Protein AF-A0A8J2K5W5-F1 (afdb_monomer_lite)

Foldseek 3Di:
DLLVCQCPPDDDPVSHDNVDDDDDEAAVVLVVCLVVQHFDDDDDCVVQPCLLFDGDPVNVCSRCVPDPDDGDRDPDFFYFQHLLLLLALCVVVTGFRDADLLLQFTDDDDPQADDDEAEDDDPCLPVPDDPDVNPNVNCQVAVAYAYFDFQLLVVCLVVLHQCLDPVSLVVLLVVLVVQFLDQSLVSVVDDHDPPDDNVVSVVVCVVPNDPHRFYHTQGWCVVVCVVVVGHTTNFHAQAQWDWDDDPVGIDIDGNPSLQVVCVVVVNDDPVVVLVCVVVRRQPCPPPPDDPSVNSSRDHLQRDDQVSVLVSLLSSQSSHNGAYSAAGEHADDDSVVVNVQNSSSVVSSHNGSHRHYHYHDPDDDDDPPHDVVVVPPDDDDDDDDDDDDDPPPVVVVVVPPPDDDDAPQQPLHDQPAPDDFLACACPPHSQFGHDLQLVLLCLQAVLLVVVLVVCVVVVHDCLLNVLSVLSNQLSVLSNQCRRRNYHVSVCSNQLSLLLSLLSLLLLLVPLPDDPPDDRPVVSVVVSVVLSVVLSVVCVVPVDCVSSVVSSVVSVVSSVVSLVVLCVVLVDPLLVVLLVQLVVLQVVLVVLRVCRVPVSVVLSVVLVVDDPVCNSVSRSSSSSSNSNSSSSSSSSVSSVVSSVSNPDPPDPPCPPCVVVVVVVVVVVVVVVVVVVVVVVVVVVVVPDPDDDDDDDDPPPVVVVVVVVVVVPPPDDDDDDDDDDDPPDPPDD

pLDDT: mean 79.84, std 21.94, range [26.31, 98.19]

Structure (mmCIF, N/CA/C/O backbone):
data_AF-A0A8J2K5W5-F1
#
_entry.id   AF-A0A8J2K5W5-F1
#
loop_
_atom_site.group_PDB
_atom_site.id
_atom_site.type_symbol
_atom_site.label_atom_id
_atom_site.label_alt_id
_atom_site.label_comp_id
_atom_site.label_asym_id
_atom_site.label_entity_id
_atom_site.label_seq_id
_atom_site.pdbx_PDB_ins_code
_atom_site.Cartn_x
_atom_site.Cartn_y
_atom_site.Cartn_z
_atom_site.occupancy
_atom_site.B_iso_or_equiv
_atom_site.auth_seq_id
_atom_site.auth_comp_id
_atom_site.auth_asym_id
_atom_site.auth_atom_id
_atom_site.pdbx_PDB_model_num
ATOM 1 N N . MET A 1 1 ? 14.014 -15.487 -33.609 1.00 80.12 1 MET A N 1
ATOM 2 C CA . MET A 1 1 ? 12.632 -15.070 -33.949 1.00 80.12 1 MET A CA 1
ATOM 3 C C . MET A 1 1 ? 11.587 -15.914 -33.235 1.00 80.12 1 MET A C 1
ATOM 5 O O . MET A 1 1 ? 10.641 -15.342 -32.719 1.00 80.12 1 MET A O 1
ATOM 9 N N . GLU A 1 2 ? 11.775 -17.232 -33.146 1.00 88.62 2 GLU A N 1
ATOM 10 C CA . GLU A 1 2 ? 10.836 -18.173 -32.505 1.00 88.62 2 GLU A CA 1
ATOM 11 C C . GLU A 1 2 ? 10.423 -17.788 -31.078 1.00 88.62 2 GLU A C 1
ATOM 13 O O . GLU A 1 2 ? 9.251 -17.905 -30.742 1.00 88.62 2 GLU A O 1
ATOM 18 N N . PHE A 1 3 ? 11.340 -17.224 -30.280 1.00 91.19 3 PHE A N 1
ATOM 19 C CA . PHE A 1 3 ? 11.054 -16.719 -28.931 1.00 91.19 3 PHE A CA 1
ATOM 20 C C . PHE A 1 3 ? 9.826 -15.788 -28.855 1.00 91.19 3 PHE A C 1
ATOM 22 O O . PHE A 1 3 ? 9.047 -15.871 -27.912 1.00 91.19 3 PHE A O 1
ATOM 29 N N . LEU A 1 4 ? 9.604 -14.941 -29.869 1.00 89.31 4 LEU A N 1
ATOM 30 C CA . LEU A 1 4 ? 8.478 -13.992 -29.910 1.00 89.31 4 LEU A CA 1
ATOM 31 C C . LEU A 1 4 ? 7.122 -14.662 -30.170 1.00 89.31 4 LEU A C 1
ATOM 33 O O . LEU A 1 4 ? 6.071 -14.053 -29.986 1.00 89.31 4 LEU A O 1
ATOM 37 N N . GLU A 1 5 ? 7.141 -15.900 -30.652 1.00 91.56 5 GLU A N 1
ATOM 38 C CA . GLU A 1 5 ? 5.962 -16.635 -31.101 1.00 91.56 5 GLU A CA 1
ATOM 39 C C . GLU A 1 5 ? 5.435 -17.594 -30.024 1.00 91.56 5 GLU A C 1
ATOM 41 O O . GLU A 1 5 ? 4.313 -18.088 -30.138 1.00 91.56 5 GLU A O 1
ATOM 46 N N . LEU A 1 6 ? 6.212 -17.837 -28.962 1.00 92.44 6 LEU A N 1
ATOM 47 C CA . LEU A 1 6 ? 5.961 -18.900 -27.985 1.00 92.44 6 LEU A CA 1
ATOM 48 C C . LEU A 1 6 ? 4.647 -18.733 -27.196 1.00 92.44 6 LEU A C 1
ATOM 50 O O . LEU A 1 6 ? 4.053 -19.733 -26.790 1.00 92.44 6 LEU A O 1
ATOM 54 N N . LYS A 1 7 ? 4.164 -17.494 -27.014 1.00 92.94 7 LYS A N 1
ATOM 55 C CA . LYS A 1 7 ? 2.893 -17.185 -26.324 1.00 92.94 7 LYS A CA 1
ATOM 56 C C . LYS A 1 7 ? 1.674 -17.188 -27.256 1.00 92.94 7 LYS A C 1
ATOM 58 O O . LYS A 1 7 ? 0.550 -17.059 -26.777 1.00 92.94 7 LYS A O 1
ATOM 63 N N . LYS A 1 8 ? 1.847 -17.281 -28.582 1.00 91.62 8 LYS A N 1
ATOM 64 C CA . LYS A 1 8 ? 0.713 -17.172 -29.515 1.00 91.62 8 LYS A CA 1
ATOM 65 C C . LYS A 1 8 ? -0.253 -18.344 -29.355 1.00 91.62 8 LYS A C 1
ATOM 67 O O . LYS A 1 8 ? 0.153 -19.496 -29.232 1.00 91.62 8 LYS A O 1
ATOM 72 N N . ASN A 1 9 ? -1.550 -18.056 -29.439 1.00 91.31 9 ASN A N 1
ATOM 73 C CA . ASN A 1 9 ? -2.588 -19.086 -29.345 1.00 91.31 9 ASN A CA 1
ATOM 74 C C . ASN A 1 9 ? -2.509 -20.083 -30.513 1.00 91.31 9 ASN A C 1
ATOM 76 O O . ASN A 1 9 ? -2.647 -21.284 -30.310 1.00 91.31 9 ASN A O 1
ATOM 80 N N . THR A 1 10 ? -2.217 -19.597 -31.720 1.00 91.12 10 THR A N 1
ATOM 81 C CA . THR A 1 10 ? -2.147 -20.399 -32.948 1.00 91.12 10 THR A CA 1
ATOM 82 C C . THR A 1 10 ? -0.735 -20.901 -33.247 1.00 91.12 10 THR A C 1
ATOM 84 O O . THR A 1 10 ? 0.243 -20.203 -32.969 1.00 91.12 10 THR A O 1
ATOM 87 N N . GLY A 1 11 ? -0.631 -22.048 -33.924 1.00 91.44 11 GLY A N 1
ATOM 88 C CA . GLY A 1 11 ? 0.609 -22.654 -34.428 1.00 91.44 11 GLY A CA 1
ATOM 89 C C . GLY A 1 11 ? 0.887 -24.026 -33.814 1.00 91.44 11 GLY A C 1
ATOM 90 O O . GLY A 1 11 ? 0.072 -24.530 -33.052 1.00 91.44 11 GLY A O 1
ATOM 91 N N . LYS A 1 12 ? 2.018 -24.638 -34.184 1.00 91.12 12 LYS A N 1
ATOM 92 C CA . LYS A 1 12 ? 2.405 -25.974 -33.704 1.00 91.12 12 LYS A CA 1
ATOM 93 C C . LYS A 1 12 ? 2.674 -25.963 -32.203 1.00 91.12 12 LYS A C 1
ATOM 95 O O . LYS A 1 12 ? 3.419 -25.098 -31.745 1.00 91.12 12 LYS A O 1
ATOM 100 N N . GLU A 1 13 ? 2.103 -26.920 -31.479 1.00 92.25 13 GLU A N 1
ATOM 101 C CA . GLU A 1 13 ? 2.160 -26.966 -30.016 1.00 92.25 13 GLU A CA 1
ATOM 102 C C . GLU A 1 13 ? 3.581 -27.191 -29.496 1.00 92.25 13 GLU A C 1
ATOM 104 O O . GLU A 1 13 ? 3.976 -26.536 -28.536 1.00 92.25 13 GLU A O 1
ATOM 109 N N . GLU A 1 14 ? 4.398 -27.996 -30.188 1.00 94.38 14 GLU A N 1
ATOM 110 C CA . GLU A 1 14 ? 5.808 -28.201 -29.821 1.00 94.38 14 GLU A CA 1
ATOM 111 C C . GLU A 1 14 ? 6.652 -26.911 -29.852 1.00 94.38 14 GLU A C 1
ATOM 113 O O . GLU A 1 14 ? 7.711 -26.843 -29.236 1.00 94.38 14 GLU A O 1
ATOM 118 N N . ASN A 1 15 ? 6.159 -25.865 -30.523 1.00 93.06 15 ASN A N 1
ATOM 119 C CA . ASN A 1 15 ? 6.801 -24.557 -30.616 1.00 93.06 15 ASN A CA 1
ATOM 120 C C . ASN A 1 15 ? 6.112 -23.515 -29.716 1.00 93.06 15 ASN A C 1
ATOM 122 O O . ASN A 1 15 ? 6.154 -22.317 -30.022 1.00 93.06 15 ASN A O 1
ATOM 126 N N . ARG A 1 16 ? 5.389 -23.929 -28.668 1.00 93.44 16 ARG A N 1
ATOM 127 C CA . ARG A 1 16 ? 4.647 -23.040 -27.760 1.00 93.44 16 ARG A CA 1
ATOM 128 C C . ARG A 1 16 ? 4.983 -23.337 -26.306 1.00 93.44 16 ARG A C 1
ATOM 130 O O . ARG A 1 16 ? 5.242 -24.469 -25.927 1.00 93.44 16 ARG A O 1
ATOM 137 N N . ALA A 1 17 ? 4.951 -22.290 -25.489 1.00 94.81 17 ALA A N 1
ATOM 138 C CA . ALA A 1 17 ? 5.143 -22.388 -24.044 1.00 94.81 17 ALA A CA 1
ATOM 139 C C . ALA A 1 17 ? 4.260 -21.345 -23.342 1.00 94.81 17 ALA A C 1
ATOM 141 O O . ALA A 1 17 ? 4.720 -20.379 -22.736 1.00 94.81 17 ALA A O 1
ATOM 142 N N . ARG A 1 18 ? 2.939 -21.514 -23.482 1.00 92.19 18 ARG A N 1
ATOM 143 C CA . ARG A 1 18 ? 1.955 -20.474 -23.141 1.00 92.19 18 ARG A CA 1
ATOM 144 C C . ARG A 1 18 ? 1.839 -20.166 -21.653 1.00 92.19 18 ARG A C 1
ATOM 146 O O . ARG A 1 18 ? 1.272 -19.129 -21.333 1.00 92.19 18 ARG A O 1
ATOM 153 N N . ASP A 1 19 ? 2.400 -20.975 -20.769 1.00 93.88 19 ASP A N 1
ATOM 154 C CA . ASP A 1 19 ? 2.387 -20.701 -19.327 1.00 93.88 19 ASP A CA 1
ATOM 155 C C . ASP A 1 19 ? 3.520 -19.762 -18.891 1.00 93.88 19 ASP A C 1
ATOM 157 O O . ASP A 1 19 ? 3.446 -19.148 -17.829 1.00 93.88 19 ASP A O 1
ATOM 161 N N . LEU A 1 20 ? 4.538 -19.569 -19.736 1.00 94.56 20 LEU A N 1
ATOM 162 C CA . LEU A 1 20 ? 5.649 -18.663 -19.453 1.00 94.56 20 LEU A CA 1
ATOM 163 C C . LEU A 1 20 ? 5.309 -17.207 -19.793 1.00 94.56 20 LEU A C 1
ATOM 165 O O . LEU A 1 20 ? 4.429 -16.905 -20.609 1.00 94.56 20 LEU A O 1
ATOM 169 N N . PHE A 1 21 ? 6.050 -16.293 -19.175 1.00 92.88 21 PHE A N 1
ATOM 170 C CA . PHE A 1 21 ? 6.068 -14.875 -19.524 1.00 92.88 21 PHE A CA 1
ATOM 171 C C . PHE A 1 21 ? 7.355 -14.546 -20.278 1.00 92.88 21 PHE A C 1
ATOM 173 O O . PHE A 1 21 ? 8.396 -15.159 -20.049 1.00 92.88 21 PHE A O 1
ATOM 180 N N . TYR A 1 22 ? 7.270 -13.580 -21.190 1.00 92.94 22 TYR A N 1
ATOM 181 C CA . TYR A 1 22 ? 8.360 -13.222 -22.089 1.00 92.94 22 TYR A CA 1
ATOM 182 C C . TYR A 1 22 ? 8.707 -11.754 -21.923 1.00 92.94 22 TYR A C 1
ATOM 184 O O . TYR A 1 22 ? 7.828 -10.895 -21.952 1.00 92.94 22 TYR A O 1
ATOM 192 N N . ALA A 1 23 ? 9.998 -11.483 -21.796 1.00 93.31 23 ALA A N 1
ATOM 193 C CA . ALA A 1 23 ? 10.554 -10.145 -21.747 1.00 93.31 23 ALA A CA 1
ATOM 194 C C . ALA A 1 23 ? 11.725 -10.056 -22.724 1.00 93.31 23 ALA A C 1
ATOM 196 O O . ALA A 1 23 ? 12.366 -11.060 -23.043 1.00 93.31 23 ALA A O 1
ATOM 197 N N . LEU A 1 24 ? 12.002 -8.846 -23.199 1.00 92.88 24 LEU A N 1
ATOM 198 C CA . LEU A 1 24 ? 13.169 -8.569 -24.021 1.00 92.88 24 LEU A CA 1
ATOM 199 C C . LEU A 1 24 ? 14.137 -7.677 -23.245 1.00 92.88 24 LEU A C 1
ATOM 201 O O . LEU A 1 24 ? 13.738 -6.660 -22.683 1.00 92.88 24 LEU A O 1
ATOM 205 N N . TRP A 1 25 ? 15.412 -8.054 -23.253 1.00 91.62 25 TRP A N 1
ATOM 206 C CA . TRP A 1 25 ? 16.500 -7.295 -22.646 1.00 91.62 25 TRP A CA 1
ATOM 207 C C . TRP A 1 25 ? 17.328 -6.647 -23.750 1.00 91.62 25 TRP A C 1
ATOM 209 O O . TRP A 1 25 ? 18.108 -7.325 -24.420 1.00 91.62 25 TRP A O 1
ATOM 219 N N . ILE A 1 26 ? 17.071 -5.368 -24.036 1.00 90.75 26 ILE A N 1
ATOM 220 C CA . ILE A 1 26 ? 17.453 -4.800 -25.335 1.00 90.75 26 ILE A CA 1
ATOM 221 C C . ILE A 1 26 ? 18.561 -3.748 -25.206 1.00 90.75 26 ILE A C 1
ATOM 223 O O . ILE A 1 26 ? 18.372 -2.763 -24.488 1.00 90.75 26 ILE A O 1
ATOM 227 N N . PRO A 1 27 ? 19.701 -3.919 -25.906 1.00 91.44 27 PRO A N 1
ATOM 228 C CA . PRO A 1 27 ? 20.790 -2.944 -25.915 1.00 91.44 27 PRO A CA 1
ATOM 229 C C . PRO A 1 27 ? 20.395 -1.657 -26.641 1.00 91.44 27 PRO A C 1
ATOM 231 O O . PRO A 1 27 ? 19.639 -1.690 -27.615 1.00 91.44 27 PRO A O 1
ATOM 234 N N . ASP A 1 28 ? 20.992 -0.531 -26.250 1.00 91.25 28 ASP A N 1
ATOM 235 C CA . ASP A 1 28 ? 20.794 0.744 -26.955 1.00 91.25 28 ASP A CA 1
ATOM 236 C C . ASP A 1 28 ? 21.166 0.660 -28.434 1.00 91.25 28 ASP A C 1
ATOM 238 O O . ASP A 1 28 ? 20.472 1.233 -29.272 1.00 91.25 28 ASP A O 1
ATOM 242 N N . LEU A 1 29 ? 22.208 -0.106 -28.777 1.00 90.50 29 LEU A N 1
ATOM 243 C CA . LEU A 1 29 ? 22.614 -0.320 -30.164 1.00 90.50 29 LEU A CA 1
ATOM 244 C C . LEU A 1 29 ? 21.478 -0.860 -31.030 1.00 90.50 29 LEU A C 1
ATOM 246 O O . LEU A 1 29 ? 21.334 -0.444 -32.176 1.00 90.50 29 LEU A O 1
ATOM 250 N N . PHE A 1 30 ? 20.654 -1.761 -30.492 1.00 91.06 30 PHE A N 1
ATOM 251 C CA . PHE A 1 30 ? 19.509 -2.281 -31.226 1.00 91.06 30 PHE A CA 1
ATOM 252 C C . PHE A 1 30 ? 18.522 -1.155 -31.554 1.00 91.06 30 PHE A C 1
ATOM 254 O O . PHE A 1 30 ? 18.118 -1.008 -32.704 1.00 91.06 30 PHE A O 1
ATOM 261 N N . MET A 1 31 ? 18.197 -0.308 -30.572 1.00 89.62 31 MET A N 1
ATOM 262 C CA . MET A 1 31 ? 17.303 0.837 -30.773 1.00 89.62 31 MET A CA 1
ATOM 263 C C . MET A 1 31 ? 17.884 1.849 -31.769 1.00 89.62 31 MET A C 1
ATOM 265 O O . MET A 1 31 ? 17.170 2.268 -32.681 1.00 89.62 31 MET A O 1
ATOM 269 N N . LYS A 1 32 ? 19.183 2.169 -31.665 1.00 90.25 32 LYS A N 1
ATOM 270 C CA . LYS A 1 32 ? 19.906 3.025 -32.624 1.00 90.25 32 LYS A CA 1
ATOM 271 C C . LYS A 1 32 ? 19.816 2.468 -34.049 1.00 90.25 32 LYS A C 1
ATOM 273 O O . LYS A 1 32 ? 19.504 3.207 -34.980 1.00 90.25 32 LYS A O 1
ATOM 278 N N . ARG A 1 33 ? 20.029 1.158 -34.228 1.00 89.00 33 ARG A N 1
ATOM 279 C CA . ARG A 1 33 ? 19.953 0.517 -35.550 1.00 89.00 33 ARG A CA 1
ATOM 280 C C . ARG A 1 33 ? 18.531 0.462 -36.099 1.00 89.00 33 ARG A C 1
ATOM 282 O O . ARG A 1 33 ? 18.353 0.702 -37.286 1.00 89.00 33 ARG A O 1
ATOM 289 N N . VAL A 1 34 ? 17.516 0.232 -35.265 1.00 88.19 34 VAL A N 1
ATOM 290 C CA . VAL A 1 34 ? 16.110 0.316 -35.703 1.00 88.19 34 VAL A CA 1
ATOM 291 C C . VAL A 1 34 ? 15.759 1.737 -36.154 1.00 88.19 34 VAL A C 1
ATOM 293 O O . VAL A 1 34 ? 15.081 1.891 -37.167 1.00 88.19 34 VAL A O 1
ATOM 296 N N . GLU A 1 35 ? 16.214 2.773 -35.441 1.00 88.50 35 GLU A N 1
ATOM 297 C CA . GLU A 1 35 ? 15.973 4.178 -35.815 1.00 88.50 35 GLU A CA 1
ATOM 298 C C . GLU A 1 35 ? 16.629 4.539 -37.151 1.00 88.50 35 GLU A C 1
ATOM 300 O O . GLU A 1 35 ? 16.025 5.216 -37.979 1.00 88.50 35 GLU A O 1
ATOM 305 N N . GLN A 1 36 ? 17.841 4.037 -37.380 1.00 90.12 36 GLN A N 1
ATOM 306 C CA . GLN A 1 36 ? 18.617 4.266 -38.601 1.00 90.12 36 GLN A CA 1
ATOM 307 C C . GLN A 1 36 ? 18.245 3.315 -39.747 1.00 90.12 36 GLN A C 1
ATOM 309 O O . GLN A 1 36 ? 18.830 3.409 -40.824 1.00 90.12 36 GLN A O 1
ATOM 314 N N . ASN A 1 37 ? 17.303 2.390 -39.527 1.00 86.00 37 ASN A N 1
ATOM 315 C CA . ASN A 1 37 ? 16.999 1.294 -40.449 1.00 86.00 37 ASN A CA 1
ATOM 316 C C . ASN A 1 37 ? 18.266 0.521 -40.886 1.00 86.00 37 ASN A C 1
ATOM 318 O O . ASN A 1 37 ? 18.421 0.146 -42.047 1.00 86.00 37 ASN A O 1
ATOM 322 N N . ALA A 1 38 ? 19.188 0.326 -39.944 1.00 84.94 38 ALA A N 1
ATOM 323 C CA . ALA A 1 38 ? 20.441 -0.386 -40.134 1.00 84.94 38 ALA A CA 1
ATOM 324 C C . ALA A 1 38 ? 20.289 -1.882 -39.816 1.00 84.94 38 ALA A C 1
ATOM 326 O O . ALA A 1 38 ? 19.397 -2.301 -39.074 1.00 84.94 38 ALA A O 1
ATOM 327 N N . ASP A 1 39 ? 21.204 -2.692 -40.345 1.00 81.06 39 ASP A N 1
ATOM 328 C CA . ASP A 1 39 ? 21.170 -4.146 -40.188 1.00 81.06 39 ASP A CA 1
ATOM 329 C C . ASP A 1 39 ? 21.396 -4.596 -38.739 1.00 81.06 39 ASP A C 1
ATOM 331 O O . ASP A 1 39 ? 22.224 -4.038 -38.016 1.00 81.06 39 ASP A O 1
ATOM 335 N N . TRP A 1 40 ? 20.729 -5.674 -38.321 1.00 84.81 40 TRP A N 1
ATOM 336 C CA . TRP A 1 40 ? 20.961 -6.328 -37.030 1.00 84.81 40 TRP A CA 1
ATOM 337 C C . TRP A 1 40 ? 21.399 -7.786 -37.213 1.00 84.81 40 TRP A C 1
ATOM 339 O O . TRP A 1 40 ? 20.760 -8.538 -37.945 1.00 84.81 40 TRP A O 1
ATOM 349 N N . SER A 1 41 ? 22.461 -8.194 -36.513 1.00 84.06 41 SER A N 1
ATOM 350 C CA . SER A 1 41 ? 23.026 -9.544 -36.565 1.00 84.06 41 SER A CA 1
ATOM 351 C C . SER A 1 41 ? 22.499 -10.388 -35.401 1.00 84.06 41 SER A C 1
ATOM 353 O O . SER A 1 41 ? 22.617 -10.015 -34.235 1.00 84.06 41 SER A O 1
ATOM 355 N N . LEU A 1 42 ? 21.946 -11.564 -35.700 1.00 84.88 42 LEU A N 1
ATOM 356 C CA . LEU A 1 42 ? 21.611 -12.566 -34.683 1.00 84.88 42 LEU A CA 1
ATOM 357 C C . LEU A 1 42 ? 22.822 -13.468 -34.435 1.00 84.88 42 LEU A C 1
ATOM 359 O O . LEU A 1 42 ? 23.474 -13.894 -35.385 1.00 84.88 42 LEU A O 1
ATOM 363 N N . MET A 1 43 ? 23.111 -13.765 -33.169 1.00 83.38 43 MET A N 1
ATOM 364 C CA . MET A 1 43 ? 24.308 -14.511 -32.775 1.00 83.38 43 MET A CA 1
ATOM 365 C C . MET A 1 43 ? 23.957 -15.642 -31.814 1.00 83.38 43 MET A C 1
ATOM 367 O O . MET A 1 43 ? 23.097 -15.486 -30.946 1.00 83.38 43 MET A O 1
ATOM 371 N N . CYS A 1 44 ? 24.652 -16.770 -31.953 1.00 85.31 44 CYS A N 1
ATOM 372 C CA . CYS A 1 44 ? 24.659 -17.814 -30.940 1.00 85.31 44 CYS A CA 1
ATOM 373 C C . CYS A 1 44 ? 25.572 -17.368 -29.785 1.00 85.31 44 CYS A C 1
ATOM 375 O O . CYS A 1 44 ? 26.709 -16.972 -30.048 1.00 85.31 44 CYS A O 1
ATOM 377 N N . PRO A 1 45 ? 25.140 -17.440 -28.512 1.00 87.56 45 PRO A N 1
ATOM 378 C CA . PRO A 1 45 ? 25.983 -17.046 -27.380 1.00 87.56 45 PRO A CA 1
ATOM 379 C C . PRO A 1 45 ? 27.224 -17.937 -27.214 1.00 87.56 45 PRO A C 1
ATOM 381 O O . PRO A 1 45 ? 28.188 -17.510 -26.585 1.00 87.56 45 PRO A O 1
ATOM 384 N N . HIS A 1 46 ? 27.222 -19.149 -27.784 1.00 88.06 46 HIS A N 1
ATOM 385 C CA . HIS A 1 46 ? 28.405 -20.011 -27.842 1.00 88.06 46 HIS A CA 1
ATOM 386 C C . HIS A 1 46 ? 29.461 -19.463 -28.812 1.00 88.06 46 HIS A C 1
ATOM 388 O O . HIS A 1 46 ? 30.637 -19.394 -28.469 1.00 88.06 46 HIS A O 1
ATOM 394 N N . ASP A 1 47 ? 29.029 -19.007 -29.990 1.00 83.94 47 ASP A N 1
ATOM 395 C CA . ASP A 1 47 ? 29.924 -18.463 -31.017 1.00 83.94 47 ASP A CA 1
ATOM 396 C C . ASP A 1 47 ? 30.349 -17.024 -30.694 1.00 83.94 47 ASP A C 1
ATOM 398 O O . ASP A 1 47 ? 31.439 -16.591 -31.074 1.00 83.94 47 ASP A O 1
ATOM 402 N N . ALA A 1 48 ? 29.499 -16.287 -29.969 1.00 83.81 48 ALA A N 1
ATOM 403 C CA . ALA A 1 48 ? 29.691 -14.914 -29.508 1.00 83.81 48 ALA A CA 1
ATOM 404 C C . ALA A 1 48 ? 29.620 -14.783 -27.974 1.00 83.81 48 ALA A C 1
ATOM 406 O O . ALA A 1 48 ? 28.719 -14.119 -27.446 1.00 83.81 48 ALA A O 1
ATOM 407 N N . PRO A 1 49 ? 30.576 -15.388 -27.239 1.00 86.44 49 PRO A N 1
ATOM 408 C CA . PRO A 1 49 ? 30.576 -15.353 -25.785 1.00 86.44 49 PRO A CA 1
ATOM 409 C C . PRO A 1 49 ? 30.842 -13.938 -25.265 1.00 86.44 49 PRO A C 1
ATOM 411 O O . PRO A 1 49 ? 31.546 -13.145 -25.891 1.00 86.44 49 PRO A O 1
ATOM 414 N N . GLY A 1 50 ? 30.295 -13.638 -24.088 1.00 86.25 50 GLY A N 1
ATOM 415 C CA . GLY A 1 50 ? 30.554 -12.391 -23.366 1.00 86.25 50 GLY A CA 1
ATOM 416 C C . GLY A 1 50 ? 29.604 -11.237 -23.689 1.00 86.25 50 GLY A C 1
ATOM 417 O O . GLY A 1 50 ? 29.495 -10.334 -22.870 1.00 86.25 50 GLY A O 1
ATOM 418 N N . LEU A 1 51 ? 28.831 -11.282 -24.784 1.00 87.50 51 LEU A N 1
ATOM 419 C CA . LEU A 1 51 ? 27.870 -10.212 -25.118 1.00 87.50 51 LEU A CA 1
ATOM 420 C C . LEU A 1 51 ? 26.819 -9.970 -24.024 1.00 87.50 51 LEU A C 1
ATOM 422 O O . LEU A 1 51 ? 26.399 -8.842 -23.813 1.00 87.50 51 LEU A O 1
ATOM 426 N N . PHE A 1 52 ? 26.407 -11.015 -23.305 1.00 87.56 52 PHE A N 1
ATOM 427 C CA . PHE A 1 52 ? 25.464 -10.899 -22.185 1.00 87.56 52 PHE A CA 1
ATOM 428 C C . PHE A 1 52 ? 26.114 -10.381 -20.888 1.00 87.56 52 PHE A C 1
ATOM 430 O O . PHE A 1 52 ? 25.414 -10.144 -19.905 1.00 87.56 52 PHE A O 1
ATOM 437 N N . ALA A 1 53 ? 27.445 -10.276 -20.851 1.00 88.81 53 ALA A N 1
ATOM 438 C CA . ALA A 1 53 ? 28.224 -9.893 -19.678 1.00 88.81 53 ALA A CA 1
ATOM 439 C C . ALA A 1 53 ? 28.739 -8.448 -19.746 1.00 88.81 53 ALA A C 1
ATOM 441 O O . ALA A 1 53 ? 29.333 -7.990 -18.775 1.00 88.81 53 ALA A O 1
ATOM 442 N N . VAL A 1 54 ? 28.481 -7.728 -20.841 1.00 90.44 54 VAL A N 1
ATOM 443 C CA . VAL A 1 54 ? 28.880 -6.329 -21.058 1.00 90.44 54 VAL A CA 1
ATOM 444 C C . VAL A 1 54 ? 27.669 -5.484 -21.462 1.00 90.44 54 VAL A C 1
ATOM 446 O O . VAL A 1 54 ? 26.661 -6.010 -21.940 1.00 90.44 54 VAL A O 1
ATOM 449 N N . TRP A 1 55 ? 27.743 -4.169 -21.271 1.00 92.31 55 TRP A N 1
ATOM 450 C CA . TRP A 1 55 ? 26.680 -3.217 -21.618 1.00 92.31 55 TRP A CA 1
ATOM 451 C C . TRP A 1 55 ? 27.283 -1.880 -22.076 1.00 92.31 55 TRP A C 1
ATOM 453 O O . TRP A 1 55 ? 28.485 -1.661 -21.950 1.00 92.31 55 TRP A O 1
ATOM 463 N N . GLY A 1 56 ? 26.460 -0.981 -22.625 1.00 88.56 56 GLY A N 1
ATOM 464 C CA . GLY A 1 56 ? 26.926 0.338 -23.067 1.00 88.56 56 GLY A CA 1
ATOM 465 C C . GLY A 1 56 ? 27.967 0.252 -24.188 1.00 88.56 56 GLY A C 1
ATOM 466 O O . GLY A 1 56 ? 27.857 -0.598 -25.069 1.00 88.56 56 GLY A O 1
ATOM 467 N N . GLU A 1 57 ? 28.976 1.122 -24.150 1.00 88.50 57 GLU A N 1
ATOM 468 C CA . GLU A 1 57 ? 30.021 1.202 -25.184 1.00 88.50 57 GLU A CA 1
ATOM 469 C C . GLU A 1 57 ? 30.819 -0.100 -25.324 1.00 88.50 57 GLU A C 1
ATOM 471 O O . GLU A 1 57 ? 31.116 -0.516 -26.439 1.00 88.50 57 GLU A O 1
ATOM 476 N N . GLU A 1 58 ? 31.082 -0.809 -24.222 1.00 87.88 58 GLU A N 1
ATOM 477 C CA . GLU A 1 58 ? 31.799 -2.089 -24.253 1.00 87.88 58 GLU A CA 1
ATOM 478 C C . GLU A 1 58 ? 31.017 -3.168 -25.021 1.00 87.88 58 GLU A C 1
ATOM 480 O O . GLU A 1 58 ? 31.594 -3.941 -25.790 1.00 87.88 58 GLU A O 1
ATOM 485 N N . PHE A 1 59 ? 29.687 -3.188 -24.871 1.00 91.06 59 PHE A N 1
ATOM 486 C CA . PHE A 1 59 ? 28.824 -4.044 -25.685 1.00 91.06 59 PHE A CA 1
ATOM 487 C C . PHE A 1 59 ? 28.880 -3.653 -27.161 1.00 91.06 59 PHE A C 1
ATOM 489 O O . PHE A 1 59 ? 28.999 -4.534 -28.013 1.00 91.06 59 PHE A O 1
ATOM 496 N N . GLU A 1 60 ? 28.781 -2.356 -27.470 1.00 88.75 60 GLU A N 1
ATOM 497 C CA . GLU A 1 60 ? 28.810 -1.872 -28.855 1.00 88.75 60 GLU A CA 1
ATOM 498 C C . GLU A 1 60 ? 30.120 -2.259 -29.539 1.00 88.75 60 GLU A C 1
ATOM 500 O O . GLU A 1 60 ? 30.100 -2.846 -30.622 1.00 88.75 60 GLU A O 1
ATOM 505 N N . ASP A 1 61 ? 31.240 -2.039 -28.862 1.00 86.19 61 ASP A N 1
ATOM 506 C CA . ASP A 1 61 ? 32.568 -2.399 -29.333 1.00 86.19 61 ASP A CA 1
ATOM 507 C C . ASP A 1 61 ? 32.720 -3.904 -29.555 1.00 86.19 61 ASP A C 1
ATOM 509 O O . ASP A 1 61 ? 33.167 -4.326 -30.624 1.00 86.19 61 ASP A O 1
ATOM 513 N N . LEU A 1 62 ? 32.330 -4.734 -28.584 1.00 85.88 62 LEU A N 1
ATOM 514 C CA . LEU A 1 62 ? 32.439 -6.189 -28.706 1.00 85.88 62 LEU A CA 1
ATOM 515 C C . LEU A 1 62 ? 31.555 -6.728 -29.840 1.00 85.88 62 LEU A C 1
ATOM 517 O O . LEU A 1 62 ? 31.981 -7.588 -30.617 1.00 85.88 62 LEU A O 1
ATOM 521 N N . TYR A 1 63 ? 30.337 -6.201 -29.956 1.00 87.12 63 TYR A N 1
ATOM 522 C CA . TYR A 1 63 ? 29.374 -6.585 -30.981 1.00 87.12 63 TYR A CA 1
ATOM 523 C C . TYR A 1 63 ? 29.832 -6.169 -32.387 1.00 87.12 63 TYR A C 1
ATOM 525 O O . TYR A 1 63 ? 29.691 -6.944 -33.337 1.00 87.12 63 TYR A O 1
ATOM 533 N N . ILE A 1 64 ? 30.407 -4.969 -32.533 1.00 83.00 64 ILE A N 1
ATOM 534 C CA . ILE A 1 64 ? 30.877 -4.433 -33.819 1.00 83.00 64 ILE A CA 1
ATOM 535 C C . ILE A 1 64 ? 32.194 -5.087 -34.251 1.00 83.00 64 ILE A C 1
ATOM 537 O O . ILE A 1 64 ? 32.299 -5.514 -35.402 1.00 83.00 64 ILE A O 1
ATOM 541 N N . ARG A 1 65 ? 33.189 -5.201 -33.358 1.00 72.25 65 ARG A N 1
ATOM 542 C CA . ARG A 1 65 ? 34.539 -5.691 -33.705 1.00 72.25 65 ARG A CA 1
ATOM 543 C C . ARG A 1 65 ? 34.550 -7.138 -34.193 1.00 72.25 65 ARG A C 1
ATOM 545 O O . ARG A 1 65 ? 35.406 -7.491 -34.997 1.00 72.25 65 ARG A O 1
ATOM 552 N N . LYS A 1 66 ? 33.649 -7.988 -33.691 1.00 64.12 66 LYS A N 1
ATOM 553 C CA . LYS A 1 66 ? 33.782 -9.443 -33.851 1.00 64.12 66 LYS A CA 1
ATOM 554 C C . LYS A 1 66 ? 32.904 -10.054 -34.958 1.00 64.12 66 LYS A C 1
ATOM 556 O O . LYS A 1 66 ? 33.229 -11.141 -35.422 1.00 64.12 66 LYS A O 1
ATOM 561 N N . TYR A 1 67 ? 31.844 -9.381 -35.433 1.00 62.03 67 TYR A N 1
ATOM 562 C CA . TYR A 1 67 ? 30.816 -10.041 -36.269 1.00 62.03 67 TYR A CA 1
ATOM 563 C C . TYR A 1 67 ? 30.159 -9.159 -37.339 1.00 62.03 67 TYR A C 1
ATOM 565 O O . TYR A 1 67 ? 28.945 -9.227 -37.560 1.00 62.03 67 TYR A O 1
ATOM 573 N N . GLY A 1 68 ? 30.949 -8.329 -38.023 1.00 55.50 68 GLY A N 1
ATOM 574 C CA . GLY A 1 68 ? 30.485 -7.587 -39.193 1.00 55.50 68 GLY A CA 1
ATOM 575 C C . GLY A 1 68 ? 29.760 -8.482 -40.215 1.00 55.50 68 GLY A C 1
ATOM 576 O O . GLY A 1 68 ? 30.399 -9.193 -40.979 1.00 55.50 68 GLY A O 1
ATOM 577 N N . ILE A 1 69 ? 28.427 -8.340 -40.241 1.00 58.03 69 ILE A N 1
ATOM 578 C CA . ILE A 1 69 ? 27.449 -8.707 -41.284 1.00 58.03 69 ILE A CA 1
ATOM 579 C C . ILE A 1 69 ? 26.926 -10.167 -41.303 1.00 58.03 69 ILE A C 1
ATOM 581 O O . ILE A 1 69 ? 27.561 -11.079 -41.832 1.00 58.03 69 ILE A O 1
ATOM 585 N N . LYS A 1 70 ? 25.650 -10.341 -40.894 1.00 48.78 70 LYS A N 1
ATOM 586 C CA . LYS A 1 70 ? 24.639 -11.141 -41.629 1.00 48.78 70 LYS A CA 1
ATOM 587 C C . LYS A 1 70 ? 23.198 -10.670 -41.339 1.00 48.78 70 LYS A C 1
ATOM 589 O O . LYS A 1 70 ? 22.862 -10.356 -40.203 1.00 48.78 70 LYS A O 1
ATOM 594 N N . LEU A 1 71 ? 22.395 -10.618 -42.410 1.00 51.25 71 LEU A N 1
ATOM 595 C CA . LEU A 1 71 ? 21.179 -9.812 -42.610 1.00 51.25 71 LEU A CA 1
ATOM 596 C C . LEU A 1 71 ? 19.926 -10.253 -41.833 1.00 51.25 71 LEU A C 1
ATOM 598 O O . LEU A 1 71 ? 19.464 -11.382 -41.994 1.00 51.25 71 LEU A O 1
ATOM 602 N N . LEU A 1 72 ? 19.276 -9.298 -41.159 1.00 45.88 72 LEU A N 1
ATOM 603 C CA . LEU A 1 72 ? 17.820 -9.266 -40.995 1.00 45.88 72 LEU A CA 1
ATOM 604 C C . LEU A 1 72 ? 17.338 -7.819 -40.782 1.00 45.88 72 LEU A C 1
ATOM 606 O O . LEU A 1 72 ? 17.925 -7.072 -40.001 1.00 45.88 72 LEU A O 1
ATOM 610 N N . ASN A 1 73 ? 16.238 -7.445 -41.441 1.00 42.56 73 ASN A N 1
ATOM 611 C CA . ASN A 1 73 ? 15.569 -6.159 -41.229 1.00 42.56 73 ASN A CA 1
ATOM 612 C C . ASN A 1 73 ? 14.905 -6.154 -39.827 1.00 42.56 73 ASN A C 1
ATOM 614 O O . ASN A 1 73 ? 14.046 -7.009 -39.563 1.00 42.56 73 ASN A O 1
ATOM 618 N N . PRO A 1 74 ? 15.298 -5.262 -38.898 1.00 45.38 74 PRO A N 1
ATOM 619 C CA . PRO A 1 74 ? 14.889 -5.350 -37.502 1.00 45.38 74 PRO A CA 1
ATOM 620 C C . PRO A 1 74 ? 13.456 -4.829 -37.296 1.00 45.38 74 PRO A C 1
ATOM 622 O O . PRO A 1 74 ? 13.206 -3.639 -37.129 1.00 45.38 74 PRO A O 1
ATOM 625 N N . LYS A 1 75 ? 12.480 -5.746 -37.244 1.00 41.06 75 LYS A N 1
ATOM 626 C CA . LYS A 1 75 ? 11.090 -5.453 -36.824 1.00 41.06 75 LYS A CA 1
ATOM 627 C C . LYS A 1 75 ? 10.813 -5.691 -35.331 1.00 41.06 75 LYS A C 1
ATOM 629 O O . LYS A 1 75 ? 9.652 -5.771 -34.938 1.00 41.06 75 LYS A O 1
ATOM 634 N N . LEU A 1 76 ? 11.838 -5.790 -34.486 1.00 42.69 76 LEU A N 1
ATOM 635 C CA . LEU A 1 76 ? 11.651 -5.876 -33.034 1.00 42.69 76 LEU A CA 1
ATOM 636 C C . LEU A 1 76 ? 11.723 -4.486 -32.396 1.00 42.69 76 LEU A C 1
ATOM 638 O O . LEU A 1 76 ? 12.488 -3.639 -32.845 1.00 42.69 76 LEU A O 1
ATOM 642 N N . LYS A 1 77 ? 10.906 -4.230 -31.373 1.00 40.25 77 LYS A N 1
ATOM 643 C CA . LYS A 1 77 ? 10.899 -2.963 -30.629 1.00 40.25 77 LYS A CA 1
ATOM 644 C C . LYS A 1 77 ? 10.577 -3.230 -29.175 1.00 40.25 77 LYS A C 1
ATOM 646 O O . LYS A 1 77 ? 9.450 -3.604 -28.885 1.00 40.25 77 LYS A O 1
ATOM 651 N N . GLN A 1 78 ? 11.568 -3.011 -28.320 1.00 41.47 78 GLN A N 1
ATOM 652 C CA . GLN A 1 78 ? 11.483 -2.607 -26.911 1.00 41.47 78 GLN A CA 1
ATOM 653 C C . GLN A 1 78 ? 12.925 -2.195 -26.497 1.00 41.47 78 GLN A C 1
ATOM 655 O O . GLN A 1 78 ? 13.820 -2.356 -27.312 1.00 41.47 78 GLN A O 1
ATOM 660 N N . ALA A 1 79 ? 13.211 -1.615 -25.332 1.00 37.09 79 ALA A N 1
ATOM 661 C CA . ALA A 1 79 ? 14.580 -1.178 -24.957 1.00 37.09 79 ALA A CA 1
ATOM 662 C C . ALA A 1 79 ? 15.063 -1.936 -23.701 1.00 37.09 79 ALA A C 1
ATOM 664 O O . ALA A 1 79 ? 14.427 -2.935 -23.382 1.00 37.09 79 ALA A O 1
ATOM 665 N N . LEU A 1 80 ? 16.105 -1.483 -22.979 1.00 58.84 80 LEU A N 1
ATOM 666 C CA . LEU A 1 80 ? 16.245 -1.528 -21.496 1.00 58.84 80 LEU A CA 1
ATOM 667 C C . LEU A 1 80 ? 17.551 -2.102 -20.889 1.00 58.84 80 LEU A C 1
ATOM 669 O O . LEU A 1 80 ? 17.754 -1.929 -19.690 1.00 58.84 80 LEU A O 1
ATOM 673 N N . LEU A 1 81 ? 18.483 -2.697 -21.643 1.00 64.88 81 LEU A N 1
ATOM 674 C CA . LEU A 1 81 ? 19.739 -3.228 -21.064 1.00 64.88 81 LEU A CA 1
ATOM 675 C C . LEU A 1 81 ? 20.667 -2.112 -20.545 1.00 64.88 81 LEU A C 1
ATOM 677 O O . LEU A 1 81 ? 21.187 -2.211 -19.429 1.00 64.88 81 LEU A O 1
ATOM 681 N N . THR A 1 82 ? 20.873 -1.045 -21.328 1.00 76.38 82 THR A N 1
ATOM 682 C CA . THR A 1 82 ? 21.836 0.012 -20.969 1.00 76.38 82 THR A CA 1
ATOM 683 C C . THR A 1 82 ? 21.360 0.830 -19.775 1.00 76.38 82 THR A C 1
ATOM 685 O O . THR A 1 82 ? 22.114 1.013 -18.823 1.00 76.38 82 THR A O 1
ATOM 688 N N . TRP A 1 83 ? 20.103 1.290 -19.777 1.00 88.69 83 TRP A N 1
ATOM 689 C CA . TRP A 1 83 ? 19.579 2.138 -18.701 1.00 88.69 83 TRP A CA 1
ATOM 690 C C . TRP A 1 83 ? 19.545 1.429 -17.349 1.00 88.69 83 TRP A C 1
ATOM 692 O O . TRP A 1 83 ? 19.864 2.049 -16.334 1.00 88.69 83 TRP A O 1
ATOM 702 N N . CYS A 1 84 ? 19.207 0.139 -17.332 1.00 93.38 84 CYS A N 1
ATOM 703 C CA . CYS A 1 84 ? 19.208 -0.673 -16.119 1.00 93.38 84 CYS A CA 1
ATOM 704 C C . CYS A 1 84 ? 20.598 -0.780 -15.488 1.00 93.38 84 CYS A C 1
ATOM 706 O O . CYS A 1 84 ? 20.716 -0.649 -14.275 1.00 93.38 84 CYS A O 1
ATOM 708 N N . ASN A 1 85 ? 21.647 -0.961 -16.293 1.00 93.19 85 ASN A N 1
ATOM 709 C CA . ASN A 1 85 ? 23.015 -1.079 -15.790 1.00 93.19 85 ASN A CA 1
ATOM 710 C C . ASN A 1 85 ? 23.646 0.280 -15.454 1.00 93.19 85 ASN A C 1
ATOM 712 O O . ASN A 1 85 ? 24.204 0.450 -14.372 1.00 93.19 85 ASN A O 1
ATOM 716 N N . LEU A 1 86 ? 23.500 1.277 -16.333 1.00 91.50 86 LEU A N 1
ATOM 717 C CA . LEU A 1 86 ? 24.067 2.619 -16.150 1.00 91.50 86 LEU A CA 1
ATOM 718 C C . LEU A 1 86 ? 23.593 3.273 -14.846 1.00 91.50 86 LEU A C 1
ATOM 720 O O . LEU A 1 86 ? 24.371 3.907 -14.121 1.00 91.50 86 LEU A O 1
ATOM 724 N N . LYS A 1 87 ? 22.302 3.091 -14.561 1.00 93.75 87 LYS A N 1
ATOM 725 C CA . LYS A 1 87 ? 21.572 3.751 -13.482 1.00 93.75 87 LYS A CA 1
ATOM 726 C C . LYS A 1 87 ? 21.297 2.822 -12.293 1.00 93.75 87 LYS A C 1
ATOM 728 O O . LYS A 1 87 ? 20.322 3.052 -11.579 1.00 93.75 87 LYS A O 1
ATOM 733 N N . SER A 1 88 ? 22.077 1.758 -12.108 1.00 94.50 88 SER A N 1
ATOM 734 C CA . SER A 1 88 ? 21.965 0.887 -10.932 1.00 94.50 88 SER A CA 1
ATOM 735 C C . SER A 1 88 ? 23.062 1.193 -9.919 1.00 94.50 88 SER A C 1
ATOM 737 O O . SER A 1 88 ? 24.228 1.366 -10.279 1.00 94.50 88 SER A O 1
ATOM 739 N N . ASN A 1 89 ? 22.700 1.195 -8.636 1.00 95.06 89 ASN A N 1
ATOM 740 C CA . ASN A 1 89 ? 23.667 1.238 -7.541 1.00 95.06 89 ASN A CA 1
ATOM 741 C C . ASN A 1 89 ? 24.454 -0.082 -7.401 1.00 95.06 89 ASN A C 1
ATOM 743 O O . ASN A 1 89 ? 25.507 -0.101 -6.780 1.00 95.06 89 ASN A O 1
ATOM 747 N N . GLN A 1 90 ? 23.978 -1.171 -8.017 1.00 95.44 90 GLN A N 1
ATOM 748 C CA . GLN A 1 90 ? 24.652 -2.474 -8.056 1.00 95.44 90 GLN A CA 1
ATOM 749 C C . GLN A 1 90 ? 25.582 -2.654 -9.269 1.00 95.44 90 GLN A C 1
ATOM 751 O O . GLN A 1 90 ? 26.123 -3.739 -9.474 1.00 95.44 90 GLN A O 1
ATOM 756 N N . LYS A 1 91 ? 25.810 -1.615 -10.086 1.00 92.69 91 LYS A N 1
ATOM 757 C CA . LYS A 1 91 ? 26.690 -1.704 -11.271 1.00 92.69 91 LYS A CA 1
ATOM 758 C C . LYS A 1 91 ? 28.141 -2.078 -10.948 1.00 92.69 91 LYS A C 1
ATOM 760 O O . LYS A 1 91 ? 28.866 -2.542 -11.819 1.00 92.69 91 LYS A O 1
ATOM 765 N N . ASN A 1 92 ? 28.559 -1.895 -9.697 1.00 94.12 92 ASN A N 1
ATOM 766 C CA . ASN A 1 92 ? 29.858 -2.318 -9.178 1.00 94.12 92 ASN A CA 1
ATOM 767 C C . ASN A 1 92 ? 30.003 -3.847 -9.044 1.00 94.12 92 ASN A C 1
ATOM 769 O O . ASN A 1 92 ? 31.122 -4.324 -8.885 1.00 94.12 92 ASN A O 1
ATOM 773 N N . LEU A 1 93 ? 28.903 -4.607 -9.069 1.00 95.19 93 LEU A N 1
ATOM 774 C CA . LEU A 1 93 ? 28.913 -6.072 -8.955 1.00 95.19 93 LEU A CA 1
ATOM 775 C C . LEU A 1 93 ? 29.147 -6.768 -10.303 1.00 95.19 93 LEU A C 1
ATOM 777 O O . LEU A 1 93 ? 29.588 -7.915 -10.338 1.00 95.19 93 LEU A O 1
ATOM 781 N N . GLY A 1 94 ? 28.855 -6.071 -11.401 1.00 93.50 94 GLY A N 1
ATOM 782 C CA . GLY A 1 94 ? 28.910 -6.582 -12.765 1.00 93.50 94 GLY A CA 1
ATOM 783 C C . GLY A 1 94 ? 27.623 -6.289 -13.534 1.00 93.50 94 GLY A C 1
ATOM 784 O O . GLY A 1 94 ? 26.730 -5.584 -13.063 1.00 93.50 94 GLY A O 1
ATOM 785 N N . THR A 1 95 ? 27.529 -6.844 -14.739 1.00 94.56 95 THR A N 1
ATOM 786 C CA . THR A 1 95 ? 26.382 -6.625 -15.627 1.00 94.56 95 THR A CA 1
ATOM 787 C C . THR A 1 95 ? 25.132 -7.337 -15.116 1.00 94.56 95 THR A C 1
ATOM 789 O O . THR A 1 95 ? 25.115 -8.558 -14.947 1.00 94.56 95 THR A O 1
ATOM 792 N N . ILE A 1 96 ? 24.063 -6.569 -14.925 1.00 95.75 96 ILE A N 1
ATOM 793 C CA . ILE A 1 96 ? 22.702 -7.027 -14.655 1.00 95.75 96 ILE A CA 1
ATOM 794 C C . ILE A 1 96 ? 22.103 -7.575 -15.952 1.00 95.75 96 ILE A C 1
ATOM 796 O O . ILE A 1 96 ? 22.075 -6.895 -16.985 1.00 95.75 96 ILE A O 1
ATOM 800 N N . LYS A 1 97 ? 21.631 -8.823 -15.891 1.00 93.94 97 LYS A N 1
ATOM 801 C CA . LYS A 1 97 ? 21.285 -9.633 -17.072 1.00 93.94 97 LYS A CA 1
ATOM 802 C C . LYS A 1 97 ? 19.785 -9.729 -17.341 1.00 93.94 97 LYS A C 1
ATOM 804 O O . LYS A 1 97 ? 19.397 -10.102 -18.444 1.00 93.94 97 LYS A O 1
ATOM 809 N N . CYS A 1 98 ? 18.950 -9.425 -16.352 1.00 94.56 98 CYS A N 1
ATOM 810 C CA . CYS A 1 98 ? 17.499 -9.471 -16.475 1.00 94.56 98 CYS A CA 1
ATOM 811 C C . CYS A 1 98 ? 16.814 -8.623 -15.393 1.00 94.56 98 CYS A C 1
ATOM 813 O O . CYS A 1 98 ? 17.458 -8.067 -14.504 1.00 94.56 98 CYS A O 1
ATOM 815 N N . SER A 1 99 ? 15.487 -8.557 -15.484 1.00 96.12 99 SER A N 1
ATOM 816 C CA . SER A 1 99 ? 14.594 -8.092 -14.421 1.00 96.12 99 SER A CA 1
ATOM 817 C C . SER A 1 99 ? 13.846 -9.292 -13.810 1.00 96.12 99 SER A C 1
ATOM 819 O O . SER A 1 99 ? 14.166 -10.442 -14.120 1.00 96.12 99 SER A O 1
ATOM 821 N N . ASN A 1 100 ? 12.863 -9.051 -12.942 1.00 95.88 100 ASN A N 1
ATOM 822 C CA . ASN A 1 100 ? 11.965 -10.077 -12.410 1.00 95.88 100 ASN A CA 1
ATOM 823 C C . ASN A 1 100 ? 10.704 -10.253 -13.283 1.00 95.88 100 ASN A C 1
ATOM 825 O O . ASN A 1 100 ? 10.550 -9.635 -14.336 1.00 95.88 100 ASN A O 1
ATOM 829 N N . LEU A 1 101 ? 9.771 -11.079 -12.798 1.00 95.00 101 LEU A N 1
ATOM 830 C CA . LEU A 1 101 ? 8.476 -11.360 -13.426 1.00 95.00 101 LEU A CA 1
ATOM 831 C C . LEU A 1 101 ? 7.661 -10.098 -13.759 1.00 95.00 101 LEU A C 1
ATOM 833 O O . LEU A 1 101 ? 6.997 -10.055 -14.792 1.00 95.00 101 LEU A O 1
ATOM 837 N N . CYS A 1 102 ? 7.707 -9.090 -12.887 1.00 94.94 102 CYS A N 1
ATOM 838 C CA . CYS A 1 102 ? 6.852 -7.909 -12.962 1.00 94.94 102 CYS A CA 1
ATOM 839 C C . CYS A 1 102 ? 7.578 -6.655 -13.484 1.00 94.94 102 CYS A C 1
ATOM 841 O O . CYS A 1 102 ? 6.959 -5.596 -13.608 1.00 94.94 102 CYS A O 1
ATOM 843 N N . THR A 1 103 ? 8.843 -6.776 -13.899 1.00 96.12 103 THR A N 1
ATOM 844 C CA . THR A 1 103 ? 9.655 -5.726 -14.547 1.00 96.12 103 THR A CA 1
ATOM 845 C C . THR A 1 103 ? 10.008 -4.500 -13.686 1.00 96.12 103 THR A C 1
ATOM 847 O O . THR A 1 103 ? 10.431 -3.475 -14.217 1.00 96.12 103 THR A O 1
ATOM 850 N N . GLU A 1 104 ? 9.860 -4.562 -12.366 1.00 95.50 104 GLU A N 1
ATOM 851 C CA . GLU A 1 104 ? 10.218 -3.496 -11.418 1.00 95.50 104 GLU A CA 1
ATOM 852 C C . GLU A 1 104 ? 11.576 -3.718 -10.744 1.00 95.50 104 GLU A C 1
ATOM 854 O O . GLU A 1 104 ? 12.215 -2.756 -10.325 1.00 95.50 104 GLU A O 1
ATOM 859 N N . VAL A 1 105 ? 12.045 -4.965 -10.649 1.00 96.44 105 VAL A N 1
ATOM 860 C CA . VAL A 1 105 ? 13.289 -5.307 -9.941 1.00 96.44 105 VAL A CA 1
ATOM 861 C C . VAL A 1 105 ? 14.459 -5.340 -10.907 1.00 96.44 105 VAL A C 1
ATOM 863 O O . VAL A 1 105 ? 14.402 -6.007 -11.938 1.00 96.44 105 VAL A O 1
ATOM 866 N N . VAL A 1 106 ? 15.554 -4.668 -10.559 1.00 96.75 106 VAL A N 1
ATOM 867 C CA . VAL A 1 106 ? 16.781 -4.639 -11.368 1.00 96.75 106 VAL A CA 1
ATOM 868 C C . VAL A 1 106 ? 17.965 -4.925 -10.449 1.00 96.75 106 VAL A C 1
ATOM 870 O O . VAL A 1 106 ? 18.526 -4.015 -9.844 1.00 96.75 106 VAL A O 1
ATOM 873 N N . GLN A 1 107 ? 18.303 -6.207 -10.311 1.00 96.81 107 GLN A N 1
ATOM 874 C CA . GLN A 1 107 ? 19.310 -6.708 -9.372 1.00 96.81 107 GLN A CA 1
ATOM 875 C C . GLN A 1 107 ? 20.325 -7.611 -10.073 1.00 96.81 107 GLN A C 1
ATOM 877 O O . GLN A 1 107 ? 19.996 -8.302 -11.037 1.00 96.81 107 GLN A O 1
ATOM 882 N N . TYR A 1 108 ? 21.560 -7.609 -9.580 1.00 96.81 108 TYR A N 1
ATOM 883 C CA . TYR A 1 108 ? 22.628 -8.470 -10.076 1.00 96.81 108 TYR A CA 1
ATOM 884 C C . TYR A 1 108 ? 22.363 -9.953 -9.774 1.00 96.81 108 TYR A C 1
ATOM 886 O O . TYR A 1 108 ? 21.846 -10.303 -8.717 1.00 96.81 108 TYR A O 1
ATOM 894 N N . SER A 1 109 ? 22.762 -10.825 -10.702 1.00 95.12 109 SER A N 1
ATOM 895 C CA . SER A 1 109 ? 22.681 -12.281 -10.555 1.00 95.12 109 SER A CA 1
ATOM 896 C C . SER A 1 109 ? 23.843 -12.977 -11.269 1.00 95.12 109 SER A C 1
ATOM 898 O O . SER A 1 109 ? 24.237 -12.584 -12.379 1.00 95.12 109 SER A O 1
ATOM 900 N N . SER A 1 110 ? 24.341 -14.062 -10.685 1.00 94.69 110 SER A N 1
ATOM 901 C CA . SER A 1 110 ? 25.427 -14.892 -11.220 1.00 94.69 110 SER A CA 1
ATOM 902 C C . SER A 1 110 ? 25.098 -16.385 -11.082 1.00 94.69 110 SER A C 1
ATOM 904 O O . SER A 1 110 ? 23.974 -16.739 -10.744 1.00 94.69 110 SER A O 1
ATOM 906 N N . SER A 1 111 ? 26.056 -17.269 -11.379 1.00 91.56 111 SER A N 1
ATOM 907 C CA . SER A 1 111 ? 25.914 -18.703 -11.085 1.00 91.56 111 SER A CA 1
ATOM 908 C C . SER A 1 111 ? 25.771 -18.989 -9.589 1.00 91.56 111 SER A C 1
ATOM 910 O O . SER A 1 111 ? 25.153 -19.981 -9.228 1.00 91.56 111 SER A O 1
ATOM 912 N N . ASP A 1 112 ? 26.313 -18.105 -8.749 1.00 91.81 112 ASP A N 1
ATOM 913 C CA . ASP A 1 112 ? 26.444 -18.310 -7.303 1.00 91.81 112 ASP A CA 1
ATOM 914 C C . ASP A 1 112 ? 25.512 -17.372 -6.512 1.00 91.81 112 ASP A C 1
ATOM 916 O O . ASP A 1 112 ? 25.451 -17.422 -5.285 1.00 91.81 112 ASP A O 1
ATOM 920 N N . GLU A 1 113 ? 24.796 -16.482 -7.208 1.00 91.88 113 GLU A N 1
ATOM 921 C CA . GLU A 1 113 ? 23.903 -15.490 -6.617 1.00 91.88 113 GLU A CA 1
ATOM 922 C C . GLU A 1 113 ? 22.587 -15.406 -7.388 1.00 91.88 113 GLU A C 1
ATOM 924 O O . GLU A 1 113 ? 22.543 -14.967 -8.543 1.00 91.88 113 GLU A O 1
ATOM 929 N N . VAL A 1 114 ? 21.496 -15.748 -6.706 1.00 93.50 114 VAL A N 1
ATOM 930 C CA . VAL A 1 114 ? 20.134 -15.576 -7.213 1.00 93.50 114 VAL A CA 1
ATOM 931 C C . VAL A 1 114 ? 19.490 -14.412 -6.464 1.00 93.50 114 VAL A C 1
ATOM 933 O O . VAL A 1 114 ? 19.295 -14.467 -5.255 1.00 93.50 114 VAL A O 1
ATOM 936 N N . ALA A 1 115 ? 19.178 -13.339 -7.188 1.00 90.81 115 ALA A N 1
ATOM 937 C CA . ALA A 1 115 ? 18.618 -12.117 -6.620 1.00 90.81 115 ALA A CA 1
ATOM 938 C C . ALA A 1 115 ? 17.245 -12.333 -5.957 1.00 90.81 115 ALA A C 1
ATOM 940 O O . ALA A 1 115 ? 16.456 -13.177 -6.392 1.00 90.81 115 ALA A O 1
ATOM 941 N N . VAL A 1 116 ? 16.929 -11.525 -4.936 1.00 89.69 116 VAL A N 1
ATOM 942 C CA . VAL A 1 116 ? 15.703 -11.663 -4.131 1.00 89.69 116 VAL A CA 1
ATOM 943 C C . VAL A 1 116 ? 14.974 -10.339 -4.001 1.00 89.69 116 VAL A C 1
ATOM 945 O O . VAL A 1 116 ? 15.550 -9.286 -3.729 1.00 89.69 116 VAL A O 1
ATOM 948 N N . CYS A 1 117 ? 13.657 -10.403 -4.149 1.00 88.56 117 CYS A N 1
ATOM 949 C CA . CYS A 1 117 ? 12.785 -9.254 -4.028 1.00 88.56 117 CYS A CA 1
ATOM 950 C C . CYS A 1 117 ? 12.099 -9.235 -2.651 1.00 88.56 117 CYS A C 1
ATOM 952 O O . CYS A 1 117 ? 11.138 -9.968 -2.427 1.00 88.56 117 CYS A O 1
ATOM 954 N N . ASN A 1 118 ? 12.583 -8.398 -1.726 1.00 86.44 118 ASN A N 1
ATOM 955 C CA . ASN A 1 118 ? 11.922 -8.166 -0.436 1.00 86.44 118 ASN A CA 1
ATOM 956 C C . ASN A 1 118 ? 11.013 -6.937 -0.550 1.00 86.44 118 ASN A C 1
ATOM 958 O O . ASN A 1 118 ? 11.507 -5.808 -0.579 1.00 86.44 118 ASN A O 1
ATOM 962 N N . LEU A 1 119 ? 9.699 -7.147 -0.626 1.00 83.44 119 LEU A N 1
ATOM 963 C CA . LEU A 1 119 ? 8.735 -6.068 -0.832 1.00 83.44 119 LEU A CA 1
ATOM 964 C C . LEU A 1 119 ? 8.145 -5.566 0.497 1.00 83.44 119 LEU A C 1
ATOM 966 O O . LEU A 1 119 ? 7.662 -6.353 1.307 1.00 83.44 119 LEU A O 1
ATOM 970 N N . ALA A 1 120 ? 8.185 -4.245 0.703 1.00 71.56 120 ALA A N 1
ATOM 971 C CA . ALA A 1 120 ? 7.543 -3.491 1.795 1.00 71.56 120 ALA A CA 1
ATOM 972 C C . ALA A 1 120 ? 8.012 -3.702 3.260 1.00 71.56 120 ALA A C 1
ATOM 974 O O . ALA A 1 120 ? 7.498 -3.006 4.134 1.00 71.56 120 ALA A O 1
ATOM 975 N N . SER A 1 121 ? 8.987 -4.571 3.577 1.00 52.03 121 SER A N 1
ATOM 976 C CA . SER A 1 121 ? 9.423 -4.781 4.977 1.00 52.03 121 SER A CA 1
ATOM 977 C C . SER A 1 121 ? 10.942 -4.775 5.195 1.00 52.03 121 SER A C 1
ATOM 979 O O . SER A 1 121 ? 11.702 -5.438 4.491 1.00 52.03 121 SER A O 1
ATOM 981 N N . ILE A 1 122 ? 11.370 -4.028 6.222 1.00 54.38 122 ILE A N 1
ATOM 982 C CA . ILE A 1 122 ? 12.769 -3.654 6.509 1.00 54.38 122 ILE A CA 1
ATOM 983 C C . ILE A 1 122 ? 13.557 -4.784 7.209 1.00 54.38 122 ILE A C 1
ATOM 985 O O . ILE A 1 122 ? 14.781 -4.829 7.108 1.00 54.38 122 ILE A O 1
ATOM 989 N N . ALA A 1 123 ? 12.883 -5.742 7.859 1.00 68.94 123 ALA A N 1
ATOM 990 C CA . ALA A 1 123 ? 13.527 -6.829 8.616 1.00 68.94 123 ALA A CA 1
ATOM 991 C C . ALA A 1 123 ? 13.402 -8.223 7.970 1.00 68.94 123 ALA A C 1
ATOM 993 O O . ALA A 1 123 ? 13.915 -9.202 8.510 1.00 68.94 123 ALA A O 1
ATOM 994 N N . VAL A 1 124 ? 12.743 -8.333 6.809 1.00 83.38 124 VAL A N 1
ATOM 995 C CA . VAL A 1 124 ? 12.479 -9.635 6.166 1.00 83.38 124 VAL A CA 1
ATOM 996 C C . VAL A 1 124 ? 13.767 -10.368 5.806 1.00 83.38 124 VAL A C 1
ATOM 998 O O . VAL A 1 124 ? 13.820 -11.580 5.955 1.00 83.38 124 VAL A O 1
ATOM 1001 N N . ILE A 1 125 ? 14.829 -9.657 5.424 1.00 84.62 125 ILE A N 1
ATOM 1002 C CA . ILE A 1 125 ? 16.089 -10.274 4.979 1.00 84.62 125 ILE A CA 1
ATOM 1003 C C . ILE A 1 125 ? 16.677 -11.231 6.032 1.00 84.62 125 ILE A C 1
ATOM 1005 O O . ILE A 1 125 ? 17.201 -12.284 5.679 1.00 84.62 125 ILE A O 1
ATOM 1009 N N . ASP A 1 126 ? 16.601 -10.908 7.323 1.00 87.44 126 ASP A N 1
ATOM 1010 C CA . ASP A 1 126 ? 17.242 -11.742 8.350 1.00 87.44 126 ASP A CA 1
ATOM 1011 C C . ASP A 1 126 ? 16.325 -12.862 8.873 1.00 87.44 126 ASP A C 1
ATOM 1013 O O . ASP A 1 126 ? 16.813 -13.841 9.431 1.00 87.44 126 ASP A O 1
ATOM 1017 N N . VAL A 1 127 ? 15.009 -12.738 8.670 1.00 87.00 127 VAL A N 1
ATOM 1018 C CA . VAL A 1 127 ? 13.992 -13.689 9.160 1.00 87.00 127 VAL A CA 1
ATOM 1019 C C . VAL A 1 127 ? 13.529 -14.654 8.065 1.00 87.00 127 VAL A C 1
ATOM 1021 O O . VAL A 1 127 ? 12.989 -15.719 8.359 1.00 87.00 127 VAL A O 1
ATOM 1024 N N . ASN A 1 128 ? 13.712 -14.287 6.797 1.00 88.12 128 ASN A N 1
ATOM 1025 C CA . ASN A 1 128 ? 13.209 -15.056 5.672 1.00 88.12 128 ASN A CA 1
ATOM 1026 C C . ASN A 1 128 ? 13.854 -16.446 5.592 1.00 88.12 128 ASN A C 1
ATOM 1028 O O . ASN A 1 128 ? 15.068 -16.598 5.721 1.00 88.12 128 ASN A O 1
ATOM 1032 N N . TYR A 1 129 ? 13.034 -17.452 5.294 1.00 92.31 129 TYR A N 1
ATOM 1033 C CA . TYR A 1 129 ? 13.520 -18.767 4.901 1.00 92.31 129 TYR A CA 1
ATOM 1034 C C . TYR A 1 129 ? 13.919 -18.745 3.423 1.00 92.31 129 TYR A C 1
ATOM 1036 O O . TYR A 1 129 ? 13.110 -18.407 2.554 1.00 92.31 129 TYR A O 1
ATOM 1044 N N . TYR A 1 130 ? 15.165 -19.110 3.136 1.00 91.88 130 TYR A N 1
ATOM 1045 C CA . TYR A 1 130 ? 15.707 -19.105 1.784 1.00 91.88 130 TYR A CA 1
ATOM 1046 C C . TYR A 1 130 ? 15.633 -20.502 1.158 1.00 91.88 130 TYR A C 1
ATOM 1048 O O . TYR A 1 130 ? 16.212 -21.438 1.708 1.00 91.88 130 TYR A O 1
ATOM 1056 N N . PRO A 1 131 ? 14.934 -20.669 0.018 1.00 90.56 131 PRO A N 1
ATOM 1057 C CA . PRO A 1 131 ? 14.718 -21.988 -0.574 1.00 90.56 131 PRO A CA 1
ATOM 1058 C C . PRO A 1 131 ? 15.981 -22.603 -1.192 1.00 90.56 131 PRO A C 1
ATOM 1060 O O . PRO A 1 131 ? 16.061 -23.824 -1.283 1.00 90.56 131 PRO A O 1
ATOM 1063 N N . VAL A 1 132 ? 16.953 -21.786 -1.615 1.00 92.44 132 VAL A N 1
ATOM 1064 C CA . VAL A 1 132 ? 18.262 -22.243 -2.112 1.00 92.44 132 VAL A CA 1
ATOM 1065 C C . VAL A 1 132 ? 19.390 -21.353 -1.557 1.00 92.44 132 VAL A C 1
ATOM 1067 O O . VAL A 1 132 ? 19.143 -20.172 -1.294 1.00 92.44 132 VAL A O 1
ATOM 1070 N N . PRO A 1 133 ? 20.617 -21.867 -1.351 1.00 92.19 133 PRO A N 1
ATOM 1071 C CA . PRO A 1 133 ? 21.697 -21.117 -0.699 1.00 92.19 133 PRO A CA 1
ATOM 1072 C C . PRO A 1 133 ? 22.131 -19.843 -1.438 1.00 92.19 133 PRO A C 1
ATOM 1074 O O . PRO A 1 133 ? 22.428 -18.831 -0.808 1.00 92.19 133 PRO A O 1
ATOM 1077 N N . GLU A 1 134 ? 22.124 -19.852 -2.769 1.00 94.44 134 GLU A N 1
ATOM 1078 C CA . GLU A 1 134 ? 22.532 -18.729 -3.627 1.00 94.44 134 GLU A CA 1
ATOM 1079 C C . GLU A 1 134 ? 21.631 -17.499 -3.423 1.00 94.44 134 GLU A C 1
ATOM 1081 O O . GLU A 1 134 ? 22.072 -16.353 -3.551 1.00 94.44 134 GLU A O 1
ATOM 1086 N N . VAL A 1 135 ? 20.363 -17.742 -3.070 1.00 91.31 135 VAL A N 1
ATOM 1087 C CA . VAL A 1 135 ? 19.363 -16.722 -2.720 1.00 91.31 135 VAL A CA 1
ATOM 1088 C C . VAL A 1 135 ? 19.720 -16.071 -1.382 1.00 91.31 135 VAL A C 1
ATOM 1090 O O . VAL A 1 135 ? 19.710 -14.844 -1.264 1.00 91.31 135 VAL A O 1
ATOM 1093 N N . GLU A 1 136 ? 20.082 -16.869 -0.376 1.00 93.12 136 GLU A N 1
ATOM 1094 C CA . GLU A 1 136 ? 20.511 -16.356 0.929 1.00 93.12 136 GLU A CA 1
ATOM 1095 C C . GLU A 1 136 ? 21.806 -15.547 0.820 1.00 93.12 136 GLU A C 1
ATOM 1097 O O . GLU A 1 136 ? 21.896 -14.448 1.375 1.00 93.12 136 GLU A O 1
ATOM 1102 N N . VAL A 1 137 ? 22.787 -16.069 0.075 1.00 93.50 137 VAL A N 1
ATOM 1103 C CA . VAL A 1 137 ? 24.076 -15.408 -0.168 1.00 93.50 137 VAL A CA 1
ATOM 1104 C C . VAL A 1 137 ? 23.850 -14.039 -0.800 1.00 93.50 137 VAL A C 1
ATOM 1106 O O . VAL A 1 137 ? 24.322 -13.037 -0.257 1.00 93.50 137 VAL A O 1
ATOM 1109 N N . SER A 1 138 ? 23.078 -13.970 -1.889 1.00 94.25 138 SER A N 1
ATOM 1110 C CA . SER A 1 138 ? 22.771 -12.705 -2.563 1.00 94.25 138 SER A CA 1
ATOM 1111 C C . SER A 1 138 ? 22.062 -11.718 -1.627 1.00 94.25 138 SER A C 1
ATOM 1113 O O . SER A 1 138 ? 22.496 -10.569 -1.470 1.00 94.25 138 SER A O 1
ATOM 1115 N N . ASN A 1 139 ? 21.008 -12.166 -0.932 1.00 93.81 139 ASN A N 1
ATOM 1116 C CA . ASN A 1 139 ? 20.178 -11.277 -0.119 1.00 93.81 139 ASN A CA 1
ATOM 1117 C C . ASN A 1 139 ? 20.914 -10.767 1.128 1.00 93.81 139 ASN A C 1
ATOM 1119 O O . ASN A 1 139 ? 20.791 -9.594 1.479 1.00 93.81 139 ASN A O 1
ATOM 1123 N N . LYS A 1 140 ? 21.728 -11.601 1.788 1.00 92.38 140 LYS A N 1
ATOM 1124 C CA . LYS A 1 140 ? 22.525 -11.171 2.950 1.00 92.38 140 LYS A CA 1
ATOM 1125 C C . LYS A 1 140 ? 23.702 -10.283 2.559 1.00 92.38 140 LYS A C 1
ATOM 1127 O O . LYS A 1 140 ? 24.035 -9.381 3.331 1.00 92.38 140 LYS A O 1
ATOM 1132 N N . ARG A 1 141 ? 24.300 -10.506 1.383 1.00 94.00 141 ARG A N 1
ATOM 1133 C CA . ARG A 1 141 ? 25.439 -9.727 0.877 1.00 94.00 141 ARG A CA 1
ATOM 1134 C C . ARG A 1 141 ? 25.032 -8.320 0.450 1.00 94.00 141 ARG A C 1
ATOM 1136 O O . ARG A 1 141 ? 25.671 -7.357 0.864 1.00 94.00 141 ARG A O 1
ATOM 1143 N N . HIS A 1 142 ? 23.966 -8.198 -0.341 1.00 94.44 142 HIS A N 1
ATOM 1144 C CA . HIS A 1 142 ? 23.595 -6.926 -0.982 1.00 94.44 142 HIS A CA 1
ATOM 1145 C C . HIS A 1 142 ? 22.394 -6.243 -0.333 1.00 94.44 142 HIS A C 1
ATOM 1147 O O . HIS A 1 142 ? 22.169 -5.048 -0.534 1.00 94.44 142 HIS A O 1
ATOM 1153 N N . ARG A 1 143 ? 21.603 -6.995 0.435 1.00 94.44 143 ARG A N 1
ATOM 1154 C CA . ARG A 1 143 ? 20.447 -6.516 1.201 1.00 94.44 143 ARG A CA 1
ATOM 1155 C C . ARG A 1 143 ? 19.476 -5.617 0.416 1.00 94.44 143 ARG A C 1
ATOM 1157 O O . ARG A 1 143 ? 19.081 -4.578 0.949 1.00 94.44 143 ARG A O 1
ATOM 1164 N N . PRO A 1 144 ? 19.105 -5.936 -0.839 1.00 93.38 144 PRO A N 1
ATOM 1165 C CA . PRO A 1 144 ? 18.189 -5.094 -1.598 1.00 93.38 144 PRO A CA 1
ATOM 1166 C C . PRO A 1 144 ? 16.759 -5.187 -1.045 1.00 93.38 144 PRO A C 1
ATOM 1168 O O . PRO A 1 144 ? 16.297 -6.261 -0.653 1.00 93.38 144 PRO A O 1
ATOM 1171 N N . ILE A 1 145 ? 16.026 -4.076 -1.052 1.00 93.31 145 ILE A N 1
ATOM 1172 C CA . ILE A 1 145 ? 14.586 -4.044 -0.759 1.00 93.31 145 ILE A CA 1
ATOM 1173 C C . ILE A 1 145 ? 13.839 -3.301 -1.866 1.00 93.31 145 ILE A C 1
ATOM 1175 O O . ILE A 1 145 ? 14.418 -2.483 -2.577 1.00 93.31 145 ILE A O 1
ATOM 1179 N N . GLY A 1 146 ? 12.559 -3.620 -2.041 1.00 92.06 146 GLY A N 1
ATOM 1180 C CA . GLY A 1 146 ? 11.664 -2.965 -2.989 1.00 92.06 146 GLY A CA 1
ATOM 1181 C C . GLY A 1 146 ? 10.473 -2.359 -2.261 1.00 92.06 146 GLY A C 1
ATOM 1182 O O . GLY A 1 146 ? 9.473 -3.025 -2.004 1.00 92.06 146 GLY A O 1
ATOM 1183 N N . ILE A 1 147 ? 10.560 -1.086 -1.905 1.00 92.00 147 ILE A N 1
ATOM 1184 C CA . ILE A 1 147 ? 9.392 -0.325 -1.471 1.00 92.00 147 ILE A CA 1
ATOM 1185 C C . ILE A 1 147 ? 8.626 0.116 -2.721 1.00 92.00 147 ILE A C 1
ATOM 1187 O O . ILE A 1 147 ? 9.214 0.528 -3.718 1.00 92.00 147 ILE A O 1
ATOM 1191 N N . GLY A 1 148 ? 7.306 0.004 -2.684 1.00 90.50 148 GLY A N 1
ATOM 1192 C CA . GLY A 1 148 ? 6.423 0.499 -3.733 1.00 90.50 148 GLY A CA 1
ATOM 1193 C C . GLY A 1 148 ? 5.296 1.325 -3.135 1.00 90.50 148 GLY A C 1
ATOM 1194 O O . GLY A 1 148 ? 5.236 1.525 -1.922 1.00 90.50 148 GLY A O 1
ATOM 1195 N N . ILE A 1 149 ? 4.399 1.796 -3.994 1.00 93.12 149 ILE A N 1
ATOM 1196 C CA . ILE A 1 149 ? 3.194 2.520 -3.586 1.00 93.12 149 ILE A CA 1
ATOM 1197 C C . ILE A 1 149 ? 1.962 1.869 -4.199 1.00 93.12 149 ILE A C 1
ATOM 1199 O O . ILE A 1 149 ? 2.070 1.086 -5.137 1.00 93.12 149 ILE A O 1
ATOM 1203 N N . GLN A 1 150 ? 0.798 2.232 -3.680 1.00 92.94 150 GLN A N 1
ATOM 1204 C CA . GLN A 1 150 ? -0.513 1.976 -4.267 1.00 92.94 150 GLN A CA 1
ATOM 1205 C C . GLN A 1 150 ? -1.410 3.182 -3.996 1.00 92.94 150 GLN A C 1
ATOM 1207 O O . GLN A 1 150 ? -1.099 3.984 -3.114 1.00 92.94 150 GLN A O 1
ATOM 1212 N N . GLY A 1 151 ? -2.507 3.310 -4.736 1.00 94.12 151 GLY A N 1
ATOM 1213 C CA . GLY A 1 151 ? -3.449 4.410 -4.559 1.00 94.12 151 GLY A CA 1
ATOM 1214 C C . GLY A 1 151 ? -2.936 5.770 -5.037 1.00 94.12 151 GLY A C 1
ATOM 1215 O O . GLY A 1 151 ? -3.373 6.800 -4.529 1.00 94.12 151 GLY A O 1
ATOM 1216 N N . LEU A 1 152 ? -2.014 5.812 -6.011 1.00 96.44 152 LEU A N 1
ATOM 1217 C CA . LEU A 1 152 ? -1.557 7.088 -6.580 1.00 96.44 152 LEU A CA 1
ATOM 1218 C C . LEU A 1 152 ? -2.719 7.865 -7.223 1.00 96.44 152 LEU A C 1
ATOM 1220 O O . LEU A 1 152 ? -2.846 9.071 -7.021 1.00 96.44 152 LEU A O 1
ATOM 1224 N N . ALA A 1 153 ? -3.587 7.170 -7.966 1.00 96.31 153 ALA A N 1
ATOM 1225 C CA . ALA A 1 153 ? -4.779 7.786 -8.538 1.00 96.31 153 ALA A CA 1
ATOM 1226 C C . ALA A 1 153 ? -5.758 8.256 -7.455 1.00 96.31 153 ALA A C 1
ATOM 1228 O O . ALA A 1 153 ? -6.264 9.368 -7.564 1.00 96.31 153 ALA A O 1
ATOM 1229 N N . ASP A 1 154 ? -5.983 7.471 -6.396 1.00 95.69 154 ASP A N 1
ATOM 1230 C CA . ASP A 1 154 ? -6.806 7.888 -5.254 1.00 95.69 154 ASP A CA 1
ATOM 1231 C C . ASP A 1 154 ? -6.270 9.171 -4.616 1.00 95.69 154 ASP A C 1
ATOM 1233 O O . ASP A 1 154 ? -7.035 10.100 -4.373 1.00 95.69 154 ASP A O 1
ATOM 1237 N N . ALA A 1 155 ? -4.954 9.265 -4.400 1.00 94.75 155 ALA A N 1
ATOM 1238 C CA . ALA A 1 155 ? -4.327 10.465 -3.855 1.00 94.75 155 ALA A CA 1
ATOM 1239 C C . ALA A 1 155 ? -4.585 11.693 -4.742 1.00 94.75 155 ALA A C 1
ATOM 1241 O O . ALA A 1 155 ? -4.928 12.760 -4.235 1.00 94.75 155 ALA A O 1
ATOM 1242 N N . PHE A 1 156 ? -4.490 11.550 -6.067 1.00 97.69 156 PHE A N 1
ATOM 1243 C CA . PHE A 1 156 ? -4.832 12.630 -6.994 1.00 97.69 156 PHE A CA 1
ATOM 1244 C C . PHE A 1 156 ? -6.313 13.015 -6.927 1.00 97.69 156 PHE A C 1
ATOM 1246 O O . PHE A 1 156 ? -6.621 14.206 -6.878 1.00 97.69 156 PHE A O 1
ATOM 1253 N N . LEU A 1 157 ? -7.224 12.041 -6.852 1.00 96.56 157 LEU A N 1
ATOM 1254 C CA . LEU A 1 157 ? -8.659 12.301 -6.711 1.00 96.56 157 LEU A CA 1
ATOM 1255 C C . LEU A 1 157 ? -8.979 13.044 -5.409 1.00 96.56 157 LEU A C 1
ATOM 1257 O O . LEU A 1 157 ? -9.678 14.057 -5.441 1.00 96.56 157 LEU A O 1
ATOM 1261 N N . LEU A 1 158 ? -8.412 12.598 -4.285 1.00 95.31 158 LEU A N 1
ATOM 1262 C CA . LEU A 1 158 ? -8.588 13.217 -2.968 1.00 95.31 158 LEU A CA 1
ATOM 1263 C C . LEU A 1 158 ? -8.053 14.654 -2.926 1.00 95.31 158 LEU A C 1
ATOM 1265 O O . LEU A 1 158 ? -8.664 15.523 -2.307 1.00 95.31 158 LEU A O 1
ATOM 1269 N N . MET A 1 159 ? -6.952 14.922 -3.630 1.00 95.81 159 MET A N 1
ATOM 1270 C CA . MET A 1 159 ? -6.375 16.264 -3.764 1.00 95.81 159 MET A CA 1
ATOM 1271 C C . MET A 1 159 ? -7.057 17.117 -4.844 1.00 95.81 159 MET A C 1
ATOM 1273 O O . MET A 1 159 ? -6.686 18.276 -5.024 1.00 95.81 159 MET A O 1
ATOM 1277 N N . ARG A 1 160 ? -8.061 16.576 -5.551 1.00 97.31 160 ARG A N 1
ATOM 1278 C CA . ARG A 1 160 ? -8.763 17.223 -6.676 1.00 97.31 160 ARG A CA 1
ATOM 1279 C C . ARG A 1 160 ? -7.844 17.580 -7.847 1.00 97.31 160 ARG A C 1
ATOM 1281 O O . ARG A 1 160 ? -8.053 18.583 -8.528 1.00 97.31 160 ARG A O 1
ATOM 1288 N N . TYR A 1 161 ? -6.837 16.752 -8.107 1.00 98.06 161 TYR A N 1
ATOM 1289 C CA . TYR A 1 161 ? -5.906 16.924 -9.217 1.00 98.06 161 TYR A CA 1
ATOM 1290 C C . TYR A 1 161 ? -6.237 15.940 -10.343 1.00 98.06 161 TYR A C 1
ATOM 1292 O O . TYR A 1 161 ? -6.077 14.734 -10.168 1.00 98.06 161 TYR A O 1
ATOM 1300 N N . PRO A 1 162 ? -6.667 16.415 -11.528 1.00 98.19 162 PRO A N 1
ATOM 1301 C CA . PRO A 1 162 ? -6.706 15.574 -12.718 1.00 98.19 162 PRO A CA 1
ATOM 1302 C C . PRO A 1 162 ? -5.340 14.928 -12.956 1.00 98.19 162 PRO A C 1
ATOM 1304 O O . PRO A 1 162 ? -4.314 15.592 -12.801 1.00 98.19 162 PRO A O 1
ATOM 1307 N N . PHE A 1 163 ? -5.312 13.665 -13.382 1.00 97.75 163 PHE A N 1
ATOM 1308 C CA . PHE A 1 163 ? -4.064 12.902 -13.540 1.00 97.75 163 PHE A CA 1
ATOM 1309 C C . PHE A 1 163 ? -3.034 13.613 -14.442 1.00 97.75 163 PHE A C 1
ATOM 1311 O O . PHE A 1 163 ? -1.835 13.536 -14.211 1.00 97.75 163 PHE A O 1
ATOM 1318 N N . GLU A 1 164 ? -3.509 14.338 -15.461 1.00 96.94 164 GLU A N 1
ATOM 1319 C CA . GLU A 1 164 ? -2.671 15.055 -16.435 1.00 96.94 164 GLU A CA 1
ATOM 1320 C C . GLU A 1 164 ? -2.289 16.483 -16.005 1.00 96.94 164 GLU A C 1
ATOM 1322 O O . GLU A 1 164 ? -1.591 17.182 -16.743 1.00 96.94 164 GLU A O 1
ATOM 1327 N N . SER A 1 165 ? -2.767 16.942 -14.846 1.00 97.69 165 SER A N 1
ATOM 1328 C CA . SER A 1 165 ? -2.527 18.301 -14.355 1.00 97.69 165 SER A CA 1
ATOM 1329 C C . SER A 1 165 ? -1.082 18.509 -13.899 1.00 97.69 165 SER A C 1
ATOM 1331 O O . SER A 1 165 ? -0.417 17.586 -13.429 1.00 97.69 165 SER A O 1
ATOM 1333 N N . GLU A 1 166 ? -0.597 19.749 -13.981 1.00 97.75 166 GLU A N 1
ATOM 1334 C CA . GLU A 1 166 ? 0.743 20.106 -13.496 1.00 97.75 166 GLU A CA 1
ATOM 1335 C C . GLU A 1 166 ? 0.883 19.870 -11.983 1.00 97.75 166 GLU A C 1
ATOM 1337 O O . GLU A 1 166 ? 1.938 19.454 -11.510 1.00 97.75 166 GLU A O 1
ATOM 1342 N N . GLN A 1 167 ? -0.205 20.041 -11.226 1.00 97.62 167 GLN A N 1
ATOM 1343 C CA . GLN A 1 167 ? -0.258 19.740 -9.797 1.00 97.62 167 GLN A CA 1
ATOM 1344 C C . GLN A 1 167 ? -0.045 18.245 -9.524 1.00 97.62 167 GLN A C 1
ATOM 1346 O O . GLN A 1 167 ? 0.726 17.896 -8.633 1.00 97.62 167 GLN A O 1
ATOM 1351 N N . ALA A 1 168 ? -0.679 17.359 -10.302 1.00 97.62 168 ALA A N 1
ATOM 1352 C CA . ALA A 1 168 ? -0.477 15.914 -10.181 1.00 97.62 168 ALA A CA 1
ATOM 1353 C C . ALA A 1 168 ? 0.954 15.500 -10.560 1.00 97.62 168 ALA A C 1
ATOM 1355 O O . ALA A 1 168 ? 1.543 14.653 -9.889 1.00 97.62 168 ALA A O 1
ATOM 1356 N N . LYS A 1 169 ? 1.546 16.118 -11.591 1.00 97.81 169 LYS A N 1
ATOM 1357 C CA . LYS A 1 169 ? 2.948 15.874 -11.982 1.00 97.81 169 LYS A CA 1
ATOM 1358 C C . LYS A 1 169 ? 3.931 16.292 -10.890 1.00 97.81 169 LYS A C 1
ATOM 1360 O O . LYS A 1 169 ? 4.818 15.513 -10.543 1.00 97.81 169 LYS A O 1
ATOM 1365 N N . LEU A 1 170 ? 3.745 17.478 -10.308 1.00 97.50 170 LEU A N 1
ATOM 1366 C CA . LEU A 1 170 ? 4.570 17.947 -9.195 1.00 97.50 170 LEU A CA 1
ATOM 1367 C C . LEU A 1 170 ? 4.406 17.051 -7.964 1.00 97.50 170 LEU A C 1
ATOM 1369 O O . LEU A 1 170 ? 5.400 16.635 -7.376 1.00 97.50 170 LEU A O 1
ATOM 1373 N N . LEU A 1 171 ? 3.169 16.697 -7.606 1.00 97.31 171 LEU A N 1
ATOM 1374 C CA . LEU A 1 171 ? 2.907 15.809 -6.476 1.00 97.31 171 LEU A CA 1
ATOM 1375 C C . LEU A 1 171 ? 3.502 14.412 -6.704 1.00 97.31 171 LEU A C 1
ATOM 1377 O O . LEU A 1 171 ? 4.055 13.830 -5.777 1.00 97.31 171 LEU A O 1
ATOM 1381 N N . ASN A 1 172 ? 3.453 13.888 -7.933 1.00 97.50 172 ASN A N 1
ATOM 1382 C CA . ASN A 1 172 ? 4.145 12.655 -8.309 1.00 97.50 172 ASN A CA 1
ATOM 1383 C C . ASN A 1 172 ? 5.646 12.760 -8.012 1.00 97.50 172 ASN A C 1
ATOM 1385 O O . ASN A 1 172 ? 6.180 11.897 -7.324 1.00 97.50 172 ASN A O 1
ATOM 1389 N N . ILE A 1 173 ? 6.314 13.828 -8.453 1.00 96.31 173 ILE A N 1
ATOM 1390 C CA . ILE A 1 173 ? 7.733 14.052 -8.139 1.00 96.31 173 ILE A CA 1
ATOM 1391 C C . ILE A 1 173 ? 7.944 14.079 -6.623 1.00 96.31 173 ILE A C 1
ATOM 1393 O O . ILE A 1 173 ? 8.742 13.303 -6.111 1.00 96.31 173 ILE A O 1
ATOM 1397 N N . GLN A 1 174 ? 7.177 14.889 -5.893 1.00 95.25 174 GLN A N 1
ATOM 1398 C CA . GLN A 1 174 ? 7.343 15.087 -4.451 1.00 95.25 174 GLN A CA 1
ATOM 1399 C C . GLN A 1 174 ? 7.092 13.822 -3.620 1.00 95.25 174 GLN A C 1
ATOM 1401 O O . GLN A 1 174 ? 7.797 13.593 -2.637 1.00 95.25 174 GLN A O 1
ATOM 1406 N N . ILE A 1 175 ? 6.123 12.981 -4.000 1.00 95.06 175 ILE A N 1
ATOM 1407 C CA . ILE A 1 175 ? 5.867 11.693 -3.335 1.00 95.06 175 ILE A CA 1
ATOM 1408 C C . ILE A 1 175 ? 7.102 10.801 -3.455 1.00 95.06 175 ILE A C 1
ATOM 1410 O O . ILE A 1 175 ? 7.608 10.303 -2.451 1.00 95.06 175 ILE A O 1
ATOM 1414 N N . PHE A 1 176 ? 7.604 10.617 -4.674 1.00 94.75 176 PHE A N 1
ATOM 1415 C CA . PHE A 1 176 ? 8.743 9.739 -4.925 1.00 94.75 176 PHE A CA 1
ATOM 1416 C C . PHE A 1 176 ? 10.049 10.316 -4.373 1.00 94.75 176 PHE A C 1
ATOM 1418 O O . PHE A 1 176 ? 10.851 9.573 -3.815 1.00 94.75 176 PHE A O 1
ATOM 1425 N N . GLU A 1 177 ? 10.207 11.635 -4.421 1.00 92.06 177 GLU A N 1
ATOM 1426 C CA . GLU A 1 177 ? 11.294 12.370 -3.784 1.00 92.06 177 GLU A CA 1
ATOM 1427 C C . GLU A 1 177 ? 11.297 12.190 -2.256 1.00 92.06 177 GLU A C 1
ATOM 1429 O O . GLU A 1 177 ? 12.353 12.049 -1.652 1.00 92.06 177 GLU A O 1
ATOM 1434 N N . THR A 1 178 ? 10.120 12.142 -1.628 1.00 91.50 178 THR A N 1
ATOM 1435 C CA . THR A 1 178 ? 9.978 11.957 -0.174 1.00 91.50 178 THR A CA 1
ATOM 1436 C C . THR A 1 178 ? 10.242 10.522 0.265 1.00 91.50 178 THR A C 1
ATOM 1438 O O . THR A 1 178 ? 10.853 10.293 1.307 1.00 91.50 178 THR A O 1
ATOM 1441 N N . ILE A 1 179 ? 9.755 9.542 -0.499 1.00 85.12 179 ILE A N 1
ATOM 1442 C CA . ILE A 1 179 ? 9.956 8.126 -0.167 1.00 85.12 179 ILE A CA 1
ATOM 1443 C C . ILE A 1 179 ? 11.433 7.759 -0.327 1.00 85.12 179 ILE A C 1
ATOM 1445 O O . ILE A 1 179 ? 11.970 6.960 0.440 1.00 85.12 179 ILE A O 1
ATOM 1449 N N . PHE A 1 180 ? 12.085 8.308 -1.345 1.00 78.50 180 PHE A N 1
ATOM 1450 C CA . PHE A 1 180 ? 13.406 7.878 -1.745 1.00 78.50 180 PHE A CA 1
ATOM 1451 C C . PHE A 1 180 ? 14.508 8.676 -1.045 1.00 78.50 180 PHE A C 1
ATOM 1453 O O . PHE A 1 180 ? 14.601 9.878 -1.207 1.00 78.50 180 PHE A O 1
ATOM 1460 N N . MET A 1 181 ? 15.394 8.009 -0.301 1.00 59.78 181 MET A N 1
ATOM 1461 C CA . MET A 1 181 ? 16.499 8.653 0.435 1.00 59.78 181 MET A CA 1
ATOM 1462 C C . MET A 1 181 ? 17.884 8.410 -0.205 1.00 59.78 181 MET A C 1
ATOM 1464 O O . MET A 1 181 ? 18.892 8.359 0.500 1.00 59.78 181 MET A O 1
ATOM 1468 N N . ILE A 1 182 ? 17.964 8.214 -1.529 1.00 61.97 182 ILE A N 1
ATOM 1469 C CA . ILE A 1 182 ? 19.220 7.893 -2.243 1.00 61.97 182 ILE A CA 1
ATOM 1470 C C . ILE A 1 182 ? 19.419 8.823 -3.462 1.00 61.97 182 ILE A C 1
ATOM 1472 O O . ILE A 1 182 ? 18.505 9.488 -3.937 1.00 61.97 182 ILE A O 1
ATOM 1476 N N . LEU A 1 183 ? 20.650 8.882 -3.972 1.00 81.31 183 LEU A N 1
ATOM 1477 C CA . LEU A 1 183 ? 21.164 9.798 -5.001 1.00 81.31 183 LEU A CA 1
ATOM 1478 C C . LEU A 1 183 ? 20.864 9.383 -6.450 1.00 81.31 183 LEU A C 1
ATOM 1480 O O . LEU A 1 183 ? 21.626 9.689 -7.365 1.00 81.31 183 LEU A O 1
ATOM 1484 N N . GLN A 1 184 ? 19.776 8.649 -6.679 1.00 93.19 184 GLN A N 1
ATOM 1485 C CA . GLN A 1 184 ? 19.463 8.098 -8.002 1.00 93.19 184 GLN A CA 1
ATOM 1486 C C . GLN A 1 184 ? 19.337 9.185 -9.073 1.00 93.19 184 GLN A C 1
ATOM 1488 O O . GLN A 1 184 ? 19.759 8.968 -10.209 1.00 93.19 184 GLN A O 1
ATOM 1493 N N . TYR A 1 185 ? 18.809 10.352 -8.710 1.00 93.44 185 TYR A N 1
ATOM 1494 C CA . TYR A 1 185 ? 18.561 11.467 -9.620 1.00 93.44 185 TYR A CA 1
ATOM 1495 C C . TYR A 1 185 ? 19.854 12.008 -10.246 1.00 93.44 185 TYR A C 1
ATOM 1497 O O . TYR A 1 185 ? 19.819 12.463 -11.390 1.00 93.44 185 TYR A O 1
ATOM 1505 N N . ASP A 1 186 ? 21.007 11.852 -9.579 1.00 92.75 186 ASP A N 1
ATOM 1506 C CA . ASP A 1 186 ? 22.319 12.197 -10.140 1.00 92.75 186 ASP A CA 1
ATOM 1507 C C . ASP A 1 186 ? 22.609 11.330 -11.388 1.00 92.75 186 ASP A C 1
ATOM 1509 O O . ASP A 1 186 ? 23.085 11.834 -12.401 1.00 92.75 186 ASP A O 1
ATOM 1513 N N . MET A 1 187 ? 22.225 10.042 -11.387 1.00 92.81 187 MET A N 1
ATOM 1514 C CA . MET A 1 187 ? 22.365 9.146 -12.556 1.00 92.81 187 MET A CA 1
ATOM 1515 C C . MET A 1 187 ? 21.356 9.441 -13.680 1.00 92.81 187 MET A C 1
ATOM 1517 O O . MET A 1 187 ? 21.436 8.859 -14.766 1.00 92.81 187 MET A O 1
ATOM 1521 N N . TRP A 1 188 ? 20.386 10.316 -13.420 1.00 93.56 188 TRP A N 1
ATOM 1522 C CA . TRP A 1 188 ? 19.420 10.818 -14.397 1.00 93.56 188 TRP A CA 1
ATOM 1523 C C . TRP A 1 188 ? 19.703 12.264 -14.822 1.00 93.56 188 TRP A C 1
ATOM 1525 O O . TRP A 1 188 ? 18.997 12.765 -15.694 1.00 93.56 188 TRP A O 1
ATOM 1535 N N . ASN A 1 189 ? 20.729 12.913 -14.255 1.00 94.44 189 ASN A N 1
ATOM 1536 C CA . ASN A 1 189 ? 21.006 14.345 -14.413 1.00 94.44 189 ASN A CA 1
ATOM 1537 C C . ASN A 1 189 ? 19.798 15.231 -14.048 1.00 94.44 189 ASN A C 1
ATOM 1539 O O . ASN A 1 189 ? 19.500 16.204 -14.741 1.00 94.44 189 ASN A O 1
ATOM 1543 N N . VAL A 1 190 ? 19.085 14.872 -12.978 1.00 94.50 190 VAL A N 1
ATOM 1544 C CA . VAL A 1 190 ? 17.922 15.610 -12.468 1.00 94.50 190 VAL A CA 1
ATOM 1545 C C . VAL A 1 190 ? 18.300 16.333 -11.182 1.00 94.50 190 VAL A C 1
ATOM 1547 O O . VAL A 1 190 ? 18.891 15.739 -10.285 1.00 94.50 190 VAL A O 1
ATOM 1550 N N . THR A 1 191 ? 17.921 17.606 -11.076 1.00 93.94 191 THR A N 1
ATOM 1551 C CA . THR A 1 191 ? 18.000 18.362 -9.821 1.00 93.94 191 THR A CA 1
ATOM 1552 C C . THR A 1 191 ? 16.682 18.190 -9.061 1.00 93.94 191 THR A C 1
ATOM 1554 O O . THR A 1 191 ? 15.640 18.523 -9.630 1.00 93.94 191 THR A O 1
ATOM 1557 N N . PRO A 1 192 ? 16.699 17.683 -7.814 1.00 93.50 192 PRO A N 1
ATOM 1558 C CA . PRO A 1 192 ? 15.493 17.557 -7.000 1.00 93.50 192 PRO A CA 1
ATOM 1559 C C . PRO A 1 192 ? 14.837 18.898 -6.669 1.00 93.50 192 PRO A C 1
ATOM 1561 O O . PRO A 1 192 ? 15.431 19.964 -6.855 1.00 93.50 192 PRO A O 1
ATOM 1564 N N . THR A 1 193 ? 13.622 18.831 -6.127 1.00 92.75 193 THR A N 1
ATOM 1565 C CA . THR A 1 193 ? 12.948 20.000 -5.557 1.00 92.75 193 THR A CA 1
ATOM 1566 C C . THR A 1 193 ? 13.612 20.464 -4.254 1.00 92.75 193 THR A C 1
ATOM 1568 O O . THR A 1 193 ? 14.516 19.822 -3.715 1.00 92.75 193 THR A O 1
ATOM 1571 N N . ASP A 1 194 ? 13.175 21.611 -3.737 1.00 91.56 194 ASP A N 1
ATOM 1572 C CA . ASP A 1 194 ? 13.640 22.181 -2.468 1.00 91.56 194 ASP A CA 1
ATOM 1573 C C . ASP A 1 194 ? 12.921 21.606 -1.232 1.00 91.56 194 ASP A C 1
ATOM 1575 O O . ASP A 1 194 ? 13.174 22.051 -0.111 1.00 91.56 194 ASP A O 1
ATOM 1579 N N . LEU A 1 195 ? 12.064 20.591 -1.412 1.00 92.88 195 LEU A N 1
ATOM 1580 C CA . LEU A 1 195 ? 11.279 19.978 -0.339 1.00 92.88 195 LEU A CA 1
ATOM 1581 C C . LEU A 1 195 ? 12.156 19.325 0.745 1.00 92.88 195 LEU A C 1
ATOM 1583 O O . LEU A 1 195 ? 11.809 19.377 1.927 1.00 92.88 195 LEU A O 1
ATOM 1587 N N . TRP A 1 196 ? 13.291 18.730 0.359 1.00 91.12 196 TRP A N 1
ATOM 1588 C CA . TRP A 1 196 ? 14.202 18.024 1.266 1.00 91.12 196 TRP A CA 1
ATOM 1589 C C . TRP A 1 196 ? 15.652 18.510 1.145 1.00 91.12 196 TRP A C 1
ATOM 1591 O O . TRP A 1 196 ? 16.139 18.864 0.072 1.00 91.12 196 TRP A O 1
ATOM 1601 N N . ASN A 1 197 ? 16.398 18.483 2.258 1.00 90.81 197 ASN A N 1
ATOM 1602 C CA . ASN A 1 197 ? 17.815 18.859 2.268 1.00 90.81 197 ASN A CA 1
ATOM 1603 C C . ASN A 1 197 ? 18.718 17.686 1.844 1.00 90.81 197 ASN A C 1
ATOM 1605 O O . ASN A 1 197 ? 19.294 16.973 2.673 1.00 90.81 197 ASN A O 1
ATOM 1609 N N . TRP A 1 198 ? 18.880 17.530 0.532 1.00 89.88 198 TRP A N 1
ATOM 1610 C CA . TRP A 1 198 ? 19.711 16.492 -0.084 1.00 89.88 198 TRP A CA 1
ATOM 1611 C C . TRP A 1 198 ? 21.191 16.561 0.300 1.00 89.88 198 TRP A C 1
ATOM 1613 O O . TRP A 1 198 ? 21.839 15.524 0.421 1.00 89.88 198 TRP A O 1
ATOM 1623 N N . ASN A 1 199 ? 21.737 17.755 0.541 1.00 91.19 199 ASN A N 1
ATOM 1624 C CA . ASN A 1 199 ? 23.146 17.917 0.912 1.00 91.19 199 ASN A CA 1
ATOM 1625 C C . ASN A 1 199 ? 23.437 17.347 2.302 1.00 91.19 199 ASN A C 1
ATOM 1627 O O . ASN A 1 199 ? 24.453 16.680 2.498 1.00 91.19 199 ASN A O 1
ATOM 1631 N N . ASN A 1 200 ? 22.528 17.560 3.258 1.00 92.12 200 ASN A N 1
ATOM 1632 C CA . ASN A 1 200 ? 22.651 16.963 4.584 1.00 92.12 200 ASN A CA 1
ATOM 1633 C C . ASN A 1 200 ? 22.590 15.429 4.513 1.00 92.12 200 ASN A C 1
ATOM 1635 O O . ASN A 1 200 ? 23.421 14.751 5.118 1.00 92.12 200 ASN A O 1
ATOM 1639 N N . LEU A 1 201 ? 21.658 14.887 3.724 1.00 91.00 201 LEU A N 1
ATOM 1640 C CA . LEU A 1 201 ? 21.531 13.446 3.524 1.00 91.00 201 LEU A CA 1
ATOM 1641 C C . LEU A 1 201 ? 22.775 12.847 2.847 1.00 91.00 201 LEU A C 1
ATOM 1643 O O . LEU A 1 201 ? 23.300 11.851 3.341 1.00 91.00 201 LEU A O 1
ATOM 1647 N N . LYS A 1 202 ? 23.301 13.486 1.790 1.00 91.31 202 LYS A N 1
ATOM 1648 C CA . LYS A 1 202 ? 24.581 13.116 1.153 1.00 91.31 202 LYS A CA 1
ATOM 1649 C C . LYS A 1 202 ? 25.720 13.070 2.176 1.00 91.31 202 LYS A C 1
ATOM 1651 O O . LYS A 1 202 ? 26.477 12.105 2.181 1.00 91.31 202 LYS A O 1
ATOM 1656 N N . GLY A 1 203 ? 25.805 14.064 3.066 1.00 94.00 203 GLY A N 1
ATOM 1657 C CA . GLY A 1 203 ? 26.803 14.101 4.141 1.00 94.00 203 GLY A CA 1
ATOM 1658 C C . GLY A 1 203 ? 26.709 12.898 5.083 1.00 94.00 203 GLY A C 1
ATOM 1659 O O . GLY A 1 203 ? 27.709 12.232 5.331 1.00 94.00 203 GLY A O 1
ATOM 1660 N N . ARG A 1 204 ? 25.497 12.550 5.531 1.00 93.94 204 ARG A N 1
ATOM 1661 C CA . ARG A 1 204 ? 25.266 11.383 6.404 1.00 93.94 204 ARG A CA 1
ATOM 1662 C C . ARG A 1 204 ? 25.564 10.053 5.713 1.00 93.94 204 ARG A C 1
ATOM 1664 O O . ARG A 1 204 ? 26.108 9.149 6.339 1.00 93.94 204 ARG A O 1
ATOM 1671 N N . ILE A 1 205 ? 25.212 9.929 4.432 1.00 93.31 205 ILE A N 1
ATOM 1672 C CA . ILE A 1 205 ? 25.520 8.740 3.625 1.00 93.31 205 ILE A CA 1
ATOM 1673 C C . ILE A 1 205 ? 27.033 8.598 3.444 1.00 93.31 205 ILE A C 1
ATOM 1675 O O . ILE A 1 205 ? 27.549 7.489 3.539 1.00 93.31 205 ILE A O 1
ATOM 1679 N N . ALA A 1 206 ? 27.751 9.699 3.218 1.00 93.69 206 ALA A N 1
ATOM 1680 C CA . ALA A 1 206 ? 29.207 9.679 3.115 1.00 93.69 206 ALA A CA 1
ATOM 1681 C C . ALA A 1 206 ? 29.882 9.260 4.434 1.00 93.69 206 ALA A C 1
ATOM 1683 O O . ALA A 1 206 ? 30.904 8.581 4.399 1.00 93.69 206 ALA A O 1
ATOM 1684 N N . GLU A 1 207 ? 29.306 9.631 5.581 1.00 96.69 207 GLU A N 1
ATOM 1685 C CA . GLU A 1 207 ? 29.836 9.286 6.905 1.00 96.69 207 GLU A CA 1
ATOM 1686 C C . GLU A 1 207 ? 29.550 7.831 7.314 1.00 96.69 207 GLU A C 1
ATOM 1688 O O . GLU A 1 207 ? 30.435 7.143 7.822 1.00 96.69 207 GLU A O 1
ATOM 1693 N N . HIS A 1 208 ? 28.322 7.348 7.104 1.00 95.31 208 HIS A N 1
ATOM 1694 C CA . HIS A 1 208 ? 27.861 6.071 7.670 1.00 95.31 208 HIS A CA 1
ATOM 1695 C C . HIS A 1 208 ? 27.595 4.971 6.635 1.00 95.31 208 HIS A C 1
ATOM 1697 O O . HIS A 1 208 ? 27.391 3.813 7.005 1.00 95.31 208 HIS A O 1
ATOM 1703 N N . GLY A 1 209 ? 27.573 5.310 5.347 1.00 92.44 209 GLY A N 1
ATOM 1704 C CA . GLY A 1 209 ? 27.115 4.415 4.291 1.00 92.44 209 GLY A CA 1
ATOM 1705 C C . GLY A 1 209 ? 25.611 4.125 4.357 1.00 92.44 209 GLY A C 1
ATOM 1706 O O . GLY A 1 209 ? 24.844 4.767 5.077 1.00 92.44 209 GLY A O 1
ATOM 1707 N N . LEU A 1 210 ? 25.181 3.137 3.571 1.00 92.19 210 LEU A N 1
ATOM 1708 C CA . LEU A 1 210 ? 23.800 2.653 3.520 1.00 92.19 210 LEU A CA 1
ATOM 1709 C C . LEU A 1 210 ? 23.747 1.171 3.884 1.00 92.19 210 LEU A C 1
ATOM 1711 O O . LEU A 1 210 ? 24.651 0.403 3.559 1.00 92.19 210 LEU A O 1
ATOM 1715 N N . ARG A 1 211 ? 22.653 0.754 4.530 1.00 92.00 211 ARG A N 1
ATOM 1716 C CA . AR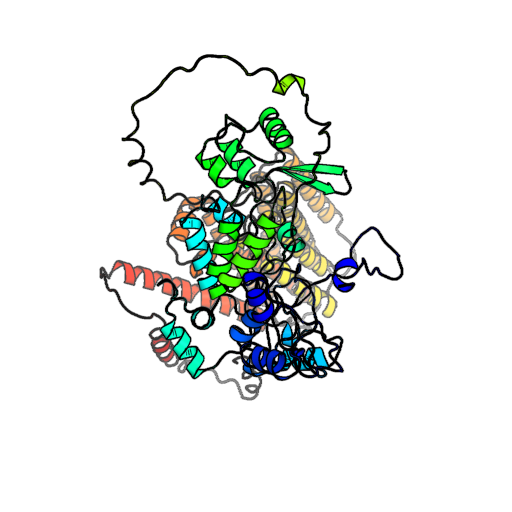G A 1 211 ? 22.436 -0.653 4.899 1.00 92.00 211 ARG A CA 1
ATOM 1717 C C . ARG A 1 211 ? 21.991 -1.522 3.721 1.00 92.00 211 ARG A C 1
ATOM 1719 O O . ARG A 1 211 ? 22.278 -2.717 3.714 1.00 92.00 211 ARG A O 1
ATOM 1726 N N . ASN A 1 212 ? 21.264 -0.938 2.773 1.00 92.50 212 ASN A N 1
ATOM 1727 C CA . ASN A 1 212 ? 20.627 -1.621 1.651 1.00 92.50 212 ASN A CA 1
ATOM 1728 C C . ASN A 1 212 ? 21.207 -1.093 0.336 1.00 92.50 212 ASN A C 1
ATOM 1730 O O . ASN A 1 212 ? 21.357 0.118 0.178 1.00 92.50 212 ASN A O 1
ATOM 1734 N N . SER A 1 213 ? 21.520 -1.984 -0.610 1.00 93.62 213 SER A N 1
ATOM 1735 C CA . SER A 1 213 ? 22.045 -1.574 -1.924 1.00 93.62 213 SER A CA 1
ATOM 1736 C C . SER A 1 213 ? 20.993 -0.924 -2.825 1.00 93.62 213 SER A C 1
ATOM 1738 O O . SER A 1 213 ? 21.345 -0.063 -3.627 1.00 93.62 213 SER A O 1
ATOM 1740 N N . LEU A 1 214 ? 19.729 -1.339 -2.702 1.00 93.88 214 LEU A N 1
ATOM 1741 C CA . LEU A 1 214 ? 18.577 -0.833 -3.452 1.00 93.88 214 LEU A CA 1
ATOM 1742 C C . LEU A 1 214 ? 17.372 -0.721 -2.515 1.00 93.88 214 LEU A C 1
ATOM 1744 O O . LEU A 1 214 ? 17.280 -1.487 -1.548 1.00 93.88 214 LEU A O 1
ATOM 1748 N N . PHE A 1 215 ? 16.464 0.205 -2.812 1.00 92.31 215 PHE A N 1
ATOM 1749 C CA . PHE A 1 215 ? 15.391 0.612 -1.913 1.00 92.31 215 PHE A CA 1
ATOM 1750 C C . PHE A 1 215 ? 14.001 0.640 -2.556 1.00 92.31 215 PHE A C 1
ATOM 1752 O O . PHE A 1 215 ? 13.045 0.186 -1.928 1.00 92.31 215 PHE A O 1
ATOM 1759 N N . LEU A 1 216 ? 13.846 1.159 -3.777 1.00 93.38 216 LEU A N 1
ATOM 1760 C CA . LEU A 1 216 ? 12.537 1.493 -4.344 1.00 93.38 216 LEU A CA 1
ATOM 1761 C C . LEU A 1 216 ? 12.265 0.753 -5.657 1.00 93.38 216 LEU A C 1
ATOM 1763 O O . LEU A 1 216 ? 13.047 0.824 -6.601 1.00 93.38 216 LEU A O 1
ATOM 1767 N N . ALA A 1 217 ? 11.123 0.070 -5.717 1.00 95.06 217 ALA A N 1
ATOM 1768 C CA . ALA A 1 217 ? 10.646 -0.681 -6.874 1.00 95.06 217 ALA A CA 1
ATOM 1769 C C . ALA A 1 217 ? 9.104 -0.744 -6.878 1.00 95.06 217 ALA A C 1
ATOM 1771 O O . ALA A 1 217 ? 8.529 -1.662 -6.287 1.00 95.06 217 ALA A O 1
ATOM 1772 N N . PRO A 1 218 ? 8.401 0.228 -7.495 1.00 95.31 218 PRO A N 1
ATOM 1773 C CA . PRO A 1 218 ? 6.943 0.195 -7.591 1.00 95.31 218 PRO A CA 1
ATOM 1774 C C . PRO A 1 218 ? 6.449 -1.028 -8.377 1.00 95.31 218 PRO A C 1
ATOM 1776 O O . PRO A 1 218 ? 6.563 -1.085 -9.604 1.00 95.31 218 PRO A O 1
ATOM 1779 N N . MET A 1 219 ? 5.904 -1.993 -7.639 1.00 95.31 219 MET A N 1
ATOM 1780 C CA . MET A 1 219 ? 5.387 -3.273 -8.123 1.00 95.31 219 MET A CA 1
ATOM 1781 C C . MET A 1 219 ? 3.888 -3.205 -8.451 1.00 95.31 219 MET A C 1
ATOM 1783 O O . MET A 1 219 ? 3.202 -2.288 -7.996 1.00 95.31 219 MET A O 1
ATOM 1787 N N . PRO A 1 220 ? 3.326 -4.203 -9.157 1.00 94.19 220 PRO A N 1
ATOM 1788 C CA . PRO A 1 220 ? 1.883 -4.365 -9.257 1.00 94.19 220 PRO A CA 1
ATOM 1789 C C . PRO A 1 220 ? 1.317 -4.734 -7.882 1.00 94.19 220 PRO A C 1
ATOM 1791 O O . PRO A 1 220 ? 1.819 -5.646 -7.224 1.00 94.19 220 PRO A O 1
ATOM 1794 N N . THR A 1 221 ? 0.253 -4.054 -7.455 1.00 91.25 221 THR A N 1
ATOM 1795 C CA . THR A 1 221 ? -0.349 -4.248 -6.125 1.00 91.25 221 THR A CA 1
ATOM 1796 C C . THR A 1 221 ? -1.761 -4.826 -6.175 1.00 91.25 221 THR A C 1
ATOM 1798 O O . THR A 1 221 ? -2.480 -4.711 -5.192 1.00 91.25 221 THR A O 1
ATOM 1801 N N . ALA A 1 222 ? -2.151 -5.484 -7.273 1.00 83.50 222 ALA A N 1
ATOM 1802 C CA . ALA A 1 222 ? -3.492 -6.029 -7.526 1.00 83.50 222 ALA A CA 1
ATOM 1803 C C . ALA A 1 222 ? -4.231 -6.537 -6.272 1.00 83.50 222 ALA A C 1
ATOM 1805 O O . ALA A 1 222 ? -5.252 -5.978 -5.873 1.00 83.50 222 ALA A O 1
ATOM 1806 N N . SER A 1 223 ? -3.685 -7.553 -5.595 1.00 81.56 223 SER A N 1
ATOM 1807 C CA . SER A 1 223 ? -4.339 -8.150 -4.425 1.00 81.56 223 SER A CA 1
ATOM 1808 C C . SER A 1 223 ? -4.367 -7.218 -3.210 1.00 81.56 223 SER A C 1
ATOM 1810 O O . SER A 1 223 ? -5.392 -7.104 -2.543 1.00 81.56 223 SER A O 1
ATOM 1812 N N . THR A 1 224 ? -3.260 -6.542 -2.891 1.00 86.62 224 THR A N 1
ATOM 1813 C CA . THR A 1 224 ? -3.166 -5.696 -1.688 1.00 86.62 224 THR A CA 1
ATOM 1814 C C . THR A 1 224 ? -3.931 -4.386 -1.833 1.00 86.62 224 THR A C 1
ATOM 1816 O O . THR A 1 224 ? -4.526 -3.925 -0.862 1.00 86.62 224 THR A O 1
ATOM 1819 N N . ALA A 1 225 ? -3.975 -3.821 -3.041 1.00 85.19 225 ALA A N 1
ATOM 1820 C CA . ALA A 1 225 ? -4.760 -2.636 -3.363 1.00 85.19 225 ALA A CA 1
ATOM 1821 C C . ALA A 1 225 ? -6.244 -2.954 -3.247 1.00 85.19 225 ALA A C 1
ATOM 1823 O O . ALA A 1 225 ? -6.976 -2.216 -2.595 1.00 85.19 225 ALA A O 1
ATOM 1824 N N . GLN A 1 226 ? -6.666 -4.120 -3.742 1.00 81.06 226 GLN A N 1
ATOM 1825 C CA . GLN A 1 226 ? -8.035 -4.589 -3.566 1.00 81.06 226 GLN A CA 1
ATOM 1826 C C . GLN A 1 226 ? -8.405 -4.815 -2.091 1.00 81.06 226 GLN A C 1
ATOM 1828 O O . GLN A 1 226 ? -9.524 -4.489 -1.698 1.00 81.06 226 GLN A O 1
ATOM 1833 N N . ILE A 1 227 ? -7.492 -5.357 -1.273 1.00 80.62 227 ILE A N 1
ATOM 1834 C CA . ILE A 1 227 ? -7.708 -5.529 0.176 1.00 80.62 227 ILE A CA 1
ATOM 1835 C C . ILE A 1 227 ? -7.892 -4.172 0.866 1.00 80.62 227 ILE A C 1
ATOM 1837 O O . ILE A 1 227 ? -8.780 -4.030 1.701 1.00 80.62 227 ILE A O 1
ATOM 1841 N N . LEU A 1 228 ? -7.067 -3.185 0.513 1.00 82.31 228 LEU A N 1
ATOM 1842 C CA . LEU A 1 228 ? -7.079 -1.854 1.126 1.00 82.31 228 LEU A CA 1
ATOM 1843 C C . LEU A 1 228 ? -8.080 -0.884 0.481 1.00 82.31 228 LEU A C 1
ATOM 1845 O O . LEU A 1 228 ? -8.230 0.231 0.967 1.00 82.31 228 LEU A O 1
ATOM 1849 N N . GLY A 1 229 ? -8.757 -1.292 -0.594 1.00 84.38 229 GLY A N 1
ATOM 1850 C CA . GLY A 1 229 ? -9.711 -0.453 -1.321 1.00 84.38 229 GLY A CA 1
ATOM 1851 C C . GLY A 1 229 ? -9.076 0.666 -2.156 1.00 84.38 229 GLY A C 1
ATOM 1852 O O . GLY A 1 229 ? -9.766 1.627 -2.474 1.00 84.38 229 GLY A O 1
ATOM 1853 N N . ASN A 1 230 ? -7.797 0.544 -2.517 1.00 90.31 230 ASN A N 1
ATOM 1854 C CA . ASN A 1 230 ? -7.061 1.520 -3.327 1.00 90.31 230 ASN A CA 1
ATOM 1855 C C . ASN A 1 230 ? -7.000 1.100 -4.804 1.00 90.31 230 ASN A C 1
ATOM 1857 O O . ASN A 1 230 ? -7.124 -0.085 -5.130 1.00 90.31 230 ASN A O 1
ATOM 1861 N N . ASN A 1 231 ? -6.719 2.050 -5.697 1.00 92.56 231 ASN A N 1
ATOM 1862 C CA . ASN A 1 231 ? -6.321 1.757 -7.069 1.00 92.56 231 ASN A CA 1
ATOM 1863 C C . ASN A 1 231 ? -4.912 1.146 -7.124 1.00 92.56 231 ASN A C 1
ATOM 1865 O O . ASN A 1 231 ? -4.051 1.397 -6.271 1.00 92.56 231 ASN A O 1
ATOM 1869 N N . GLU A 1 232 ? -4.668 0.346 -8.158 1.00 91.44 232 GLU A N 1
ATOM 1870 C CA . GLU A 1 232 ? -3.413 -0.382 -8.308 1.00 91.44 232 GLU A CA 1
ATOM 1871 C C . GLU A 1 232 ? -2.213 0.550 -8.506 1.00 91.44 232 GLU A C 1
ATOM 1873 O O . GLU A 1 232 ? -2.202 1.442 -9.355 1.00 91.44 232 GLU A O 1
ATOM 1878 N N . ALA A 1 233 ? -1.171 0.275 -7.725 1.00 93.38 233 ALA A N 1
ATOM 1879 C CA . ALA A 1 233 ? 0.169 0.819 -7.831 1.00 93.38 233 ALA A CA 1
ATOM 1880 C C . ALA A 1 233 ? 0.218 2.320 -8.180 1.00 93.38 233 ALA A C 1
ATOM 1882 O O . ALA A 1 233 ? -0.198 3.196 -7.416 1.00 93.38 233 ALA A O 1
ATOM 1883 N N . ILE A 1 234 ? 0.753 2.590 -9.364 1.00 95.75 234 ILE A N 1
ATOM 1884 C CA . ILE A 1 234 ? 0.952 3.904 -9.956 1.00 95.75 234 ILE A CA 1
ATOM 1885 C C . ILE A 1 234 ? -0.032 4.200 -11.095 1.00 95.75 234 ILE A C 1
ATOM 1887 O O . ILE A 1 234 ? 0.152 5.169 -11.838 1.00 95.75 234 ILE A O 1
ATOM 1891 N N . GLU A 1 235 ? -1.021 3.333 -11.288 1.00 95.38 235 GLU A N 1
ATOM 1892 C CA . GLU A 1 235 ? -1.905 3.383 -12.442 1.00 95.38 235 GLU A CA 1
ATOM 1893 C C . GLU A 1 235 ? -2.996 4.435 -12.268 1.00 95.38 235 GLU A C 1
ATOM 1895 O O . GLU A 1 235 ? -3.420 4.751 -11.155 1.00 95.38 235 GLU A O 1
ATOM 1900 N N . ALA A 1 236 ? -3.481 4.959 -13.393 1.00 95.75 236 ALA A N 1
ATOM 1901 C CA . ALA A 1 236 ? -4.760 5.652 -13.433 1.00 95.75 236 ALA A CA 1
ATOM 1902 C C . ALA A 1 236 ? -5.911 4.637 -13.358 1.00 95.75 236 ALA A C 1
ATOM 1904 O O . ALA A 1 236 ? -5.737 3.465 -13.698 1.00 95.75 236 ALA A O 1
ATOM 1905 N N . TYR A 1 237 ? -7.110 5.084 -12.978 1.00 95.56 237 TYR A N 1
ATOM 1906 C CA . TYR A 1 237 ? -8.288 4.217 -13.001 1.00 95.56 237 TYR A CA 1
ATOM 1907 C C . TYR A 1 237 ? -8.552 3.686 -14.411 1.00 95.56 237 TYR A C 1
ATOM 1909 O O . TYR A 1 237 ? -8.702 4.445 -15.372 1.00 95.56 237 TYR A O 1
ATOM 1917 N N . THR A 1 238 ? -8.652 2.366 -14.537 1.00 93.19 238 THR A N 1
ATOM 1918 C CA . THR A 1 238 ? -8.953 1.713 -15.818 1.00 93.19 238 THR A CA 1
ATOM 1919 C C . THR A 1 238 ? -10.403 1.936 -16.247 1.00 93.19 238 THR A C 1
ATOM 1921 O O . THR A 1 238 ? -10.683 2.054 -17.443 1.00 93.19 238 THR A O 1
ATOM 1924 N N . SER A 1 239 ? -11.317 2.030 -15.279 1.00 94.44 239 SER A N 1
ATOM 1925 C CA . SER A 1 239 ? -12.726 2.375 -15.462 1.00 94.44 239 SER A CA 1
ATOM 1926 C C . SER A 1 239 ? -13.322 2.934 -14.165 1.00 94.44 239 SER A C 1
ATOM 1928 O O . SER A 1 239 ? -12.908 2.532 -13.077 1.00 94.44 239 SER A O 1
ATOM 1930 N N . ASN A 1 240 ? -14.321 3.821 -14.264 1.00 96.25 240 ASN A N 1
ATOM 1931 C CA . ASN A 1 240 ? -15.085 4.273 -13.095 1.00 96.25 240 ASN A CA 1
ATOM 1932 C C . ASN A 1 240 ? -16.250 3.343 -12.724 1.00 96.25 240 ASN A C 1
ATOM 1934 O O . ASN A 1 240 ? -16.956 3.613 -11.754 1.00 96.25 240 ASN A O 1
ATOM 1938 N N . ILE A 1 241 ? -16.480 2.264 -13.474 1.00 92.19 241 ILE A N 1
ATOM 1939 C CA . ILE A 1 241 ? -17.410 1.205 -13.085 1.00 92.19 241 ILE A CA 1
ATOM 1940 C C . ILE A 1 241 ? -16.839 -0.148 -13.494 1.00 92.19 241 ILE A C 1
ATOM 1942 O O . ILE A 1 241 ? -16.448 -0.354 -14.641 1.00 92.19 241 ILE A O 1
ATOM 1946 N N . TYR A 1 242 ? -16.769 -1.076 -12.553 1.00 86.25 242 TYR A N 1
ATOM 1947 C CA . TYR A 1 242 ? -16.207 -2.397 -12.788 1.00 86.25 242 TYR A CA 1
ATOM 1948 C C . TYR A 1 242 ? -17.057 -3.477 -12.136 1.00 86.25 242 TYR A C 1
ATOM 1950 O O . TYR A 1 242 ? -17.786 -3.254 -11.172 1.00 86.25 242 TYR A O 1
ATOM 1958 N N . THR A 1 243 ? -16.968 -4.683 -12.683 1.00 81.56 243 THR A N 1
ATOM 1959 C CA . THR A 1 243 ? -17.723 -5.831 -12.190 1.00 81.56 243 THR A CA 1
ATOM 1960 C C . THR A 1 243 ? -16.873 -6.628 -11.210 1.00 81.56 243 THR A C 1
ATOM 1962 O O . THR A 1 243 ? -15.805 -7.127 -11.561 1.00 81.56 243 THR A O 1
ATOM 1965 N N . ARG A 1 244 ? -17.357 -6.773 -9.976 1.00 79.19 244 ARG A N 1
ATOM 1966 C CA . ARG A 1 244 ? -16.748 -7.607 -8.941 1.00 79.19 244 ARG A CA 1
ATOM 1967 C C . ARG A 1 244 ? -17.496 -8.932 -8.850 1.00 79.19 244 ARG A C 1
ATOM 1969 O O . ARG A 1 244 ? -18.695 -8.956 -8.581 1.00 79.19 244 ARG A O 1
ATOM 1976 N N . ARG A 1 245 ? -16.776 -10.036 -9.058 1.00 75.44 245 ARG A N 1
ATOM 1977 C CA . ARG A 1 245 ? -17.305 -11.397 -8.892 1.00 75.44 245 ARG A CA 1
ATOM 1978 C C . ARG A 1 245 ? -17.138 -11.849 -7.447 1.00 75.44 245 ARG A C 1
ATOM 1980 O O . ARG A 1 245 ? -16.031 -11.803 -6.915 1.00 75.44 245 ARG A O 1
ATOM 1987 N N . VAL A 1 246 ? -18.224 -12.296 -6.830 1.00 79.50 246 VAL A N 1
ATOM 1988 C CA . VAL A 1 246 ? -18.242 -12.939 -5.509 1.00 79.50 246 VAL A CA 1
ATOM 1989 C C . VAL A 1 246 ? -19.081 -14.215 -5.579 1.00 79.50 246 VAL A C 1
ATOM 1991 O O . VAL A 1 246 ? -19.771 -14.458 -6.566 1.00 79.50 246 VAL A O 1
ATOM 1994 N N . LEU A 1 247 ? -19.046 -15.038 -4.527 1.00 74.88 247 LEU A N 1
ATOM 1995 C CA . LEU A 1 247 ? -19.787 -16.308 -4.480 1.00 74.88 247 LEU A CA 1
ATOM 1996 C C . LEU A 1 247 ? -21.302 -16.143 -4.704 1.00 74.88 247 LEU A C 1
ATOM 1998 O O . LEU A 1 247 ? -21.941 -17.047 -5.230 1.00 74.88 247 LEU A O 1
ATOM 2002 N N . SER A 1 248 ? -21.871 -14.994 -4.329 1.00 74.38 248 SER A N 1
ATOM 2003 C CA . SER A 1 248 ? -23.295 -14.675 -4.487 1.00 74.38 248 SER A CA 1
ATOM 2004 C C . SER A 1 248 ? -23.668 -14.053 -5.840 1.00 74.38 248 SER A C 1
ATOM 2006 O O . SER A 1 248 ? -24.848 -13.793 -6.067 1.00 74.38 248 SER A O 1
ATOM 2008 N N . GLY A 1 249 ? -22.703 -13.808 -6.736 1.00 78.62 249 GLY A N 1
ATOM 2009 C CA . GLY A 1 249 ? -22.954 -13.268 -8.074 1.00 78.62 249 GLY A CA 1
ATOM 2010 C C . GLY A 1 249 ? -21.963 -12.194 -8.527 1.00 78.62 249 GLY A C 1
ATOM 2011 O O . GLY A 1 249 ? -20.906 -11.976 -7.932 1.00 78.62 249 GLY A O 1
ATOM 2012 N N . GLU A 1 250 ? -22.314 -11.517 -9.619 1.00 77.44 250 GLU A N 1
ATOM 2013 C CA . GLU A 1 250 ? -21.554 -10.395 -10.172 1.00 77.44 250 GLU A CA 1
ATOM 2014 C C . GLU A 1 250 ? -22.190 -9.064 -9.757 1.00 77.44 250 GLU A C 1
ATOM 2016 O O . GLU A 1 250 ? -23.368 -8.819 -10.017 1.00 77.44 250 GLU A O 1
ATOM 2021 N N . PHE A 1 251 ? -21.408 -8.183 -9.137 1.00 80.75 251 PHE A N 1
ATOM 2022 C CA . PHE A 1 251 ? -21.871 -6.876 -8.676 1.00 80.75 251 PHE A CA 1
ATOM 2023 C C . PHE A 1 251 ? -21.150 -5.764 -9.430 1.00 80.75 251 PHE A C 1
ATOM 2025 O O . PHE A 1 251 ? -19.926 -5.772 -9.545 1.00 80.75 251 PHE A O 1
ATOM 2032 N N . GLN A 1 252 ? -21.906 -4.786 -9.925 1.00 82.88 252 GLN A N 1
ATOM 2033 C CA . GLN A 1 252 ? -21.337 -3.567 -10.500 1.00 82.88 252 GLN A CA 1
ATOM 2034 C C . GLN A 1 252 ? -20.927 -2.620 -9.372 1.00 82.88 252 GLN A C 1
ATOM 2036 O O . GLN A 1 252 ? -21.783 -2.163 -8.610 1.00 82.88 252 GLN A O 1
ATOM 2041 N N . VAL A 1 253 ? -19.636 -2.321 -9.291 1.00 87.38 253 VAL A N 1
ATOM 2042 C CA . VAL A 1 253 ? -19.032 -1.409 -8.322 1.00 87.38 253 VAL A CA 1
ATOM 2043 C C . VAL A 1 253 ? -18.608 -0.147 -9.061 1.00 87.38 253 VAL A C 1
ATOM 2045 O O . VAL A 1 253 ? -17.894 -0.206 -10.060 1.00 87.38 253 VAL A O 1
ATOM 2048 N N . VAL A 1 254 ? -19.083 0.999 -8.587 1.00 92.19 254 VAL A N 1
ATOM 2049 C CA . VAL A 1 254 ? -18.704 2.318 -9.108 1.00 92.19 254 VAL A CA 1
ATOM 2050 C C . VAL A 1 254 ? -17.478 2.798 -8.338 1.00 92.19 254 VAL A C 1
ATOM 2052 O O . VAL A 1 254 ? -17.326 2.455 -7.167 1.00 92.19 254 VAL A O 1
ATOM 2055 N N . ASN A 1 255 ? -16.615 3.586 -8.979 1.00 94.56 255 ASN A N 1
ATOM 2056 C CA . ASN A 1 255 ? -15.520 4.280 -8.310 1.00 94.56 255 ASN A CA 1
ATOM 2057 C C . ASN A 1 255 ? -16.079 5.043 -7.087 1.00 94.56 255 ASN A C 1
ATOM 2059 O O . ASN A 1 255 ? -16.914 5.932 -7.282 1.00 94.56 255 ASN A O 1
ATOM 2063 N N . PRO A 1 256 ? -15.656 4.704 -5.852 1.00 93.12 256 PRO A N 1
ATOM 2064 C CA . PRO A 1 256 ? -16.221 5.286 -4.636 1.00 93.12 256 PRO A CA 1
ATOM 2065 C C . PRO A 1 256 ? -16.104 6.811 -4.585 1.00 93.12 256 PRO A C 1
ATOM 2067 O O . PRO A 1 256 ? -17.042 7.482 -4.158 1.00 93.12 256 PRO A O 1
ATOM 2070 N N . HIS A 1 257 ? -14.996 7.365 -5.089 1.00 95.69 257 HIS A N 1
ATOM 2071 C CA . HIS A 1 257 ? -14.774 8.812 -5.136 1.00 95.69 257 HIS A CA 1
ATOM 2072 C C . HIS A 1 257 ? -15.778 9.494 -6.076 1.00 95.69 257 HIS A C 1
ATOM 2074 O O . HIS A 1 257 ? -16.426 10.466 -5.693 1.00 95.69 257 HIS A O 1
ATOM 2080 N N . LEU A 1 258 ? -15.990 8.928 -7.273 1.00 96.94 258 LEU A N 1
ATOM 2081 C CA . LEU A 1 258 ? -16.966 9.449 -8.238 1.00 96.94 258 LEU A CA 1
ATOM 2082 C C . LEU A 1 258 ? -18.391 9.355 -7.687 1.00 96.94 258 LEU A C 1
ATOM 2084 O O . LEU A 1 258 ? -19.174 10.289 -7.827 1.00 96.94 258 LEU A O 1
ATOM 2088 N N . LEU A 1 259 ? -18.736 8.222 -7.074 1.00 96.19 259 LEU A N 1
ATOM 2089 C CA . LEU A 1 259 ? -20.052 8.013 -6.478 1.00 96.19 259 LEU A CA 1
ATOM 2090 C C . LEU A 1 259 ? -20.343 9.066 -5.404 1.00 96.19 259 LEU A C 1
ATOM 2092 O O . LEU A 1 259 ? -21.436 9.637 -5.390 1.00 96.19 259 LEU A O 1
ATOM 2096 N N . LYS A 1 260 ? -19.361 9.340 -4.541 1.00 96.06 260 LYS A N 1
ATOM 2097 C CA . LYS A 1 260 ? -19.453 10.372 -3.511 1.00 96.06 260 LYS A CA 1
ATOM 2098 C C . LYS A 1 260 ? -19.698 11.750 -4.128 1.00 96.06 260 LYS A C 1
ATOM 2100 O O . LYS A 1 260 ? -20.694 12.380 -3.788 1.00 96.06 260 LYS A O 1
ATOM 2105 N N . ASP A 1 261 ? -18.884 12.162 -5.097 1.00 96.56 261 ASP A N 1
ATOM 2106 C CA . ASP A 1 261 ? -19.025 13.473 -5.748 1.00 96.56 261 ASP A CA 1
ATOM 2107 C C . ASP A 1 261 ? -20.370 13.643 -6.464 1.00 96.56 261 ASP A C 1
ATOM 2109 O O . ASP A 1 261 ? -21.023 14.680 -6.351 1.00 96.56 261 ASP A O 1
ATOM 2113 N N . LEU A 1 262 ? -20.824 12.616 -7.188 1.00 96.50 262 LEU A N 1
ATOM 2114 C CA . LEU A 1 262 ? -22.123 12.652 -7.863 1.00 96.50 262 LEU A CA 1
ATOM 2115 C C . LEU A 1 262 ? -23.282 12.709 -6.863 1.00 96.50 262 LEU A C 1
ATOM 2117 O O . LEU A 1 262 ? -24.306 13.323 -7.155 1.00 96.50 262 LEU A O 1
ATOM 2121 N N . THR A 1 263 ? -23.138 12.076 -5.699 1.00 96.25 263 THR A N 1
ATOM 2122 C CA . THR A 1 263 ? -24.152 12.109 -4.637 1.00 96.25 263 THR A CA 1
ATOM 2123 C C . THR A 1 263 ? -24.201 13.481 -3.971 1.00 96.25 263 THR A C 1
ATOM 2125 O O . THR A 1 263 ? -25.287 14.031 -3.805 1.00 96.25 263 THR A O 1
ATOM 2128 N N . GLU A 1 264 ? -23.045 14.071 -3.659 1.00 95.56 264 GLU A N 1
ATOM 2129 C CA . GLU A 1 264 ? -22.938 15.415 -3.072 1.00 95.56 264 GLU A CA 1
ATOM 2130 C C . GLU A 1 264 ? -23.510 16.502 -3.996 1.00 95.56 264 GLU A C 1
ATOM 2132 O O . GLU A 1 264 ? -24.121 17.458 -3.523 1.00 95.56 264 GLU A O 1
ATOM 2137 N N . LEU A 1 265 ? -23.392 16.327 -5.316 1.00 94.06 265 LEU A N 1
ATOM 2138 C CA . LEU A 1 265 ? -24.000 17.214 -6.314 1.00 94.06 265 LEU A CA 1
ATOM 2139 C C . LEU A 1 265 ? -25.479 16.913 -6.615 1.00 94.06 265 LEU A C 1
ATOM 2141 O O . LEU A 1 265 ? -26.079 17.589 -7.450 1.00 94.06 265 LEU A O 1
ATOM 2145 N N . GLY A 1 266 ? -26.076 15.892 -5.991 1.00 95.56 266 GLY A N 1
ATOM 2146 C CA . GLY A 1 266 ? -27.454 15.474 -6.275 1.00 95.56 266 GLY A CA 1
ATOM 2147 C C . GLY A 1 266 ? -27.660 14.894 -7.683 1.00 95.56 266 GLY A C 1
ATOM 2148 O O . GLY A 1 266 ? -28.788 14.833 -8.167 1.00 95.56 266 GLY A O 1
ATOM 2149 N N . LEU A 1 267 ? -26.583 14.467 -8.351 1.00 95.25 267 LEU A N 1
ATOM 2150 C CA . LEU A 1 267 ? -26.592 13.905 -9.707 1.00 95.25 267 LEU A CA 1
ATOM 2151 C C . LEU A 1 267 ? -26.711 12.373 -9.723 1.00 95.25 267 LEU A C 1
ATOM 2153 O O . LEU A 1 267 ? -26.973 11.782 -10.774 1.00 95.25 267 LEU A O 1
ATOM 2157 N N . TRP A 1 268 ? -26.501 11.706 -8.585 1.00 96.56 268 TRP A N 1
ATOM 2158 C CA . TRP A 1 268 ? -26.539 10.247 -8.509 1.00 96.56 268 TRP A CA 1
ATOM 2159 C C . TRP A 1 268 ? -27.970 9.691 -8.530 1.00 96.56 268 TRP A C 1
ATOM 2161 O O . TRP A 1 268 ? -28.757 9.897 -7.610 1.00 96.56 268 TRP A O 1
ATOM 2171 N N . ASN A 1 269 ? -28.297 8.928 -9.574 1.00 93.12 269 ASN A N 1
ATOM 2172 C CA . ASN A 1 269 ? -29.561 8.206 -9.707 1.00 93.12 269 ASN A CA 1
ATOM 2173 C C . ASN A 1 269 ? -29.396 6.965 -10.614 1.00 93.12 269 ASN A C 1
ATOM 2175 O O . ASN A 1 269 ? -28.322 6.705 -11.166 1.00 93.12 269 ASN A O 1
ATOM 2179 N N . SER A 1 270 ? -30.460 6.172 -10.774 1.00 90.38 270 SER A N 1
ATOM 2180 C CA . SER A 1 270 ? -30.427 4.959 -11.607 1.00 90.38 270 SER A CA 1
ATOM 2181 C C . SER A 1 270 ? -30.106 5.240 -13.080 1.00 90.38 270 SER A C 1
ATOM 2183 O O . SER A 1 270 ? -29.481 4.405 -13.730 1.00 90.38 270 SER A O 1
ATOM 2185 N N . ASP A 1 271 ? -30.498 6.403 -13.603 1.00 92.25 271 ASP A N 1
ATOM 2186 C CA . ASP A 1 271 ? -30.197 6.808 -14.977 1.00 92.25 271 ASP A CA 1
ATOM 2187 C C . ASP A 1 271 ? -28.708 7.153 -15.151 1.00 92.25 271 ASP A C 1
ATOM 2189 O O . ASP A 1 271 ? -28.062 6.655 -16.072 1.00 92.25 271 ASP A O 1
ATOM 2193 N N . MET A 1 272 ? -28.114 7.877 -14.198 1.00 93.75 272 MET A N 1
ATOM 2194 C CA . MET A 1 272 ? -26.673 8.143 -14.144 1.00 93.75 272 MET A CA 1
ATOM 2195 C C . MET A 1 272 ? -25.863 6.840 -14.124 1.00 93.75 272 MET A C 1
ATOM 2197 O O . MET A 1 272 ? -24.912 6.677 -14.891 1.00 93.75 272 MET A O 1
ATOM 2201 N N . LYS A 1 273 ? -26.280 5.860 -13.311 1.00 91.50 273 LYS A N 1
ATOM 2202 C CA . LYS A 1 273 ? -25.660 4.526 -13.298 1.00 91.50 273 LYS A CA 1
ATOM 2203 C C . LYS A 1 273 ? -25.731 3.850 -14.672 1.00 91.50 273 LYS A C 1
ATOM 2205 O O . LYS A 1 273 ? -24.731 3.296 -15.126 1.00 91.50 273 LYS A O 1
ATOM 2210 N N . ASN A 1 274 ? -26.874 3.912 -15.353 1.00 89.38 274 ASN A N 1
ATOM 2211 C CA . ASN A 1 274 ? -27.037 3.333 -16.690 1.00 89.38 274 ASN A CA 1
ATOM 2212 C C . ASN A 1 274 ? -26.177 4.048 -17.743 1.00 89.38 274 ASN A C 1
ATOM 2214 O O . ASN A 1 274 ? -25.573 3.383 -18.584 1.00 89.38 274 ASN A O 1
ATOM 2218 N N . LYS A 1 275 ? -26.057 5.379 -17.667 1.00 92.19 275 LYS A N 1
ATOM 2219 C CA . LYS A 1 275 ? -25.176 6.185 -18.530 1.00 92.19 275 LYS A CA 1
ATOM 2220 C C . LYS A 1 275 ? -23.698 5.840 -18.337 1.00 92.19 275 LYS A C 1
ATOM 2222 O O . LYS A 1 275 ? -22.967 5.757 -19.327 1.00 92.19 275 LYS A O 1
ATOM 2227 N N . LEU A 1 276 ? -23.269 5.579 -17.099 1.00 92.56 276 LEU A N 1
ATOM 2228 C CA . LEU A 1 276 ? -21.920 5.087 -16.795 1.00 92.56 276 LEU A CA 1
ATOM 2229 C C . LEU A 1 276 ? -21.683 3.688 -17.368 1.00 92.56 276 LEU A C 1
ATOM 2231 O O . LEU A 1 276 ? -20.641 3.455 -17.977 1.00 92.56 276 LEU A O 1
ATOM 2235 N N . ILE A 1 277 ? -22.645 2.771 -17.220 1.00 89.00 277 ILE A N 1
ATOM 2236 C CA . ILE A 1 277 ? -22.562 1.421 -17.802 1.00 89.00 277 ILE A CA 1
ATOM 2237 C C . ILE A 1 277 ? -22.438 1.517 -19.329 1.00 89.00 277 ILE A C 1
ATOM 2239 O O . ILE A 1 277 ? -21.477 0.988 -19.890 1.00 89.00 277 ILE A O 1
ATOM 2243 N N . ALA A 1 278 ? -23.326 2.274 -19.983 1.00 87.56 278 ALA A N 1
ATOM 2244 C CA . ALA A 1 278 ? -23.306 2.501 -21.431 1.00 87.56 278 ALA A CA 1
ATOM 2245 C C . ALA A 1 278 ? -21.983 3.127 -21.912 1.00 87.56 278 ALA A C 1
ATOM 2247 O O . ALA A 1 278 ? -21.480 2.802 -22.987 1.00 87.56 278 ALA A O 1
ATOM 2248 N N . GLY A 1 279 ? -21.385 3.982 -21.082 1.00 88.94 279 GLY A N 1
ATOM 2249 C CA . GLY A 1 279 ? -20.074 4.586 -21.296 1.00 88.94 279 GLY A CA 1
ATOM 2250 C C . GLY A 1 279 ? -18.870 3.700 -20.989 1.00 88.94 279 GLY A C 1
ATOM 2251 O O . GLY A 1 279 ? -17.740 4.177 -21.084 1.00 88.94 279 GLY A O 1
ATOM 2252 N N . ASN A 1 280 ? -19.070 2.447 -20.568 1.00 89.38 280 ASN A N 1
ATOM 2253 C CA . ASN A 1 280 ? -18.021 1.568 -20.033 1.00 89.38 280 ASN A CA 1
ATOM 2254 C C . ASN A 1 280 ? -17.192 2.230 -18.907 1.00 89.38 280 ASN A C 1
ATOM 2256 O O . ASN A 1 280 ? -15.975 2.053 -18.817 1.00 89.38 280 ASN A O 1
ATOM 2260 N N . GLY A 1 281 ? -17.858 3.029 -18.070 1.00 92.56 281 GLY A N 1
ATOM 2261 C CA . GLY A 1 281 ? -17.274 3.784 -16.960 1.00 92.56 281 GLY A CA 1
ATOM 2262 C C . GLY A 1 281 ? -16.584 5.089 -17.346 1.00 92.56 281 GLY A C 1
ATOM 2263 O O . GLY A 1 281 ? -15.949 5.704 -16.491 1.00 92.56 281 GLY A O 1
ATOM 2264 N N . SER A 1 282 ? -16.702 5.535 -18.596 1.00 95.81 282 SER A N 1
ATOM 2265 C CA . SER A 1 282 ? -16.388 6.918 -18.960 1.00 95.81 282 SER A CA 1
ATOM 2266 C C . SER A 1 282 ? -17.439 7.878 -18.401 1.00 95.81 282 SER A C 1
ATOM 2268 O O . SER A 1 282 ? -18.628 7.561 -18.379 1.00 95.81 282 SER A O 1
ATOM 2270 N N . VAL A 1 283 ? -17.007 9.069 -17.989 1.00 96.81 283 VAL A N 1
ATOM 2271 C CA . VAL A 1 283 ? -17.894 10.190 -17.628 1.00 96.81 283 VAL A CA 1
ATOM 2272 C C . VAL A 1 283 ? -17.949 11.272 -18.713 1.00 96.81 283 VAL A C 1
ATOM 2274 O O . VAL A 1 283 ? -18.722 12.221 -18.601 1.00 96.81 283 VAL A O 1
ATOM 2277 N N . GLN A 1 284 ? -17.137 11.167 -19.771 1.00 96.81 284 GLN A N 1
ATOM 2278 C CA . GLN A 1 284 ? -16.878 12.286 -20.688 1.00 96.81 284 GLN A CA 1
ATOM 2279 C C . GLN A 1 284 ? -18.113 12.674 -21.519 1.00 96.81 284 GLN A C 1
ATOM 2281 O O . GLN A 1 284 ? -18.371 13.860 -21.743 1.00 96.81 284 GLN A O 1
ATOM 2286 N N . HIS A 1 285 ? -18.911 11.687 -21.935 1.00 94.75 285 HIS A N 1
ATOM 2287 C CA . HIS A 1 285 ? -20.115 11.861 -22.761 1.00 94.75 285 HIS A CA 1
ATOM 2288 C C . HIS A 1 285 ? -21.365 12.272 -21.971 1.00 94.75 285 HIS A C 1
ATOM 2290 O O . HIS A 1 285 ? -22.369 12.641 -22.577 1.00 94.75 285 HIS A O 1
ATOM 2296 N N . ILE A 1 286 ? -21.327 12.226 -20.637 1.00 95.00 286 ILE A N 1
ATOM 2297 C CA . ILE A 1 286 ? -22.483 12.517 -19.777 1.00 95.00 286 ILE A CA 1
ATOM 2298 C C . ILE A 1 286 ? -22.611 14.037 -19.614 1.00 95.00 286 ILE A C 1
ATOM 2300 O O . ILE A 1 286 ? -21.716 14.677 -19.065 1.00 95.00 286 ILE A O 1
ATOM 2304 N N . LYS A 1 287 ? -23.678 14.651 -20.137 1.00 94.88 287 LYS A N 1
ATOM 2305 C CA . LYS A 1 287 ? -23.817 16.123 -20.217 1.00 94.88 287 LYS A CA 1
ATOM 2306 C C . LYS A 1 287 ? -24.012 16.776 -18.847 1.00 94.88 287 LYS A C 1
ATOM 2308 O O . LYS A 1 287 ? -23.592 17.908 -18.652 1.00 94.88 287 LYS A O 1
ATOM 2313 N N . GLU A 1 288 ? -24.617 16.050 -17.918 1.00 94.69 288 GLU A N 1
ATOM 2314 C CA . GLU A 1 288 ? -24.975 16.501 -16.574 1.00 94.69 288 GLU A CA 1
ATOM 2315 C C . GLU A 1 288 ? -23.764 16.631 -15.644 1.00 94.69 288 GLU A C 1
ATOM 2317 O O . GLU A 1 288 ? -23.845 17.331 -14.639 1.00 94.69 288 GLU A O 1
ATOM 2322 N N . ILE A 1 289 ? -22.647 15.963 -15.959 1.00 96.31 289 ILE A N 1
ATOM 2323 C CA . ILE A 1 289 ? -21.435 15.999 -15.135 1.00 96.31 289 ILE A CA 1
ATOM 2324 C C . ILE A 1 289 ? -20.613 17.257 -15.478 1.00 96.31 289 ILE A C 1
ATOM 2326 O O . ILE A 1 289 ? -20.246 17.440 -16.645 1.00 96.31 289 ILE A O 1
ATOM 2330 N N . PRO A 1 290 ? -20.272 18.097 -14.481 1.00 96.38 290 PRO A N 1
ATOM 2331 C CA . PRO A 1 290 ? -19.394 19.253 -14.645 1.00 96.38 290 PRO A CA 1
ATOM 2332 C C . PRO A 1 290 ? -18.027 18.932 -15.273 1.00 96.38 290 PRO A C 1
ATOM 2334 O O . PRO A 1 290 ? -17.480 17.836 -15.125 1.00 96.38 290 PRO A O 1
ATOM 2337 N N . GLN A 1 291 ? -17.449 19.906 -15.981 1.00 95.25 291 GLN A N 1
ATOM 2338 C CA . GLN A 1 291 ? -16.217 19.707 -16.754 1.00 95.25 291 GLN A CA 1
ATOM 2339 C C . GLN A 1 291 ? -14.981 19.431 -15.879 1.00 95.25 291 GLN A C 1
ATOM 2341 O O . GLN A 1 291 ? -14.086 18.691 -16.288 1.00 95.25 291 GLN A O 1
ATOM 2346 N N . ASP A 1 292 ? -14.929 20.001 -14.682 1.00 94.94 292 ASP A N 1
ATOM 2347 C CA . ASP A 1 292 ? -13.898 19.754 -13.673 1.00 94.94 292 ASP A CA 1
ATOM 2348 C C . ASP A 1 292 ? -13.936 18.303 -13.169 1.00 94.94 292 ASP A C 1
ATOM 2350 O O . ASP A 1 292 ? -12.897 17.639 -13.149 1.00 94.94 292 ASP A O 1
ATOM 2354 N N . LEU A 1 293 ? -15.125 17.758 -12.887 1.00 96.31 293 LEU A N 1
ATOM 2355 C CA . LEU A 1 293 ? -15.287 16.338 -12.553 1.00 96.31 293 LEU A CA 1
ATOM 2356 C C . LEU A 1 293 ? -14.935 15.426 -13.730 1.00 96.31 293 LEU A C 1
ATOM 2358 O O . LEU A 1 293 ? -14.278 14.403 -13.543 1.00 96.31 293 LEU A O 1
ATOM 2362 N N . LYS A 1 294 ? -15.297 15.802 -14.961 1.00 97.88 294 LYS A N 1
ATOM 2363 C CA . LYS A 1 294 ? -14.870 15.057 -16.155 1.00 97.88 294 LYS A CA 1
ATOM 2364 C C . LYS A 1 294 ? -13.354 15.004 -16.289 1.00 97.88 294 LYS A C 1
ATOM 2366 O O . LYS A 1 294 ? -12.818 13.951 -16.627 1.00 97.88 294 LYS A O 1
ATOM 2371 N N . ALA A 1 295 ? -12.661 16.108 -16.017 1.00 97.00 295 ALA A N 1
ATOM 2372 C CA . ALA A 1 295 ? -11.204 16.134 -16.027 1.00 97.00 295 ALA A CA 1
ATOM 2373 C C . ALA A 1 295 ? -10.614 15.240 -14.923 1.00 97.00 295 ALA A C 1
ATOM 2375 O O . ALA A 1 295 ? -9.642 14.528 -15.176 1.00 97.00 295 ALA A O 1
ATOM 2376 N N . LEU A 1 296 ? -11.218 15.250 -13.732 1.00 97.44 296 LEU A N 1
ATOM 2377 C CA . LEU A 1 296 ? -10.772 14.476 -12.575 1.00 97.44 296 LEU A CA 1
ATOM 2378 C C . LEU A 1 296 ? -10.932 12.958 -12.783 1.00 97.44 296 LEU A C 1
ATOM 2380 O O . LEU A 1 296 ? -10.016 12.197 -12.484 1.00 97.44 296 LEU A O 1
ATOM 2384 N N . TYR A 1 297 ? -12.055 12.530 -13.363 1.00 98.06 297 TYR A N 1
ATOM 2385 C CA . TYR A 1 297 ? -12.430 11.120 -13.530 1.00 98.06 297 TYR A CA 1
ATOM 2386 C C . TYR A 1 297 ? -12.179 10.563 -14.933 1.00 98.06 297 TYR A C 1
ATOM 2388 O O . TYR A 1 297 ? -12.856 9.624 -15.369 1.00 98.06 297 TYR A O 1
ATOM 2396 N N . LYS A 1 298 ? -11.195 11.110 -15.655 1.00 98.19 298 LYS A N 1
ATOM 2397 C CA . LYS A 1 298 ? -10.712 10.471 -16.882 1.00 98.19 298 LYS A CA 1
ATOM 2398 C C . LYS A 1 298 ? -10.210 9.062 -16.583 1.00 98.19 298 LYS A C 1
ATOM 2400 O O . LYS A 1 298 ? -9.434 8.842 -15.655 1.00 98.19 298 LYS A O 1
ATOM 2405 N N . THR A 1 299 ? -10.616 8.114 -17.414 1.00 97.19 299 THR A N 1
ATOM 2406 C CA . THR A 1 299 ? -10.067 6.756 -17.378 1.00 97.19 299 THR A CA 1
ATOM 2407 C C . THR A 1 299 ? -8.695 6.717 -18.049 1.00 97.19 299 THR A C 1
ATOM 2409 O O . THR A 1 299 ? -8.348 7.587 -18.850 1.00 97.19 299 THR A O 1
ATOM 2412 N N . VAL A 1 300 ? -7.914 5.664 -17.805 1.00 96.75 300 VAL A N 1
ATOM 2413 C CA . VAL A 1 300 ? -6.598 5.464 -18.441 1.00 96.75 300 VAL A CA 1
ATOM 2414 C C . VAL A 1 300 ? -6.651 5.484 -19.977 1.00 96.75 300 VAL A C 1
ATOM 2416 O O . VAL A 1 300 ? -5.666 5.816 -20.631 1.00 96.75 300 VAL A O 1
ATOM 2419 N N . TRP A 1 301 ? -7.810 5.162 -20.559 1.00 95.56 301 TRP A N 1
ATOM 2420 C CA . TRP A 1 301 ? -8.053 5.181 -22.004 1.00 95.56 301 TRP A CA 1
ATOM 2421 C C . TRP A 1 301 ? -8.237 6.589 -22.577 1.00 95.56 301 TRP A C 1
ATOM 2423 O O . TRP A 1 301 ? -8.144 6.771 -23.788 1.00 95.56 301 TRP A O 1
ATOM 2433 N N . GLU A 1 302 ? -8.533 7.557 -21.714 1.00 96.56 302 GLU A N 1
ATOM 2434 C CA . GLU A 1 302 ? -8.782 8.967 -22.034 1.00 96.56 302 GLU A CA 1
ATOM 2435 C C . GLU A 1 302 ? -7.601 9.856 -21.632 1.00 96.56 302 GLU A C 1
ATOM 2437 O O . GLU A 1 302 ? -7.508 11.005 -22.066 1.00 96.56 302 GLU A O 1
ATOM 2442 N N . ILE A 1 303 ? -6.702 9.319 -20.804 1.00 97.00 303 ILE A N 1
ATOM 2443 C CA . ILE A 1 303 ? -5.444 9.942 -20.407 1.00 97.00 303 ILE A CA 1
ATOM 2444 C C . ILE A 1 303 ? -4.399 9.716 -21.499 1.00 97.00 303 ILE A C 1
ATOM 2446 O O . ILE A 1 303 ? -4.201 8.603 -22.003 1.00 97.00 303 ILE A O 1
ATOM 2450 N N . SER A 1 304 ? -3.671 10.777 -21.834 1.00 95.88 304 SER A N 1
ATOM 2451 C CA . SER A 1 304 ? -2.534 10.706 -22.738 1.00 95.88 304 SER A CA 1
ATOM 2452 C C . SER A 1 304 ? -1.469 9.762 -22.188 1.00 95.88 304 SER A C 1
ATOM 2454 O O . SER A 1 304 ? -0.841 10.027 -21.163 1.00 95.88 304 SER A O 1
ATOM 2456 N N . GLN A 1 305 ? -1.184 8.683 -22.920 1.00 95.31 305 GLN A N 1
ATOM 2457 C CA . GLN A 1 305 ? -0.102 7.768 -22.545 1.00 95.31 305 GLN A CA 1
ATOM 2458 C C . GLN A 1 305 ? 1.255 8.473 -22.523 1.00 95.31 305 GLN A C 1
ATOM 2460 O O . GLN A 1 305 ? 2.111 8.108 -21.731 1.00 95.31 305 GLN A O 1
ATOM 2465 N N . LYS A 1 306 ? 1.450 9.537 -23.313 1.00 96.00 306 LYS A N 1
ATOM 2466 C CA . LYS A 1 306 ? 2.657 10.365 -23.210 1.00 96.00 306 LYS A CA 1
ATOM 2467 C C . LYS A 1 306 ? 2.791 10.987 -21.813 1.00 96.00 306 LYS A C 1
ATOM 2469 O O . LYS A 1 306 ? 3.882 10.954 -21.264 1.00 96.00 306 LYS A O 1
ATOM 2474 N N . CYS A 1 307 ? 1.694 11.474 -21.225 1.00 97.19 307 CYS A N 1
ATOM 2475 C CA . CYS A 1 307 ? 1.695 12.009 -19.861 1.00 97.19 307 CYS A CA 1
ATOM 2476 C C . CYS A 1 307 ? 2.069 10.934 -18.834 1.00 97.19 307 CYS A C 1
ATOM 2478 O O . CYS A 1 307 ? 2.881 11.188 -17.951 1.00 97.19 307 CYS A O 1
ATOM 2480 N N . VAL A 1 308 ? 1.532 9.718 -18.981 1.00 97.38 308 VAL A N 1
ATOM 2481 C CA . VAL A 1 308 ? 1.898 8.577 -18.125 1.00 97.38 308 VAL A CA 1
ATOM 2482 C C . VAL A 1 308 ? 3.402 8.298 -18.213 1.00 97.38 308 VAL A C 1
ATOM 2484 O O . VAL A 1 308 ? 4.061 8.166 -17.184 1.00 97.38 308 VAL A O 1
ATOM 2487 N N . LEU A 1 309 ? 3.957 8.277 -19.430 1.00 97.25 309 LEU A N 1
ATOM 2488 C CA . LEU A 1 309 ? 5.386 8.057 -19.671 1.00 97.25 309 LEU A CA 1
ATOM 2489 C C . LEU A 1 309 ? 6.263 9.183 -19.115 1.00 97.25 309 LEU A C 1
ATOM 2491 O O . LEU A 1 309 ? 7.313 8.892 -18.547 1.00 97.25 309 LEU A O 1
ATOM 2495 N N . ASP A 1 310 ? 5.842 10.441 -19.264 1.00 97.88 310 ASP A N 1
ATOM 2496 C CA . ASP A 1 310 ? 6.526 11.603 -18.689 1.00 97.88 310 ASP A CA 1
ATOM 2497 C C . ASP A 1 310 ? 6.573 11.490 -17.160 1.00 97.88 310 ASP A C 1
ATOM 2499 O O . ASP A 1 310 ? 7.659 11.444 -16.589 1.00 97.88 310 ASP A O 1
ATOM 2503 N N . MET A 1 311 ? 5.429 11.273 -16.505 1.00 98.12 311 MET A N 1
ATOM 2504 C CA . MET A 1 311 ? 5.371 11.092 -15.049 1.00 98.12 311 MET A CA 1
ATOM 2505 C C . MET A 1 311 ? 6.178 9.879 -14.573 1.00 98.12 311 MET A C 1
ATOM 2507 O O . MET A 1 311 ? 6.722 9.876 -13.466 1.00 98.12 311 MET A O 1
ATOM 2511 N N . SER A 1 312 ? 6.236 8.810 -15.372 1.00 97.62 312 SER A N 1
ATOM 2512 C CA . SER A 1 312 ? 7.086 7.643 -15.111 1.00 97.62 312 SER A CA 1
ATOM 2513 C C . SER A 1 312 ? 8.574 7.952 -15.227 1.00 97.62 312 SER A C 1
ATOM 2515 O O . SER A 1 312 ? 9.351 7.409 -14.441 1.00 97.62 312 SER A O 1
ATOM 2517 N N . ALA A 1 313 ? 8.986 8.819 -16.151 1.00 97.06 313 ALA A N 1
ATOM 2518 C CA . ALA A 1 313 ? 10.370 9.274 -16.241 1.00 97.06 313 ALA A CA 1
ATOM 2519 C C . ALA A 1 313 ? 10.718 10.203 -15.069 1.00 97.06 313 ALA A C 1
ATOM 2521 O O . ALA A 1 313 ? 11.746 9.991 -14.428 1.00 97.06 313 ALA A O 1
ATOM 2522 N N . ASP A 1 314 ? 9.823 11.136 -14.732 1.00 96.81 314 ASP A N 1
ATOM 2523 C CA . ASP A 1 314 ? 9.998 12.096 -13.637 1.00 96.81 314 ASP A CA 1
ATOM 2524 C C . ASP A 1 314 ? 10.225 11.381 -12.300 1.00 96.81 314 ASP A C 1
ATOM 2526 O O . ASP A 1 314 ? 11.226 11.602 -11.622 1.00 96.81 314 ASP A O 1
ATOM 2530 N N . ARG A 1 315 ? 9.350 10.429 -11.950 1.00 96.50 315 ARG A N 1
ATOM 2531 C CA . ARG A 1 315 ? 9.542 9.611 -10.741 1.00 96.50 315 ARG A CA 1
ATOM 2532 C C . ARG A 1 315 ? 10.712 8.635 -10.863 1.00 96.50 315 ARG A C 1
ATOM 2534 O O . ARG A 1 315 ? 11.289 8.242 -9.858 1.00 96.50 315 ARG A O 1
ATOM 2541 N N . GLY A 1 316 ? 11.059 8.228 -12.087 1.00 96.00 316 GLY A N 1
ATOM 2542 C CA . GLY A 1 316 ? 12.156 7.302 -12.371 1.00 96.00 316 GLY A CA 1
ATOM 2543 C C . GLY A 1 316 ? 13.510 7.827 -11.894 1.00 96.00 316 GLY A C 1
ATOM 2544 O O . GLY A 1 316 ? 14.367 7.030 -11.505 1.00 96.00 316 GLY A O 1
ATOM 2545 N N . ALA A 1 317 ? 13.670 9.154 -11.838 1.00 95.69 317 ALA A N 1
ATOM 2546 C CA . ALA A 1 317 ? 14.827 9.811 -11.235 1.00 95.69 317 ALA A CA 1
ATOM 2547 C C . ALA A 1 317 ? 15.020 9.453 -9.752 1.00 95.69 317 ALA A C 1
ATOM 2549 O O . ALA A 1 317 ? 16.144 9.466 -9.268 1.00 95.69 317 ALA A O 1
ATOM 2550 N N . TYR A 1 318 ? 13.958 9.052 -9.057 1.00 95.81 318 TYR A N 1
ATOM 2551 C CA . TYR A 1 318 ? 13.959 8.703 -7.638 1.00 95.81 318 TYR A CA 1
ATOM 2552 C C . TYR A 1 318 ? 13.697 7.204 -7.411 1.00 95.81 318 TYR A C 1
ATOM 2554 O O . TYR A 1 318 ? 13.316 6.806 -6.321 1.00 95.81 318 TYR A O 1
ATOM 2562 N N . ILE A 1 319 ? 13.861 6.356 -8.434 1.00 95.62 319 ILE A N 1
ATOM 2563 C CA . ILE A 1 319 ? 13.689 4.896 -8.341 1.00 95.62 319 ILE A CA 1
ATOM 2564 C C . ILE A 1 319 ? 15.011 4.208 -8.722 1.00 95.62 319 ILE A C 1
ATOM 2566 O O . ILE A 1 319 ? 15.424 4.203 -9.891 1.00 95.62 319 ILE A O 1
ATOM 2570 N N . ASP A 1 320 ? 15.693 3.611 -7.740 1.00 94.94 320 ASP A N 1
ATOM 2571 C CA . ASP A 1 320 ? 16.966 2.902 -7.955 1.00 94.94 320 ASP A CA 1
ATOM 2572 C C . ASP A 1 320 ? 16.816 1.550 -8.655 1.00 94.94 320 ASP A C 1
ATOM 2574 O O . ASP A 1 320 ? 17.725 1.149 -9.387 1.00 94.94 320 ASP A O 1
ATOM 2578 N N . GLN A 1 321 ? 15.661 0.898 -8.548 1.00 95.12 321 GLN A N 1
ATOM 2579 C CA . GLN A 1 321 ? 15.311 -0.261 -9.373 1.00 95.12 321 GLN A CA 1
ATOM 2580 C C . GLN A 1 321 ? 14.548 0.195 -10.619 1.00 95.12 321 GLN A C 1
ATOM 2582 O O . GLN A 1 321 ? 15.077 0.999 -11.377 1.00 95.12 321 GLN A O 1
ATOM 2587 N N . SER A 1 322 ? 13.330 -0.278 -10.861 1.00 96.44 322 SER A N 1
ATOM 2588 C CA . SER A 1 322 ? 12.446 0.153 -11.945 1.00 96.44 322 SER A CA 1
ATOM 2589 C C . SER A 1 322 ? 10.988 0.193 -11.461 1.00 96.44 322 SER A C 1
ATOM 2591 O O . SER A 1 322 ? 10.724 0.181 -10.264 1.00 96.44 322 SER A O 1
ATOM 2593 N N . GLN A 1 323 ? 10.030 0.283 -12.381 1.00 96.19 323 GLN A N 1
ATOM 2594 C CA . GLN A 1 323 ? 8.595 0.329 -12.093 1.00 96.19 323 GLN A CA 1
ATOM 2595 C C . GLN A 1 323 ? 7.815 -0.532 -13.092 1.00 96.19 323 GLN A C 1
ATOM 2597 O O . GLN A 1 323 ? 8.120 -0.530 -14.289 1.00 96.19 323 GLN A O 1
ATOM 2602 N N . SER A 1 324 ? 6.778 -1.223 -12.622 1.00 96.44 324 SER A N 1
ATOM 2603 C CA . SER A 1 324 ? 5.883 -2.004 -13.482 1.00 96.44 324 SER A CA 1
ATOM 2604 C C . SER A 1 324 ? 4.943 -1.087 -14.268 1.00 96.44 324 SER A C 1
ATOM 2606 O O . SER A 1 324 ? 3.900 -0.667 -13.773 1.00 96.44 324 SER A O 1
ATOM 2608 N N . LEU A 1 325 ? 5.317 -0.757 -15.506 1.00 96.50 325 LEU A N 1
ATOM 2609 C CA . LEU A 1 325 ? 4.629 0.258 -16.306 1.00 96.50 325 LEU A CA 1
ATOM 2610 C C . LEU A 1 325 ? 3.704 -0.348 -17.368 1.00 96.50 325 LEU A C 1
ATOM 2612 O O . LEU A 1 325 ? 4.144 -0.659 -18.476 1.00 96.50 325 LEU A O 1
ATOM 2616 N N . ASN A 1 326 ? 2.414 -0.489 -17.068 1.00 96.38 326 ASN A N 1
ATOM 2617 C CA . ASN A 1 326 ? 1.431 -0.886 -18.078 1.00 96.38 326 ASN A CA 1
ATOM 2618 C C . ASN A 1 326 ? 1.101 0.272 -19.028 1.00 96.38 326 ASN A C 1
ATOM 2620 O O . ASN A 1 326 ? 0.889 1.407 -18.604 1.00 96.38 326 ASN A O 1
ATOM 2624 N N . ILE A 1 327 ? 0.996 -0.036 -20.320 1.00 96.12 327 ILE A N 1
ATOM 2625 C CA . ILE A 1 327 ? 0.645 0.923 -21.371 1.00 96.12 327 ILE A CA 1
ATOM 2626 C C . ILE A 1 327 ? -0.724 0.575 -21.937 1.00 96.12 327 ILE A C 1
ATOM 2628 O O . ILE A 1 327 ? -0.974 -0.564 -22.331 1.00 96.12 327 ILE A O 1
ATOM 2632 N N . HIS A 1 328 ? -1.600 1.571 -22.016 1.00 96.38 328 HIS A N 1
ATOM 2633 C CA . HIS A 1 328 ? -2.988 1.409 -22.434 1.00 96.38 328 HIS A CA 1
ATOM 2634 C C . HIS A 1 328 ? -3.220 2.109 -23.771 1.00 96.38 328 HIS A C 1
ATOM 2636 O O . HIS A 1 328 ? -3.277 3.334 -23.852 1.00 96.38 328 HIS A O 1
ATOM 2642 N N . ILE A 1 329 ? -3.359 1.334 -24.845 1.00 93.81 329 ILE A N 1
ATOM 2643 C CA . ILE A 1 329 ? -3.643 1.860 -26.184 1.00 93.81 329 ILE A CA 1
ATOM 2644 C C . ILE A 1 329 ? -4.861 1.120 -26.716 1.00 93.81 329 ILE A C 1
ATOM 2646 O O . ILE A 1 329 ? -4.766 -0.052 -27.069 1.00 93.81 329 ILE A O 1
ATOM 2650 N N . ALA A 1 330 ? -6.002 1.812 -26.778 1.00 91.00 330 ALA A N 1
ATOM 2651 C CA . ALA A 1 330 ? -7.268 1.220 -27.210 1.00 91.00 330 ALA A CA 1
ATOM 2652 C C . ALA A 1 330 ? -7.143 0.549 -28.589 1.00 91.00 330 ALA A C 1
ATOM 2654 O O . ALA A 1 330 ? -7.468 -0.625 -28.725 1.00 91.00 330 ALA A O 1
ATOM 2655 N N . GLU A 1 331 ? -6.581 1.275 -29.560 1.00 90.62 331 GLU A N 1
ATOM 2656 C CA . GLU A 1 331 ? -6.354 0.812 -30.932 1.00 90.62 331 GLU A CA 1
ATOM 2657 C C . GLU A 1 331 ? -4.860 0.896 -31.282 1.00 90.62 331 GLU A C 1
ATOM 2659 O O . GLU A 1 331 ? -4.367 1.958 -31.711 1.00 90.62 331 GLU A O 1
ATOM 2664 N N . PRO A 1 332 ? -4.099 -0.186 -31.040 1.00 90.88 332 PRO A N 1
ATOM 2665 C CA . PRO A 1 332 ? -2.670 -0.207 -31.299 1.00 90.88 332 PRO A CA 1
ATOM 2666 C C . PRO A 1 332 ? -2.393 -0.267 -32.803 1.00 90.88 332 PRO A C 1
ATOM 2668 O O . PRO A 1 332 ? -2.933 -1.092 -33.532 1.00 90.88 332 PRO A O 1
ATOM 2671 N N . THR A 1 333 ? -1.476 0.579 -33.264 1.00 91.50 333 THR A N 1
ATOM 2672 C CA . THR A 1 333 ? -0.882 0.473 -34.601 1.00 91.50 333 THR A CA 1
ATOM 2673 C C . THR A 1 333 ? 0.622 0.324 -34.462 1.00 91.50 333 THR A C 1
ATOM 2675 O O . THR A 1 333 ? 1.206 0.756 -33.462 1.00 91.50 333 THR A O 1
ATOM 2678 N N . PHE A 1 334 ? 1.279 -0.240 -35.479 1.00 87.88 334 PHE A N 1
ATOM 2679 C CA . PHE A 1 334 ? 2.737 -0.350 -35.465 1.00 87.88 334 PHE A CA 1
ATOM 2680 C C . PHE A 1 334 ? 3.395 1.020 -35.260 1.00 87.88 334 PHE A C 1
ATOM 2682 O O . PHE A 1 334 ? 4.316 1.129 -34.460 1.00 87.88 334 PHE A O 1
ATOM 2689 N N . ALA A 1 335 ? 2.880 2.078 -35.895 1.00 89.56 335 ALA A N 1
ATOM 2690 C CA . ALA A 1 335 ? 3.381 3.441 -35.730 1.00 89.56 335 ALA A CA 1
ATOM 2691 C C . ALA A 1 335 ? 3.247 3.956 -34.284 1.00 89.56 335 ALA A C 1
ATOM 2693 O O . ALA A 1 335 ? 4.227 4.450 -33.727 1.00 89.56 335 ALA A O 1
ATOM 2694 N N . LYS A 1 336 ? 2.079 3.779 -33.642 1.00 90.31 336 LYS A N 1
ATOM 2695 C CA . LYS A 1 336 ? 1.856 4.199 -32.244 1.00 90.31 336 LYS A CA 1
ATOM 2696 C C . LYS A 1 336 ? 2.782 3.457 -31.277 1.00 90.31 336 LYS A C 1
ATOM 2698 O O . LYS A 1 336 ? 3.453 4.093 -30.469 1.00 90.31 336 LYS A O 1
ATOM 2703 N N . LEU A 1 337 ? 2.868 2.129 -31.398 1.00 90.38 337 LEU A N 1
ATOM 2704 C CA . LEU A 1 337 ? 3.742 1.303 -30.555 1.00 90.38 337 LEU A CA 1
ATOM 2705 C C . LEU A 1 337 ? 5.218 1.643 -30.767 1.00 90.38 337 LEU A C 1
ATOM 2707 O O . LEU A 1 337 ? 5.980 1.752 -29.813 1.00 90.38 337 LEU A O 1
ATOM 2711 N N . THR A 1 338 ? 5.606 1.883 -32.018 1.00 88.31 338 THR A N 1
ATOM 2712 C CA . THR A 1 338 ? 6.959 2.319 -32.371 1.00 88.31 338 THR A CA 1
ATOM 2713 C C . THR A 1 338 ? 7.315 3.628 -31.698 1.00 88.31 338 THR A C 1
ATOM 2715 O O . THR A 1 338 ? 8.331 3.706 -31.013 1.00 88.31 338 THR A O 1
ATOM 2718 N N . SER A 1 339 ? 6.476 4.647 -31.890 1.00 91.00 339 SER A N 1
ATOM 2719 C CA . SER A 1 339 ? 6.701 5.969 -31.321 1.00 91.00 339 SER A CA 1
ATOM 2720 C C . SER A 1 339 ? 6.777 5.902 -29.801 1.00 91.00 339 SER A C 1
ATOM 2722 O O . SER A 1 339 ? 7.641 6.544 -29.217 1.00 91.00 339 SER A O 1
ATOM 2724 N N . MET A 1 340 ? 5.909 5.110 -29.166 1.00 94.00 340 MET A N 1
ATOM 2725 C CA . MET A 1 340 ? 5.913 4.905 -27.720 1.00 94.00 340 MET A CA 1
ATOM 2726 C C . MET A 1 340 ? 7.227 4.273 -27.248 1.00 94.00 340 MET A C 1
ATOM 2728 O O . MET A 1 340 ? 7.899 4.844 -26.393 1.00 94.00 340 MET A O 1
ATOM 2732 N N . HIS A 1 341 ? 7.660 3.160 -27.847 1.00 92.44 341 HIS A N 1
ATOM 2733 C CA . HIS A 1 341 ? 8.905 2.505 -27.442 1.00 92.44 341 HIS A CA 1
ATOM 2734 C C . HIS A 1 341 ? 10.127 3.413 -27.619 1.00 92.44 341 HIS A C 1
ATOM 2736 O O . HIS A 1 341 ? 10.929 3.533 -26.693 1.00 92.44 341 HIS A O 1
ATOM 2742 N N . PHE A 1 342 ? 10.241 4.118 -28.749 1.00 93.69 342 PHE A N 1
ATOM 2743 C CA . PHE A 1 342 ? 11.313 5.099 -28.943 1.00 93.69 342 PHE A CA 1
ATOM 2744 C C . PHE A 1 342 ? 11.248 6.244 -27.936 1.00 93.69 342 PHE A C 1
ATOM 2746 O O . PHE A 1 342 ? 12.286 6.684 -27.449 1.00 93.69 342 PHE A O 1
ATOM 2753 N N . TYR A 1 343 ? 10.046 6.703 -27.592 1.00 95.06 343 TYR A N 1
ATOM 2754 C CA . TYR A 1 343 ? 9.863 7.739 -26.587 1.00 95.06 343 TYR A CA 1
ATOM 2755 C C . TYR A 1 343 ? 10.359 7.286 -25.210 1.00 95.06 343 TYR A C 1
ATOM 2757 O O . TYR A 1 343 ? 11.165 7.981 -24.597 1.00 95.06 343 TYR A O 1
ATOM 2765 N N . THR A 1 344 ? 9.953 6.095 -24.757 1.00 94.12 344 THR A N 1
ATOM 2766 C CA . THR A 1 344 ? 10.395 5.539 -23.464 1.00 94.12 344 THR A CA 1
ATOM 2767 C C . THR A 1 344 ? 11.904 5.347 -23.389 1.00 94.12 344 THR A C 1
ATOM 2769 O O . THR A 1 344 ? 12.522 5.690 -22.382 1.00 94.12 344 THR A O 1
ATOM 2772 N N . TRP A 1 345 ? 12.506 4.866 -24.479 1.00 93.88 345 TRP A N 1
ATOM 2773 C CA . TRP A 1 345 ? 13.947 4.690 -24.589 1.00 93.88 345 TRP A CA 1
ATOM 2774 C C . TRP A 1 345 ? 14.695 6.022 -24.522 1.00 93.88 345 TRP A C 1
ATOM 2776 O O . TRP A 1 345 ? 15.613 6.156 -23.717 1.00 93.88 345 TRP A O 1
ATOM 2786 N N . LYS A 1 346 ? 14.270 7.027 -25.300 1.00 93.81 346 LYS A N 1
ATOM 2787 C CA . LYS A 1 346 ? 14.881 8.368 -25.302 1.00 93.81 346 LYS A CA 1
ATOM 2788 C C . LYS A 1 346 ? 14.713 9.094 -23.967 1.00 93.81 346 LYS A C 1
ATOM 2790 O O . LYS A 1 346 ? 15.584 9.861 -23.579 1.00 93.81 346 LYS A O 1
ATOM 2795 N N . LYS A 1 347 ? 13.617 8.833 -23.249 1.00 94.38 347 LYS A N 1
ATOM 2796 C CA . LYS A 1 347 ? 13.390 9.322 -21.879 1.00 94.38 347 LYS A CA 1
ATOM 2797 C C . LYS A 1 347 ? 14.230 8.599 -20.826 1.00 94.38 347 LYS A C 1
ATOM 2799 O O . LYS A 1 347 ? 14.268 9.034 -19.682 1.00 94.38 347 LYS A O 1
ATOM 2804 N N . GLY A 1 348 ? 14.904 7.512 -21.189 1.00 94.56 348 GLY A N 1
ATOM 2805 C CA . GLY A 1 348 ? 15.799 6.789 -20.299 1.00 94.56 348 GLY A CA 1
ATOM 2806 C C . GLY A 1 348 ? 15.108 5.880 -19.287 1.00 94.56 348 GLY A C 1
ATOM 2807 O O . GLY A 1 348 ? 15.725 5.550 -18.272 1.00 94.56 348 GLY A O 1
ATOM 2808 N N . LEU A 1 349 ? 13.854 5.486 -19.535 1.00 95.44 349 LEU A N 1
ATOM 2809 C CA . LEU A 1 349 ? 13.137 4.533 -18.687 1.00 95.44 349 LEU A CA 1
ATOM 2810 C C . LEU A 1 349 ? 13.872 3.187 -18.634 1.00 95.44 349 LEU A C 1
ATOM 2812 O O . LEU A 1 349 ? 14.342 2.696 -19.657 1.00 95.44 349 LEU A O 1
ATOM 2816 N N . LYS A 1 350 ? 13.934 2.594 -17.433 1.00 95.50 350 LYS A N 1
ATOM 2817 C CA . LYS A 1 350 ? 14.463 1.240 -17.171 1.00 95.50 350 LYS A CA 1
ATOM 2818 C C . LYS A 1 350 ? 13.451 0.133 -17.477 1.00 95.50 350 LYS A C 1
ATOM 2820 O O . LYS A 1 350 ? 13.851 -0.965 -17.833 1.00 95.50 350 LYS A O 1
ATOM 2825 N N . THR A 1 351 ? 12.156 0.452 -17.421 1.00 96.06 351 THR A N 1
ATOM 2826 C CA . THR A 1 351 ? 11.062 -0.381 -17.939 1.00 96.06 351 THR A CA 1
ATOM 2827 C C . THR A 1 351 ? 10.185 0.465 -18.848 1.00 96.06 351 THR A C 1
ATOM 2829 O O . THR A 1 351 ? 9.485 1.361 -18.390 1.00 96.06 351 THR A O 1
ATOM 2832 N N . GLY A 1 352 ? 10.257 0.215 -20.157 1.00 92.00 352 GLY A N 1
ATOM 2833 C CA . GLY A 1 352 ? 9.502 0.965 -21.159 1.00 92.00 352 GLY A CA 1
ATOM 2834 C C . GLY A 1 352 ? 8.056 0.494 -21.291 1.00 92.00 352 GLY A C 1
ATOM 2835 O O . GLY A 1 352 ? 7.195 1.278 -21.666 1.00 92.00 352 GLY A O 1
ATOM 2836 N N . MET A 1 353 ? 7.783 -0.779 -20.993 1.00 95.19 353 MET A N 1
ATOM 2837 C CA . MET A 1 353 ? 6.432 -1.340 -20.963 1.00 95.19 353 MET A CA 1
ATOM 2838 C C . MET A 1 353 ? 6.455 -2.696 -20.251 1.00 95.19 353 MET A C 1
ATOM 2840 O O . MET A 1 353 ? 7.303 -3.530 -20.565 1.00 95.19 353 MET A O 1
ATOM 2844 N N . TYR A 1 354 ? 5.513 -2.902 -19.334 1.00 95.38 354 TYR A N 1
ATOM 2845 C CA . TYR A 1 354 ? 5.213 -4.183 -18.704 1.00 95.38 354 TYR A CA 1
ATOM 2846 C C . TYR A 1 354 ? 4.188 -4.943 -19.558 1.00 95.38 354 TYR A C 1
ATOM 2848 O O . TYR A 1 354 ? 4.578 -5.699 -20.447 1.00 95.38 354 TYR A O 1
ATOM 2856 N N . TYR A 1 355 ? 2.888 -4.673 -19.391 1.00 95.38 355 TYR A N 1
ATOM 2857 C CA . TYR A 1 355 ? 1.862 -5.126 -20.331 1.00 95.38 355 TYR A CA 1
ATOM 2858 C C . TYR A 1 355 ? 1.409 -4.020 -21.277 1.00 95.38 355 TYR A C 1
ATOM 2860 O O . TYR A 1 355 ? 1.205 -2.871 -20.883 1.00 95.38 355 TYR A O 1
ATOM 2868 N N . LEU A 1 356 ? 1.143 -4.417 -22.523 1.00 95.25 356 LEU A N 1
ATOM 2869 C CA . LEU A 1 356 ? 0.292 -3.661 -23.431 1.00 95.25 356 LEU A CA 1
ATOM 2870 C C . LEU A 1 356 ? -1.168 -4.069 -23.205 1.00 95.25 356 LEU A C 1
ATOM 2872 O O . LEU A 1 356 ? -1.543 -5.221 -23.431 1.00 95.25 356 LEU A O 1
ATOM 2876 N N . ARG A 1 357 ? -2.003 -3.118 -22.795 1.00 94.88 357 ARG A N 1
ATOM 2877 C CA . ARG A 1 357 ? -3.451 -3.281 -22.652 1.00 94.88 357 ARG A CA 1
ATOM 2878 C C . ARG A 1 357 ? -4.150 -2.624 -23.839 1.00 94.88 357 ARG A C 1
ATOM 2880 O O . ARG A 1 357 ? -3.867 -1.478 -24.186 1.00 94.88 357 ARG A O 1
ATOM 2887 N N . THR A 1 358 ? -5.067 -3.359 -24.460 1.00 92.81 358 THR A N 1
ATOM 2888 C CA . THR A 1 358 ? -5.817 -2.929 -25.651 1.00 92.81 358 THR A CA 1
ATOM 2889 C C . THR A 1 358 ? -7.309 -3.127 -25.421 1.00 92.81 358 THR A C 1
ATOM 2891 O O . THR A 1 358 ? -7.693 -3.887 -24.528 1.00 92.81 358 THR A O 1
ATOM 2894 N N . LYS A 1 359 ? -8.153 -2.435 -26.193 1.00 86.50 359 LYS A N 1
ATOM 2895 C CA . LYS A 1 359 ? -9.596 -2.696 -26.188 1.00 86.50 359 LYS A CA 1
ATOM 2896 C C . LYS A 1 359 ? -9.935 -3.702 -27.293 1.00 86.50 359 LYS A C 1
ATOM 2898 O O . LYS A 1 359 ? -9.311 -3.668 -28.354 1.00 86.50 359 LYS A O 1
ATOM 2903 N N . PRO A 1 360 ? -10.900 -4.607 -27.066 1.00 76.56 360 PRO A N 1
ATOM 2904 C CA . PRO A 1 360 ? -11.368 -5.500 -28.117 1.00 76.56 360 PRO A CA 1
ATOM 2905 C C . PRO A 1 360 ? -11.984 -4.695 -29.270 1.00 76.56 360 PRO A C 1
ATOM 2907 O O . PRO A 1 360 ? -12.619 -3.668 -29.048 1.00 76.56 360 PRO A O 1
ATOM 2910 N N . ALA A 1 361 ? -11.824 -5.189 -30.503 1.00 58.62 361 ALA A N 1
ATOM 2911 C CA . ALA A 1 361 ? -12.346 -4.537 -31.709 1.00 58.62 361 ALA A CA 1
ATOM 2912 C C . ALA A 1 361 ? -13.888 -4.475 -31.757 1.00 58.62 361 ALA A C 1
ATOM 2914 O O . ALA A 1 361 ? -14.450 -3.664 -32.486 1.00 58.62 361 ALA A O 1
ATOM 2915 N N . ALA A 1 362 ? -14.570 -5.317 -30.975 1.00 54.53 362 ALA A N 1
ATOM 2916 C CA . ALA A 1 362 ? -16.014 -5.291 -30.789 1.00 54.53 362 ALA A CA 1
ATOM 2917 C C . ALA A 1 362 ? -16.341 -5.260 -29.290 1.00 54.53 362 ALA A C 1
ATOM 2919 O O . ALA A 1 362 ? -15.829 -6.074 -28.518 1.00 54.53 362 ALA A O 1
ATOM 2920 N N . ASN A 1 363 ? -17.211 -4.333 -28.883 1.00 58.62 363 ASN A N 1
ATOM 2921 C CA . ASN A 1 363 ? -17.753 -4.306 -27.528 1.00 58.62 363 ASN A CA 1
ATOM 2922 C C . ASN A 1 363 ? -18.825 -5.393 -27.385 1.00 58.62 363 ASN A C 1
ATOM 2924 O O . ASN A 1 363 ? -19.659 -5.567 -28.275 1.00 58.62 363 ASN A O 1
ATOM 2928 N N . ALA A 1 364 ? -18.836 -6.101 -26.255 1.00 50.47 364 ALA A N 1
ATOM 2929 C CA . ALA A 1 364 ? -19.938 -6.998 -25.930 1.00 50.47 364 ALA A CA 1
ATOM 2930 C C . ALA A 1 364 ? -21.251 -6.201 -25.838 1.00 50.47 364 ALA A C 1
ATOM 2932 O O . ALA A 1 364 ? -21.282 -5.102 -25.280 1.00 50.47 364 ALA A O 1
ATOM 2933 N N . ILE A 1 365 ? -22.339 -6.753 -26.384 1.00 47.19 365 ILE A N 1
ATOM 2934 C CA . ILE A 1 365 ? -23.675 -6.160 -26.261 1.00 47.19 365 ILE A CA 1
ATOM 2935 C C . ILE A 1 365 ? -24.032 -6.124 -24.771 1.00 47.19 365 ILE A C 1
ATOM 2937 O O . ILE A 1 365 ? -24.137 -7.164 -24.124 1.00 47.19 365 ILE A O 1
ATOM 2941 N N . GLN A 1 366 ? -24.204 -4.925 -24.216 1.00 55.91 366 GLN A N 1
ATOM 2942 C CA . GLN A 1 366 ? -24.610 -4.748 -22.825 1.00 55.91 366 GLN A CA 1
ATOM 2943 C C . GLN A 1 366 ? -26.121 -5.006 -22.700 1.00 55.91 366 GLN A C 1
ATOM 2945 O O . GLN A 1 366 ? -26.935 -4.172 -23.091 1.00 55.91 366 GLN A O 1
ATOM 2950 N N . PHE A 1 367 ? -26.504 -6.176 -22.181 1.00 46.53 367 PHE A N 1
ATOM 2951 C CA . PHE A 1 367 ? -27.908 -6.604 -22.048 1.00 46.53 367 PHE A CA 1
ATOM 2952 C C . PHE A 1 367 ? -28.673 -5.929 -20.891 1.00 46.53 367 PHE A C 1
ATOM 2954 O O . PHE A 1 367 ? -29.874 -6.130 -20.754 1.00 46.53 367 PHE A O 1
ATOM 2961 N N . THR A 1 368 ? -28.001 -5.133 -20.054 1.00 50.84 368 THR A N 1
ATOM 2962 C CA . THR A 1 368 ? -28.557 -4.564 -18.813 1.00 50.84 368 THR A CA 1
ATOM 2963 C C . THR A 1 368 ? -29.142 -3.159 -18.950 1.00 50.84 368 THR A C 1
ATOM 2965 O O . THR A 1 368 ? -29.718 -2.658 -17.987 1.00 50.84 368 THR A O 1
ATOM 2968 N N . VAL A 1 369 ? -29.012 -2.510 -20.112 1.00 54.44 369 VAL A N 1
ATOM 2969 C CA . VAL A 1 369 ? -29.471 -1.128 -20.309 1.00 54.44 369 VAL A CA 1
ATOM 2970 C C . VAL A 1 369 ? -30.728 -1.111 -21.175 1.00 54.44 369 VAL A C 1
ATOM 2972 O O . VAL A 1 369 ? -30.712 -1.557 -22.323 1.00 54.44 369 VAL A O 1
ATOM 2975 N N . ASP A 1 370 ? -31.821 -0.576 -20.628 1.00 54.03 370 ASP A N 1
ATOM 2976 C CA . ASP A 1 370 ? -33.055 -0.319 -21.371 1.00 54.03 370 ASP A CA 1
ATOM 2977 C C . ASP A 1 370 ? -32.798 0.760 -22.436 1.00 54.03 370 ASP A C 1
ATOM 2979 O O . ASP A 1 370 ? -32.728 1.958 -22.145 1.00 54.03 370 ASP A O 1
ATOM 2983 N N . LYS A 1 371 ? -32.610 0.321 -23.686 1.00 54.72 371 LYS A N 1
ATOM 2984 C CA . LYS A 1 371 ? -32.260 1.190 -24.819 1.00 54.72 371 LYS A CA 1
ATOM 2985 C C . LYS A 1 371 ? -33.317 2.261 -25.101 1.00 54.72 371 LYS A C 1
ATOM 2987 O O . LYS A 1 371 ? -32.966 3.299 -25.654 1.00 54.72 371 LYS A O 1
ATOM 2992 N N . SER A 1 372 ? -34.571 2.042 -24.694 1.00 53.22 372 SER A N 1
ATOM 2993 C CA . SER A 1 372 ? -35.671 2.987 -24.920 1.00 53.22 372 SER A CA 1
ATOM 2994 C C . SER A 1 372 ? -35.487 4.313 -24.167 1.00 53.22 372 SER A C 1
ATOM 2996 O O . SER A 1 372 ? -35.928 5.356 -24.641 1.00 53.22 372 SER A O 1
ATOM 2998 N N . LYS A 1 373 ? -34.766 4.307 -23.035 1.00 53.47 373 LYS A N 1
ATOM 2999 C CA . LYS A 1 373 ? -34.515 5.506 -22.215 1.00 53.47 373 LYS A CA 1
ATOM 3000 C C . LYS A 1 373 ? -33.331 6.353 -22.682 1.00 53.47 373 LYS A C 1
ATOM 3002 O O . LYS A 1 373 ? -33.236 7.514 -22.306 1.00 53.47 373 LYS A O 1
ATOM 3007 N N . LEU A 1 374 ? -32.449 5.805 -23.520 1.00 50.56 374 LEU A N 1
ATOM 3008 C CA . LEU A 1 374 ? -31.284 6.524 -24.049 1.00 50.56 374 LEU A CA 1
ATOM 3009 C C . LEU A 1 374 ? -31.602 7.367 -25.298 1.00 50.56 374 LEU A C 1
ATOM 3011 O O . LEU A 1 374 ? -30.783 8.196 -25.680 1.00 50.56 374 LEU A O 1
ATOM 3015 N N . GLN A 1 375 ? -32.765 7.169 -25.931 1.00 41.94 375 GLN A N 1
ATOM 3016 C CA . GLN A 1 375 ? -33.124 7.801 -27.210 1.00 41.94 375 GLN A CA 1
ATOM 3017 C C . GLN A 1 375 ? -33.967 9.088 -27.090 1.00 41.94 375 GLN A C 1
ATOM 3019 O O . GLN A 1 375 ? -34.210 9.729 -28.103 1.00 41.94 375 GLN A O 1
ATOM 3024 N N . ASN A 1 376 ? -34.373 9.515 -25.887 1.00 34.03 376 ASN A N 1
ATOM 3025 C CA . ASN A 1 376 ? -35.393 10.568 -25.713 1.00 34.03 376 ASN A CA 1
ATOM 3026 C C . ASN A 1 376 ? -34.879 11.941 -25.227 1.00 34.03 376 ASN A C 1
ATOM 3028 O O . ASN A 1 376 ? -35.608 12.655 -24.545 1.00 34.03 376 ASN A O 1
ATOM 3032 N N . HIS A 1 377 ? -33.657 12.352 -25.574 1.00 36.78 377 HIS A N 1
ATOM 3033 C CA . HIS A 1 377 ? -33.193 13.723 -25.299 1.00 36.78 377 HIS A CA 1
ATOM 3034 C C . HIS A 1 377 ? -32.381 14.310 -26.460 1.00 36.78 377 HIS A C 1
ATOM 3036 O O . HIS A 1 377 ? -31.207 14.664 -26.322 1.00 36.78 377 HIS A O 1
ATOM 3042 N N . GLU A 1 378 ? -33.039 14.448 -27.606 1.00 33.47 378 GLU A N 1
ATOM 3043 C CA . GLU A 1 378 ? -32.752 15.528 -28.548 1.00 33.47 378 GLU A CA 1
ATOM 3044 C C . GLU A 1 378 ? -33.899 16.546 -28.451 1.00 33.47 378 GLU A C 1
ATOM 3046 O O . GLU A 1 378 ? -35.053 16.169 -28.279 1.00 33.47 378 GLU A O 1
ATOM 3051 N N . ASP A 1 379 ? -33.530 17.826 -28.491 1.00 32.53 379 ASP A N 1
ATOM 3052 C CA . ASP A 1 379 ? -34.379 19.023 -28.468 1.00 32.53 379 ASP A CA 1
ATOM 3053 C C . ASP A 1 379 ? -35.061 19.434 -27.152 1.00 32.53 379 ASP A C 1
ATOM 3055 O O . ASP A 1 379 ? -36.171 19.028 -26.840 1.00 32.53 379 ASP A O 1
ATOM 3059 N N . THR A 1 380 ? -34.436 20.398 -26.459 1.00 28.36 380 THR A N 1
ATOM 3060 C CA . THR A 1 380 ? -35.094 21.680 -26.125 1.00 28.36 380 THR A CA 1
ATOM 3061 C C . THR A 1 380 ? -34.054 22.767 -25.816 1.00 28.36 380 THR A C 1
ATOM 3063 O O . THR A 1 380 ? -33.329 22.699 -24.827 1.00 28.36 380 THR A O 1
ATOM 3066 N N . THR A 1 381 ? -33.989 23.742 -26.727 1.00 28.09 381 THR A N 1
ATOM 3067 C CA . THR A 1 381 ? -33.638 25.172 -26.596 1.00 28.09 381 THR A CA 1
ATOM 3068 C C . THR A 1 381 ? -32.807 25.644 -25.394 1.00 28.09 381 THR A C 1
ATOM 3070 O O . THR A 1 381 ? -33.271 25.696 -24.257 1.00 28.09 381 THR A O 1
ATOM 3073 N N . ALA A 1 382 ? -31.607 26.136 -25.712 1.00 26.31 382 ALA A N 1
ATOM 3074 C CA . ALA A 1 382 ? -30.738 26.912 -24.838 1.00 26.31 382 ALA A CA 1
ATOM 3075 C C . ALA A 1 382 ? -31.393 28.222 -24.359 1.00 26.31 382 ALA A C 1
ATOM 3077 O O . ALA A 1 382 ? -31.936 28.983 -25.159 1.00 26.31 382 ALA A O 1
ATOM 3078 N N . VAL A 1 383 ? -31.244 28.521 -23.067 1.00 26.80 383 VAL A N 1
ATOM 3079 C CA . VAL A 1 383 ? -31.415 29.866 -22.499 1.00 26.80 383 VAL A CA 1
ATOM 3080 C C . VAL A 1 383 ? -30.034 30.341 -22.039 1.00 26.80 383 VAL A C 1
ATOM 3082 O O . VAL A 1 383 ? -29.372 29.611 -21.298 1.00 26.80 383 VAL A O 1
ATOM 3085 N N . PRO A 1 384 ? -29.557 31.525 -22.460 1.00 29.58 384 PRO A N 1
ATOM 3086 C CA . PRO A 1 384 ? -28.270 32.033 -22.022 1.00 29.58 384 PRO A CA 1
ATOM 3087 C C . PRO A 1 384 ? -28.435 32.738 -20.672 1.00 29.58 384 PRO A C 1
ATOM 3089 O O . PRO A 1 384 ? -29.223 33.671 -20.546 1.00 29.58 384 PRO A O 1
ATOM 3092 N N . ILE A 1 385 ? -27.654 32.333 -19.672 1.00 27.91 385 ILE A N 1
ATOM 3093 C CA . ILE A 1 385 ? -27.414 33.151 -18.481 1.00 27.91 385 ILE A CA 1
ATOM 3094 C C . ILE A 1 385 ? -25.915 33.422 -18.429 1.00 27.91 385 ILE A C 1
ATOM 3096 O O . ILE A 1 385 ? -25.123 32.578 -18.017 1.00 27.91 385 ILE A O 1
ATOM 3100 N N . TYR A 1 386 ? -25.534 34.615 -18.878 1.00 28.45 386 TYR A N 1
ATOM 3101 C CA . TYR A 1 386 ? -24.276 35.237 -18.492 1.00 28.45 386 TYR A CA 1
ATOM 3102 C C . TYR A 1 386 ? -24.538 36.253 -17.380 1.00 28.45 386 TYR A C 1
ATOM 3104 O O . TYR A 1 386 ? -25.609 36.847 -17.302 1.00 28.45 386 TYR A O 1
ATOM 3112 N N . THR A 1 387 ? -23.480 36.486 -16.601 1.00 28.77 387 THR A N 1
ATOM 3113 C CA . THR A 1 387 ? -23.275 37.546 -15.600 1.00 28.77 387 THR A CA 1
ATOM 3114 C C . THR A 1 387 ? -24.000 37.375 -14.265 1.00 28.77 387 THR A C 1
ATOM 3116 O O . THR A 1 387 ? -25.174 37.669 -14.130 1.00 28.77 387 THR A O 1
ATOM 3119 N N . THR A 1 388 ? -23.274 36.883 -13.256 1.00 33.12 388 THR A N 1
ATOM 3120 C CA . THR A 1 388 ? -22.625 37.689 -12.196 1.00 33.12 388 THR A CA 1
ATOM 3121 C C . THR A 1 388 ? -22.301 36.764 -11.025 1.00 33.12 388 THR A C 1
ATOM 3123 O O . THR A 1 388 ? -23.198 36.434 -10.258 1.00 33.12 388 THR A O 1
ATOM 3126 N N . LEU A 1 389 ? -21.042 36.355 -10.843 1.00 33.00 389 LEU A N 1
ATOM 3127 C CA . LEU A 1 389 ? -20.597 35.849 -9.535 1.00 33.00 389 LEU A CA 1
ATOM 3128 C C . LEU A 1 389 ? -19.075 35.915 -9.361 1.00 33.00 389 LEU A C 1
ATOM 3130 O O . LEU A 1 389 ? -18.438 34.991 -8.872 1.00 33.00 389 LEU A O 1
ATOM 3134 N N . ASP A 1 390 ? -18.501 37.069 -9.703 1.00 32.22 390 ASP A N 1
ATOM 3135 C CA . ASP A 1 390 ? -17.096 37.390 -9.413 1.00 32.22 390 ASP A CA 1
ATOM 3136 C C . ASP A 1 390 ? -16.889 37.956 -7.988 1.00 32.22 390 ASP A C 1
ATOM 3138 O O . ASP A 1 390 ? -15.847 38.501 -7.647 1.00 32.22 390 ASP A O 1
ATOM 3142 N N . SER A 1 391 ? -17.886 37.819 -7.106 1.00 33.50 391 SER A N 1
ATOM 3143 C CA . SER A 1 391 ? -17.821 38.288 -5.711 1.00 33.50 391 SER A CA 1
ATOM 3144 C C . SER A 1 391 ? -18.085 37.197 -4.661 1.00 33.50 391 SER A C 1
ATOM 3146 O O . SER A 1 391 ? -17.994 37.463 -3.462 1.00 33.50 391 SER A O 1
ATOM 3148 N N . GLY A 1 392 ? -18.336 35.948 -5.078 1.00 32.22 392 GLY A N 1
ATOM 3149 C CA . GLY A 1 392 ? -18.498 34.798 -4.171 1.00 32.22 392 GLY A CA 1
ATOM 3150 C C . GLY A 1 392 ? -17.206 34.009 -3.907 1.00 32.22 392 GLY A C 1
ATOM 3151 O O . GLY A 1 392 ? -17.018 33.455 -2.823 1.00 32.22 392 GLY A O 1
ATOM 3152 N N . LEU A 1 393 ? -16.269 34.014 -4.860 1.00 35.38 393 LEU A N 1
ATOM 3153 C CA . LEU A 1 393 ? -15.054 33.183 -4.835 1.00 35.38 393 LEU A CA 1
ATOM 3154 C C . LEU A 1 393 ? -13.951 33.688 -3.887 1.00 35.38 393 LEU A C 1
ATOM 3156 O O . LEU A 1 393 ? -13.111 32.902 -3.449 1.00 35.38 393 LEU A O 1
ATOM 3160 N N . GLN A 1 394 ? -13.977 34.963 -3.485 1.00 34.72 394 GLN A N 1
ATOM 3161 C CA . GLN A 1 394 ? -13.059 35.489 -2.463 1.00 34.72 394 GLN A CA 1
ATOM 3162 C C . GLN A 1 394 ? -13.565 35.301 -1.026 1.00 34.72 394 GLN A C 1
ATOM 3164 O O . GLN A 1 394 ? -12.757 35.289 -0.097 1.00 34.72 394 GLN A O 1
ATOM 3169 N N . LYS A 1 395 ? -14.872 35.085 -0.821 1.00 31.11 395 LYS A N 1
ATOM 3170 C CA . LYS A 1 395 ? -15.443 34.853 0.518 1.00 31.11 395 LYS A CA 1
ATOM 3171 C C . LYS A 1 395 ? -15.401 33.377 0.933 1.00 31.11 395 LYS A C 1
ATOM 3173 O O . LYS A 1 395 ? -15.332 33.089 2.122 1.00 31.11 395 LYS A O 1
ATOM 3178 N N . PHE A 1 396 ? -15.325 32.456 -0.033 1.00 31.72 396 PHE A N 1
ATOM 3179 C CA . PHE A 1 396 ? -15.209 31.011 0.214 1.00 31.72 396 PHE A CA 1
ATOM 3180 C C . PHE A 1 396 ? -13.776 30.543 0.538 1.00 31.72 396 PHE A C 1
ATOM 3182 O O . PHE A 1 396 ? -13.584 29.537 1.216 1.00 31.72 396 PHE A O 1
ATOM 3189 N N . ARG A 1 397 ? -12.744 31.314 0.157 1.00 31.95 397 ARG A N 1
ATOM 3190 C CA . ARG A 1 397 ? -11.334 31.030 0.508 1.00 31.95 397 ARG A CA 1
ATOM 3191 C C . ARG A 1 397 ? -10.991 31.243 1.987 1.00 31.95 397 ARG A C 1
ATOM 3193 O O . ARG A 1 397 ? -9.891 30.899 2.403 1.00 31.95 397 ARG A O 1
ATOM 3200 N N . ARG A 1 398 ? -11.917 31.785 2.786 1.00 32.62 398 ARG A N 1
ATOM 3201 C CA . ARG A 1 398 ? -11.706 32.088 4.212 1.00 32.62 398 ARG A CA 1
ATOM 3202 C C . ARG A 1 398 ? -12.468 31.168 5.176 1.00 32.62 398 ARG A C 1
ATOM 3204 O O . ARG A 1 398 ? -12.476 31.435 6.370 1.00 32.62 398 ARG A O 1
ATOM 3211 N N . GLN A 1 399 ? -13.053 30.079 4.666 1.00 31.86 399 GLN A N 1
ATOM 3212 C CA . GLN A 1 399 ? -13.607 28.970 5.460 1.00 31.86 399 GLN A CA 1
ATOM 3213 C C . GLN A 1 399 ? -12.922 27.618 5.176 1.00 31.86 399 GLN A C 1
ATOM 3215 O O . GLN A 1 399 ? -13.403 26.572 5.601 1.00 31.86 399 GLN A O 1
ATOM 3220 N N . LEU A 1 400 ? -11.746 27.631 4.536 1.00 32.62 400 LEU A N 1
ATOM 3221 C CA . LEU A 1 400 ? -10.834 26.482 4.469 1.00 32.62 400 LEU A CA 1
ATOM 3222 C C . LEU A 1 400 ? -10.066 26.319 5.790 1.00 32.62 400 LEU A C 1
ATOM 3224 O O . LEU A 1 400 ? -8.852 26.460 5.880 1.00 32.62 400 LEU A O 1
ATOM 3228 N N . SER A 1 401 ? -10.831 26.032 6.832 1.00 32.09 401 SER A N 1
ATOM 3229 C CA . SER A 1 401 ? -10.380 25.426 8.079 1.00 32.09 401 SER A CA 1
ATOM 3230 C C . SER A 1 401 ? -11.549 24.622 8.637 1.00 32.09 401 SER A C 1
ATOM 3232 O O . SER A 1 401 ? -12.064 24.908 9.713 1.00 32.09 401 SER A O 1
ATOM 3234 N N . VAL A 1 402 ? -12.015 23.648 7.860 1.00 36.22 402 VAL A N 1
ATOM 3235 C CA . VAL A 1 402 ? -12.839 22.553 8.365 1.00 36.22 402 VAL A CA 1
ATOM 3236 C C . VAL A 1 402 ? -12.214 21.277 7.821 1.00 36.22 402 VAL A C 1
ATOM 3238 O O . VAL A 1 402 ? -11.987 21.144 6.620 1.00 36.22 402 VAL A O 1
ATOM 3241 N N . MET A 1 403 ? -11.830 20.403 8.746 1.00 28.44 403 MET A N 1
ATOM 3242 C CA . MET A 1 403 ? -11.268 19.080 8.491 1.00 28.44 403 MET A CA 1
ATOM 3243 C C . MET A 1 403 ? -12.135 18.288 7.488 1.00 28.44 403 MET A C 1
ATOM 3245 O O . MET A 1 403 ? -13.353 18.478 7.470 1.00 28.44 403 MET A O 1
ATOM 3249 N N . PRO A 1 404 ? -11.549 17.398 6.662 1.00 35.09 404 PRO A N 1
ATOM 3250 C CA . PRO A 1 404 ? -12.324 16.513 5.789 1.00 35.09 404 PRO A CA 1
ATOM 3251 C C . PRO A 1 404 ? -13.278 15.623 6.615 1.00 35.09 404 PRO A C 1
ATOM 3253 O O . PRO A 1 404 ? -12.979 15.348 7.781 1.00 35.09 404 PRO A O 1
ATOM 3256 N N . PRO A 1 405 ? -14.411 15.157 6.047 1.00 37.12 405 PRO A N 1
ATOM 3257 C CA . PRO A 1 405 ? -15.315 14.271 6.767 1.00 37.12 405 PRO A CA 1
ATOM 3258 C C . PRO A 1 405 ? -14.594 12.955 7.087 1.00 37.12 405 PRO A C 1
ATOM 3260 O O . PRO A 1 405 ? -13.912 12.393 6.228 1.00 37.12 405 PRO A O 1
ATOM 3263 N N . LEU A 1 406 ? -14.730 12.532 8.347 1.00 41.53 406 LEU A N 1
ATOM 3264 C CA . LEU A 1 406 ? -14.183 11.312 8.949 1.00 41.53 406 LEU A CA 1
ATOM 3265 C C . LEU A 1 406 ? -14.399 10.071 8.054 1.00 41.53 406 LEU A C 1
ATOM 3267 O O . LEU A 1 406 ? -15.371 10.037 7.294 1.00 41.53 406 LEU A O 1
ATOM 3271 N N . PRO A 1 407 ? -13.515 9.053 8.135 1.00 47.81 407 PRO A N 1
ATOM 3272 C CA . PRO A 1 407 ? -13.691 7.798 7.407 1.00 47.81 407 PRO A CA 1
ATOM 3273 C C . PRO A 1 407 ? -15.074 7.208 7.705 1.00 47.81 407 PRO A C 1
ATOM 3275 O O . PRO A 1 407 ? -15.564 7.324 8.829 1.00 47.81 407 PRO A O 1
ATOM 3278 N N . GLU A 1 408 ? -15.707 6.606 6.693 1.00 59.53 408 GLU A N 1
ATOM 3279 C CA . GLU A 1 408 ? -16.960 5.858 6.848 1.00 59.53 408 GLU A CA 1
ATOM 3280 C C . GLU A 1 408 ? -16.862 4.974 8.102 1.00 59.53 408 GLU A C 1
ATOM 3282 O O . GLU A 1 408 ? -15.953 4.151 8.217 1.00 59.53 408 GLU A O 1
ATOM 3287 N N . GLN A 1 409 ? -17.749 5.207 9.073 1.00 78.44 409 GLN A N 1
ATOM 3288 C CA . GLN A 1 409 ? -17.767 4.491 10.348 1.00 78.44 409 GLN A CA 1
ATOM 3289 C C . GLN A 1 409 ? -17.900 2.992 10.055 1.00 78.44 409 GLN A C 1
ATOM 3291 O O . GLN A 1 409 ? -18.942 2.559 9.563 1.00 78.44 409 GLN A O 1
ATOM 3296 N N . PHE A 1 410 ? -16.856 2.198 10.316 1.00 86.06 410 PHE A N 1
ATOM 3297 C CA . PHE A 1 410 ? -16.793 0.797 9.873 1.00 86.06 410 PHE A CA 1
ATOM 3298 C C . PHE A 1 410 ? -17.960 -0.054 10.395 1.00 86.06 410 PHE A C 1
ATOM 3300 O O . PHE A 1 410 ? -18.469 -0.917 9.681 1.00 86.06 410 PHE A O 1
ATOM 3307 N N . TRP A 1 411 ? -18.415 0.210 11.622 1.00 86.75 411 TRP A N 1
ATOM 3308 C CA . TRP A 1 411 ? -19.541 -0.495 12.246 1.00 86.75 411 TRP A CA 1
ATOM 3309 C C . TRP A 1 411 ? -20.913 0.110 11.907 1.00 86.75 411 TRP A C 1
ATOM 3311 O O . TRP A 1 411 ? -21.934 -0.368 12.402 1.00 86.75 411 TRP A O 1
ATOM 3321 N N . GLY A 1 412 ? -20.951 1.128 11.044 1.00 85.62 412 GLY A N 1
ATOM 3322 C CA . GLY A 1 412 ? -22.129 1.949 10.789 1.00 85.62 412 GLY A CA 1
ATOM 3323 C C . GLY A 1 412 ? -22.362 3.010 11.876 1.00 85.62 412 GLY A C 1
ATOM 3324 O O . GLY A 1 412 ? -21.519 3.186 12.759 1.00 85.62 412 GLY A O 1
ATOM 3325 N N . PRO A 1 413 ? -23.498 3.733 11.810 1.00 86.06 413 PRO A N 1
ATOM 3326 C CA . PRO A 1 413 ? -23.869 4.721 12.819 1.00 86.06 413 PRO A CA 1
ATOM 3327 C C . PRO A 1 413 ? -24.030 4.080 14.206 1.00 86.06 413 PRO A C 1
ATOM 3329 O O . PRO A 1 413 ? -24.641 3.007 14.293 1.00 86.06 413 PRO A O 1
ATOM 3332 N N . PRO A 1 414 ? -23.554 4.733 15.290 1.00 89.50 414 PRO A N 1
ATOM 3333 C CA . PRO A 1 414 ? -23.817 4.301 16.655 1.00 89.50 414 PRO A CA 1
ATOM 3334 C C . PRO A 1 414 ? -25.306 4.035 16.869 1.00 89.50 414 PRO A C 1
ATOM 3336 O O . PRO A 1 414 ? -26.159 4.868 16.559 1.00 89.50 414 PRO A O 1
ATOM 3339 N N . THR A 1 415 ? -25.621 2.847 17.377 1.00 92.31 415 THR A N 1
ATOM 3340 C CA . THR A 1 415 ? -26.998 2.470 17.748 1.00 92.31 415 THR A CA 1
ATOM 3341 C C . THR A 1 415 ? -27.186 2.409 19.257 1.00 92.31 415 THR A C 1
ATOM 3343 O O . THR A 1 415 ? -28.310 2.218 19.724 1.00 92.31 415 THR A O 1
ATOM 3346 N N . SER A 1 416 ? -26.100 2.543 20.021 1.00 91.62 416 SER A N 1
ATOM 3347 C CA . SER A 1 416 ? -26.124 2.641 21.473 1.00 91.62 416 SER A CA 1
ATOM 3348 C C . SER A 1 416 ? -26.849 3.895 21.951 1.00 91.62 416 SER A C 1
ATOM 3350 O O . SER A 1 416 ? -26.947 4.904 21.257 1.00 91.62 416 SER A O 1
ATOM 3352 N N . THR A 1 417 ? -27.362 3.835 23.177 1.00 88.75 417 THR A N 1
ATOM 3353 C CA . THR A 1 417 ? -27.940 5.004 23.856 1.00 88.75 417 THR A CA 1
ATOM 3354 C C . THR A 1 417 ? -26.875 5.859 24.544 1.00 88.75 417 THR A C 1
ATOM 3356 O O . THR A 1 417 ? -27.204 6.900 25.103 1.00 88.75 417 THR A O 1
ATOM 3359 N N . LEU A 1 418 ? -25.632 5.374 24.577 1.00 85.19 418 LEU A N 1
ATOM 3360 C CA . LEU A 1 418 ? -24.477 6.001 25.208 1.00 85.19 418 LEU A CA 1
ATOM 3361 C C . LEU A 1 418 ? -23.374 6.201 24.164 1.00 85.19 418 LEU A C 1
ATOM 3363 O O . LEU A 1 418 ? -23.124 5.307 23.353 1.00 85.19 418 LEU A O 1
ATOM 3367 N N . ASP A 1 419 ? -22.739 7.365 24.222 1.00 86.94 419 ASP A N 1
ATOM 3368 C CA . ASP A 1 419 ? -21.569 7.782 23.445 1.00 86.94 419 ASP A CA 1
ATOM 3369 C C . ASP A 1 419 ? -20.763 8.701 24.372 1.00 86.94 419 ASP A C 1
ATOM 3371 O O . ASP A 1 419 ? -21.347 9.623 24.959 1.00 86.94 419 ASP A O 1
ATOM 3375 N N . TRP A 1 420 ? -19.491 8.389 24.624 1.00 86.31 420 TRP A N 1
ATOM 3376 C CA . TRP A 1 420 ? -18.717 9.069 25.667 1.00 86.31 420 TRP A CA 1
ATOM 3377 C C . TRP A 1 420 ? -17.885 10.206 25.082 1.00 86.31 420 TRP A C 1
ATOM 3379 O O . TRP A 1 420 ? -18.003 10.569 23.915 1.00 86.31 420 TRP A O 1
ATOM 3389 N N . CYS A 1 421 ? -17.060 10.845 25.913 1.00 87.00 421 CYS A N 1
ATOM 3390 C CA . CYS A 1 421 ? -16.363 12.058 25.501 1.00 87.00 421 CYS A CA 1
ATOM 3391 C C . CYS A 1 421 ? -15.179 11.836 24.538 1.00 87.00 421 CYS A C 1
ATOM 3393 O O . CYS A 1 421 ? -14.469 12.785 24.174 1.00 87.00 421 CYS A O 1
ATOM 3395 N N . GLU A 1 422 ? -14.893 10.593 24.160 1.00 89.12 422 GLU A N 1
ATOM 3396 C CA . GLU A 1 422 ? -13.856 10.294 23.182 1.00 89.12 422 GLU A CA 1
ATOM 3397 C C . GLU A 1 422 ? -14.360 10.611 21.765 1.00 89.12 422 GLU A C 1
ATOM 3399 O O . GLU A 1 422 ? -15.523 10.417 21.434 1.00 89.12 422 GLU A O 1
ATOM 3404 N N . VAL A 1 423 ? -13.488 11.142 20.904 1.00 86.88 423 VAL A N 1
ATOM 3405 C CA . VAL A 1 423 ? -13.882 11.418 19.519 1.00 86.88 423 VAL A CA 1
ATOM 3406 C C . VAL A 1 423 ? -13.907 10.110 18.733 1.00 86.88 423 VAL A C 1
ATOM 3408 O O . VAL A 1 423 ? -12.885 9.435 18.595 1.00 86.88 423 VAL A O 1
ATOM 3411 N N . ASN A 1 424 ? -15.069 9.802 18.161 1.00 90.06 424 ASN A N 1
ATOM 3412 C CA . ASN A 1 424 ? -15.280 8.563 17.431 1.00 90.06 424 ASN A CA 1
ATOM 3413 C C . ASN A 1 424 ? -14.400 8.446 16.176 1.00 90.06 424 ASN A C 1
ATOM 3415 O O . ASN A 1 424 ? -14.329 9.359 15.351 1.00 90.06 424 ASN A O 1
ATOM 3419 N N . TYR A 1 425 ? -13.764 7.285 16.027 1.00 86.12 425 TYR A N 1
ATOM 3420 C CA . TYR A 1 425 ? -12.867 6.896 14.942 1.00 86.12 425 TYR A CA 1
ATOM 3421 C C . TYR A 1 425 ? -11.648 7.825 14.773 1.00 86.12 425 TYR A C 1
ATOM 3423 O O . TYR A 1 425 ? -11.066 7.892 13.689 1.00 86.12 425 TYR A O 1
ATOM 3431 N N . GLU A 1 426 ? -11.222 8.526 15.838 1.00 83.31 426 GLU A N 1
ATOM 3432 C CA . GLU A 1 426 ? -10.071 9.448 15.791 1.00 83.31 426 GLU A CA 1
ATOM 3433 C C . GLU A 1 426 ? -8.754 8.710 15.501 1.00 83.31 426 GLU A C 1
ATOM 3435 O O . GLU A 1 426 ? -7.934 9.178 14.711 1.00 83.31 426 GLU A O 1
ATOM 3440 N N . ALA A 1 427 ? -8.535 7.556 16.138 1.00 80.81 427 ALA A N 1
ATOM 3441 C CA . ALA A 1 427 ? -7.276 6.819 16.018 1.00 80.81 427 ALA A CA 1
ATOM 3442 C C . ALA A 1 427 ? -7.290 5.742 14.920 1.00 80.81 427 ALA A C 1
ATOM 3444 O O . ALA A 1 427 ? -6.232 5.374 14.410 1.00 80.81 427 ALA A O 1
ATOM 3445 N N . SER A 1 428 ? -8.462 5.197 14.581 1.00 83.00 428 SER A N 1
ATOM 3446 C CA . SER A 1 428 ? -8.609 4.101 13.619 1.00 83.00 428 SER A CA 1
ATOM 3447 C C . SER A 1 428 ? -10.019 4.078 13.027 1.00 83.00 428 SER A C 1
ATOM 3449 O O . SER A 1 428 ? -10.976 4.245 13.778 1.00 83.00 428 SER A O 1
ATOM 3451 N N . PRO A 1 429 ? -10.188 3.772 11.725 1.00 81.06 429 PRO A N 1
ATOM 3452 C CA . PRO A 1 429 ? -11.510 3.606 11.118 1.00 81.06 429 PRO A CA 1
ATOM 3453 C C . PRO A 1 429 ? -12.254 2.352 11.611 1.00 81.06 429 PRO A C 1
ATOM 3455 O O . PRO A 1 429 ? -13.448 2.235 11.377 1.00 81.06 429 PRO A O 1
ATOM 3458 N N . PHE A 1 430 ? -11.582 1.423 12.303 1.00 88.25 430 PHE A N 1
ATOM 3459 C CA . PHE A 1 430 ? -12.178 0.171 12.799 1.00 88.25 430 PHE A CA 1
ATOM 3460 C C . PHE A 1 430 ? -12.592 0.212 14.275 1.00 88.25 430 PHE A C 1
ATOM 3462 O O . PHE A 1 430 ? -13.248 -0.716 14.747 1.00 88.25 430 PHE A O 1
ATOM 3469 N N . VAL A 1 431 ? -12.165 1.232 15.022 1.00 91.50 431 VAL A N 1
ATOM 3470 C CA . VAL A 1 431 ? -12.380 1.330 16.470 1.00 91.50 431 VAL A CA 1
ATOM 3471 C C . VAL A 1 431 ? -13.022 2.678 16.747 1.00 91.50 431 VAL A C 1
ATOM 3473 O O . VAL A 1 431 ? -12.368 3.700 16.551 1.00 91.50 431 VAL A O 1
ATOM 3476 N N . ALA A 1 432 ? -14.285 2.666 17.177 1.00 91.75 432 ALA A N 1
ATOM 3477 C CA . ALA A 1 432 ? -15.027 3.889 17.454 1.00 91.75 432 ALA A CA 1
ATOM 3478 C C . ALA A 1 432 ? -14.340 4.702 18.564 1.00 91.75 432 ALA A C 1
ATOM 3480 O O . ALA A 1 432 ? -13.854 5.790 18.299 1.00 91.75 432 ALA A O 1
ATOM 3481 N N . GLU A 1 433 ? -14.153 4.149 19.757 1.00 93.50 433 GLU A N 1
ATOM 3482 C CA . GLU A 1 433 ? -13.463 4.835 20.854 1.00 93.50 433 GLU A CA 1
ATOM 3483 C C . GLU A 1 433 ? -12.179 4.080 21.207 1.00 93.50 433 GLU A C 1
ATOM 3485 O O . GLU A 1 433 ? -12.198 3.061 21.901 1.00 93.50 433 GLU A O 1
ATOM 3490 N N . PHE A 1 434 ? -11.041 4.524 20.676 1.00 93.44 434 PHE A N 1
ATOM 3491 C CA . PHE A 1 434 ? -9.767 3.815 20.789 1.00 93.44 434 PHE A CA 1
ATOM 3492 C C . PHE A 1 434 ? -9.256 3.718 22.226 1.00 93.44 434 PHE A C 1
ATOM 3494 O O . PHE A 1 434 ? -8.898 2.624 22.672 1.00 93.44 434 PHE A O 1
ATOM 3501 N N . TRP A 1 435 ? -9.220 4.830 22.957 1.00 93.12 435 TRP A N 1
ATOM 3502 C CA . TRP A 1 435 ? -8.718 4.880 24.328 1.00 93.12 435 TRP A CA 1
ATOM 3503 C C . TRP A 1 435 ? -9.633 4.118 25.281 1.00 93.12 435 TRP A C 1
ATOM 3505 O O . TRP A 1 435 ? -9.138 3.313 26.076 1.00 93.12 435 TRP A O 1
ATOM 3515 N N . ASN A 1 436 ? -10.948 4.288 25.152 1.00 94.50 436 ASN A N 1
ATOM 3516 C CA . ASN A 1 436 ? -11.922 3.526 25.928 1.00 94.50 436 ASN A CA 1
ATOM 3517 C C . ASN A 1 436 ? -11.814 2.024 25.610 1.00 94.50 436 ASN A C 1
ATOM 3519 O O . ASN A 1 436 ? -11.748 1.209 26.531 1.00 94.50 436 ASN A O 1
ATOM 3523 N N . THR A 1 437 ? -11.631 1.638 24.342 1.00 95.62 437 THR A N 1
ATOM 3524 C CA . THR A 1 437 ? -11.419 0.233 23.947 1.00 95.62 437 THR A CA 1
ATOM 3525 C C . THR A 1 437 ? -10.184 -0.374 24.615 1.00 95.62 437 THR A C 1
ATOM 3527 O O . THR A 1 437 ? -10.298 -1.377 25.319 1.00 95.62 437 THR A O 1
ATOM 3530 N N . ILE A 1 438 ? -8.998 0.227 24.455 1.00 94.00 438 ILE A N 1
ATOM 3531 C CA . ILE A 1 438 ? -7.752 -0.373 24.971 1.00 94.00 438 ILE A CA 1
ATOM 3532 C C . ILE A 1 438 ? -7.667 -0.351 26.501 1.00 94.00 438 ILE A C 1
ATOM 3534 O O . ILE A 1 438 ? -7.016 -1.213 27.099 1.00 94.00 438 ILE A O 1
ATOM 3538 N N . SER A 1 439 ? -8.323 0.612 27.154 1.00 94.81 439 SER A N 1
ATOM 3539 C CA . SER A 1 439 ? -8.311 0.736 28.615 1.00 94.81 439 SER A CA 1
ATOM 3540 C C . SER A 1 439 ? -8.920 -0.485 29.320 1.00 94.81 439 SER A C 1
ATOM 3542 O O . SER A 1 439 ? -8.512 -0.832 30.434 1.00 94.81 439 SER A O 1
ATOM 3544 N N . ASN A 1 440 ? -9.791 -1.227 28.625 1.00 96.12 440 ASN A N 1
ATOM 3545 C CA . ASN A 1 440 ? -10.393 -2.469 29.105 1.00 96.12 440 ASN A CA 1
ATOM 3546 C C . ASN A 1 440 ? -9.393 -3.616 29.319 1.00 96.12 440 ASN A C 1
ATOM 3548 O O . ASN A 1 440 ? -9.701 -4.561 30.051 1.00 96.12 440 ASN A O 1
ATOM 3552 N N . LEU A 1 441 ? -8.152 -3.521 28.815 1.00 91.25 441 LEU A N 1
ATOM 3553 C CA . LEU A 1 441 ? -7.070 -4.432 29.226 1.00 91.25 441 LEU A CA 1
ATOM 3554 C C . LEU A 1 441 ? -6.862 -4.438 30.747 1.00 91.25 441 LEU A C 1
ATOM 3556 O O . LEU A 1 441 ? -6.519 -5.481 31.308 1.00 91.25 441 LEU A O 1
ATOM 3560 N N . GLY A 1 442 ? -7.117 -3.312 31.422 1.00 87.56 442 GLY A N 1
ATOM 3561 C CA . GLY A 1 442 ? -7.072 -3.211 32.882 1.00 87.56 442 GLY A CA 1
ATOM 3562 C C . GLY A 1 442 ? -8.113 -4.082 33.596 1.00 87.56 442 GLY A C 1
ATOM 3563 O O . GLY A 1 442 ? -7.889 -4.481 34.736 1.00 87.56 442 GLY A O 1
ATOM 3564 N N . MET A 1 443 ? -9.213 -4.434 32.924 1.00 91.38 443 MET A N 1
ATOM 3565 C CA . MET A 1 443 ? -10.247 -5.345 33.431 1.00 91.38 443 MET A CA 1
ATOM 3566 C C . MET A 1 443 ? -10.016 -6.799 32.991 1.00 91.38 443 MET A C 1
ATOM 3568 O O . MET A 1 443 ? -10.557 -7.707 33.607 1.00 91.38 443 MET A O 1
ATOM 3572 N N . ILE A 1 444 ? -9.202 -7.045 31.957 1.00 93.56 444 ILE A N 1
ATOM 3573 C CA . ILE A 1 444 ? -8.986 -8.385 31.381 1.00 93.56 444 ILE A CA 1
ATOM 3574 C C . ILE A 1 444 ? -7.719 -9.052 31.935 1.00 93.56 444 ILE A C 1
ATOM 3576 O O . ILE A 1 444 ? -7.753 -10.211 32.352 1.00 93.56 444 ILE A O 1
ATOM 3580 N N . LEU A 1 445 ? -6.585 -8.344 31.958 1.00 91.31 445 LEU A N 1
ATOM 3581 C CA . LEU A 1 445 ? -5.285 -8.949 32.276 1.00 91.31 445 LEU A CA 1
ATOM 3582 C C . LEU A 1 445 ? -5.128 -9.332 33.761 1.00 91.31 445 LEU A C 1
ATOM 3584 O O . LEU A 1 445 ? -4.716 -10.466 34.027 1.00 91.31 445 LEU A O 1
ATOM 3588 N N . PRO A 1 446 ? -5.475 -8.474 34.748 1.00 90.50 446 PRO A N 1
ATOM 3589 C CA . PRO A 1 446 ? -5.361 -8.850 36.158 1.00 90.50 446 PRO A CA 1
ATOM 3590 C C . PRO A 1 446 ? -6.163 -10.107 36.543 1.00 90.50 446 PRO A C 1
ATOM 3592 O O . PRO A 1 446 ? -5.589 -10.993 37.182 1.00 90.50 446 PRO A O 1
ATOM 3595 N N . PRO A 1 447 ? -7.443 -10.278 36.146 1.00 92.12 447 PRO A N 1
ATOM 3596 C CA . PRO A 1 447 ? -8.170 -11.498 36.478 1.00 92.12 447 PRO A CA 1
ATOM 3597 C C . PRO A 1 447 ? -7.683 -12.749 35.745 1.00 92.12 447 PRO A C 1
ATOM 3599 O O . PRO A 1 447 ? -7.807 -13.827 36.321 1.00 92.12 447 PRO A O 1
ATOM 3602 N N . LEU A 1 448 ? -7.081 -12.654 34.551 1.00 92.06 448 LEU A N 1
ATOM 3603 C CA . LEU A 1 448 ? -6.413 -13.808 33.925 1.00 92.06 448 LEU A CA 1
ATOM 3604 C C . LEU A 1 448 ? -5.278 -14.336 34.813 1.00 92.06 448 LEU A C 1
ATOM 3606 O O . LEU A 1 448 ? -5.194 -15.540 35.073 1.00 92.06 448 LEU A O 1
ATOM 3610 N N . PHE A 1 449 ? -4.455 -13.430 35.348 1.00 87.69 449 PHE A N 1
ATOM 3611 C CA . PHE A 1 449 ? -3.432 -13.780 36.333 1.00 87.69 449 PHE A CA 1
ATOM 3612 C C . PHE A 1 449 ? -4.054 -14.326 37.631 1.00 87.69 449 PHE A C 1
ATOM 3614 O O . PHE A 1 449 ? -3.583 -15.323 38.181 1.00 87.69 449 PHE A O 1
ATOM 3621 N N . GLY A 1 450 ? -5.162 -13.735 38.086 1.00 87.31 450 GLY A N 1
ATOM 3622 C CA . GLY A 1 450 ? -5.921 -14.214 39.241 1.00 87.31 450 GLY A CA 1
ATOM 3623 C C . GLY A 1 450 ? -6.445 -15.647 39.086 1.00 87.31 450 GLY A C 1
ATOM 3624 O O . GLY A 1 450 ? -6.332 -16.441 40.020 1.00 87.31 450 GLY A O 1
ATOM 3625 N N . ILE A 1 451 ? -6.962 -16.020 37.909 1.00 91.06 451 ILE A N 1
ATOM 3626 C CA . ILE A 1 451 ? -7.399 -17.396 37.606 1.00 91.06 451 ILE A CA 1
ATOM 3627 C C . ILE A 1 451 ? -6.217 -18.358 37.680 1.00 91.06 451 ILE A C 1
ATOM 3629 O O . ILE A 1 451 ? -6.328 -19.406 38.319 1.00 91.06 451 ILE A O 1
ATOM 3633 N N . TYR A 1 452 ? -5.093 -17.999 37.059 1.00 89.06 452 TYR A N 1
ATOM 3634 C CA . TYR A 1 452 ? -3.876 -18.803 37.112 1.00 89.06 452 TYR A CA 1
ATOM 3635 C C . TYR A 1 452 ? -3.439 -19.064 38.562 1.00 89.06 452 TYR A C 1
ATOM 3637 O O . TYR A 1 452 ? -3.223 -20.217 38.936 1.00 89.06 452 TYR A O 1
ATOM 3645 N N . GLU A 1 453 ? -3.399 -18.033 39.410 1.00 83.31 453 GLU A N 1
ATOM 3646 C CA . GLU A 1 453 ? -3.030 -18.178 40.824 1.00 83.31 453 GLU A CA 1
ATOM 3647 C C . GLU A 1 453 ? -4.057 -18.994 41.626 1.00 83.31 453 GLU A C 1
ATOM 3649 O O . GLU A 1 453 ? -3.672 -19.847 42.426 1.00 83.31 453 GLU A O 1
ATOM 3654 N N . VAL A 1 454 ? -5.361 -18.814 41.382 1.00 85.00 454 VAL A N 1
ATOM 3655 C CA . VAL A 1 454 ? -6.425 -19.617 42.015 1.00 85.00 454 VAL A CA 1
ATOM 3656 C C . VAL A 1 454 ? -6.261 -21.104 41.698 1.00 85.00 454 VAL A C 1
ATOM 3658 O O . VAL A 1 454 ? -6.352 -21.933 42.607 1.00 85.00 454 VAL A O 1
ATOM 3661 N N . LEU A 1 455 ? -5.994 -21.446 40.434 1.00 87.56 455 LEU A N 1
ATOM 3662 C CA . LEU A 1 455 ? -5.785 -22.829 39.996 1.00 87.56 455 LEU A CA 1
ATOM 3663 C C . LEU A 1 455 ? -4.477 -23.404 40.549 1.00 87.56 455 LEU A C 1
ATOM 3665 O O . LEU A 1 455 ? -4.472 -24.512 41.084 1.00 87.56 455 LEU A O 1
ATOM 3669 N N . ARG A 1 456 ? -3.387 -22.634 40.479 1.00 84.12 456 ARG A N 1
ATOM 3670 C CA . ARG A 1 456 ? -2.057 -23.017 40.972 1.00 84.12 456 ARG A CA 1
ATOM 3671 C C . ARG A 1 456 ? -2.047 -23.294 42.474 1.00 84.12 456 ARG A C 1
ATOM 3673 O O . ARG A 1 456 ? -1.410 -24.245 42.916 1.00 84.12 456 ARG A O 1
ATOM 3680 N N . LEU A 1 457 ? -2.734 -22.467 43.260 1.00 79.12 457 LEU A N 1
ATOM 3681 C CA . LEU A 1 457 ? -2.808 -22.591 44.719 1.00 79.12 457 LEU A CA 1
ATOM 3682 C C . LEU A 1 457 ? -3.896 -23.575 45.185 1.00 79.12 457 LEU A C 1
ATOM 3684 O O . LEU A 1 457 ? -4.047 -23.784 46.389 1.00 79.12 457 LEU A O 1
ATOM 3688 N N . GLY A 1 458 ? -4.660 -24.173 44.262 1.00 79.44 458 GLY A N 1
ATOM 3689 C CA . GLY A 1 458 ? -5.731 -25.119 44.584 1.00 79.44 458 GLY A CA 1
ATOM 3690 C C . GLY A 1 458 ? -6.879 -24.496 45.387 1.00 79.44 458 GLY A C 1
ATOM 3691 O O . GLY A 1 458 ? -7.469 -25.165 46.238 1.00 79.44 458 GLY A O 1
ATOM 3692 N N . LEU A 1 459 ? -7.177 -23.211 45.162 1.00 83.19 459 LEU A N 1
ATOM 3693 C CA . LEU A 1 459 ? -8.250 -22.495 45.858 1.00 83.19 459 LEU A CA 1
ATOM 3694 C C . LEU A 1 459 ? -9.642 -22.916 45.347 1.00 83.19 459 LEU A C 1
ATOM 3696 O O . LEU A 1 459 ? -9.794 -23.598 44.332 1.00 83.19 459 LEU A O 1
ATOM 3700 N N . GLU A 1 460 ? -10.696 -22.512 46.063 1.00 83.38 460 GLU A N 1
ATOM 3701 C CA . GLU A 1 460 ? -12.079 -22.846 45.699 1.00 83.38 460 GLU A CA 1
ATOM 3702 C C . GLU A 1 460 ? -12.425 -22.333 44.284 1.00 83.38 460 GLU A C 1
ATOM 3704 O O . GLU A 1 460 ? -12.297 -21.142 43.997 1.00 83.38 460 GLU A O 1
ATOM 3709 N N . LYS A 1 461 ? -12.945 -23.213 43.411 1.00 85.31 461 LYS A N 1
ATOM 3710 C CA . LYS A 1 461 ? -13.287 -22.897 42.002 1.00 85.31 461 LYS A CA 1
ATOM 3711 C C . LYS A 1 461 ? -14.234 -21.709 41.835 1.00 85.31 461 LYS A C 1
ATOM 3713 O O . LYS A 1 461 ? -14.270 -21.080 40.785 1.00 85.31 461 LYS A O 1
ATOM 3718 N N . LYS A 1 462 ? -14.989 -21.369 42.872 1.00 85.19 462 LYS A N 1
ATOM 3719 C CA . LYS A 1 462 ? -15.869 -20.205 42.885 1.00 85.19 462 LYS A CA 1
ATOM 3720 C C . LYS A 1 462 ? -15.100 -18.885 42.687 1.00 85.19 462 LYS A C 1
ATOM 3722 O O . LYS A 1 462 ? -15.659 -17.955 42.124 1.00 85.19 462 LYS A O 1
ATOM 3727 N N . PHE A 1 463 ? -13.819 -18.816 43.058 1.00 87.44 463 PHE A N 1
ATOM 3728 C CA . PHE A 1 463 ? -12.975 -17.657 42.754 1.00 87.44 463 PHE A CA 1
ATOM 3729 C C . PHE A 1 463 ? -12.546 -17.601 41.280 1.00 87.44 463 PHE A C 1
ATOM 3731 O O . PHE A 1 463 ? -12.271 -16.524 40.765 1.00 87.44 463 PHE A O 1
ATOM 3738 N N . VAL A 1 464 ? -12.535 -18.728 40.558 1.00 90.69 464 VAL A N 1
ATOM 3739 C CA . VAL A 1 464 ? -12.381 -18.707 39.091 1.00 90.69 464 VAL A CA 1
ATOM 3740 C C . VAL A 1 464 ? -13.593 -18.027 38.464 1.00 90.69 464 VAL A C 1
ATOM 3742 O O . VAL A 1 464 ? -13.431 -17.171 37.599 1.00 90.69 464 VAL A O 1
ATOM 3745 N N . LEU A 1 465 ? -14.801 -18.336 38.952 1.00 91.06 465 LEU A N 1
ATOM 3746 C CA . LEU A 1 465 ? -16.039 -17.714 38.478 1.00 91.06 465 LEU A CA 1
ATOM 3747 C C . LEU A 1 465 ? -16.027 -16.188 38.672 1.00 91.06 465 LEU A C 1
ATOM 3749 O O . LEU A 1 465 ? -16.442 -15.466 37.770 1.00 91.06 465 LEU A O 1
ATOM 3753 N N . THR A 1 466 ? -15.503 -15.688 39.800 1.00 90.94 466 THR A N 1
ATOM 3754 C CA . THR A 1 466 ? -15.416 -14.237 40.036 1.00 90.94 466 THR A CA 1
ATOM 3755 C C . THR A 1 466 ? -14.444 -13.528 39.100 1.00 90.94 466 THR A C 1
ATOM 3757 O O . THR A 1 466 ? -14.751 -12.480 38.550 1.00 90.94 466 THR A O 1
ATOM 3760 N N . HIS A 1 467 ? -13.272 -14.108 38.861 1.00 94.12 467 HIS A N 1
ATOM 3761 C CA . HIS A 1 467 ? -12.344 -13.526 37.892 1.00 94.12 467 HIS A CA 1
ATOM 3762 C C . HIS A 1 467 ? -12.889 -13.618 36.459 1.00 94.12 467 HIS A C 1
ATOM 3764 O O . HIS A 1 467 ? -12.722 -12.691 35.674 1.00 94.12 467 HIS A O 1
ATOM 3770 N N . THR A 1 468 ? -13.591 -14.707 36.133 1.00 94.69 468 THR A N 1
ATOM 3771 C CA . THR A 1 468 ? -14.183 -14.912 34.805 1.00 94.69 468 THR A CA 1
ATOM 3772 C C . THR A 1 468 ? -15.242 -13.858 34.494 1.00 94.69 468 THR A C 1
ATOM 3774 O O . THR A 1 468 ? -15.240 -13.337 33.383 1.00 94.69 468 THR A O 1
ATOM 3777 N N . PHE A 1 469 ? -16.111 -13.485 35.447 1.00 93.12 469 PHE A N 1
ATOM 3778 C CA . PHE A 1 469 ? -17.091 -12.424 35.171 1.00 93.12 469 PHE A CA 1
ATOM 3779 C C . PHE A 1 469 ? -16.404 -11.084 34.886 1.00 93.12 469 PHE A C 1
ATOM 3781 O O . PHE A 1 469 ? -16.871 -10.353 34.022 1.00 93.12 469 PHE A O 1
ATOM 3788 N N . LEU A 1 470 ? -15.301 -10.759 35.575 1.00 95.00 470 LEU A N 1
ATOM 3789 C CA . LEU A 1 470 ? -14.597 -9.492 35.356 1.00 95.00 470 LEU A CA 1
ATOM 3790 C C . LEU A 1 470 ? -13.985 -9.438 33.948 1.00 95.00 470 LEU A C 1
ATOM 3792 O O . LEU A 1 470 ? -14.054 -8.405 33.289 1.00 95.00 470 LEU A O 1
ATOM 3796 N N . ILE A 1 471 ? -13.484 -10.575 33.451 1.00 96.62 471 ILE A N 1
ATOM 3797 C CA . ILE A 1 471 ? -13.050 -10.718 32.054 1.00 96.62 471 ILE A CA 1
ATOM 3798 C C . ILE A 1 471 ? -14.231 -10.519 31.098 1.00 96.62 471 ILE A C 1
ATOM 3800 O O . ILE A 1 471 ? -14.079 -9.833 30.093 1.00 96.62 471 ILE A O 1
ATOM 3804 N N . VAL A 1 472 ? -15.405 -11.086 31.402 1.00 96.75 472 VAL A N 1
ATOM 3805 C CA . VAL A 1 472 ? -16.608 -10.919 30.566 1.00 96.75 472 VAL A CA 1
ATOM 3806 C C . VAL A 1 472 ? -17.039 -9.452 30.501 1.00 96.75 472 VAL A C 1
ATOM 3808 O O . VAL A 1 472 ? -17.335 -8.980 29.409 1.00 96.75 472 VAL A O 1
ATOM 3811 N N . VAL A 1 473 ? -17.007 -8.722 31.623 1.00 95.94 473 VAL A N 1
ATOM 3812 C CA . VAL A 1 473 ? -17.242 -7.266 31.646 1.00 95.94 473 VAL A CA 1
ATOM 3813 C C . VAL A 1 473 ? -16.221 -6.551 30.759 1.00 95.94 473 VAL A C 1
ATOM 3815 O O . VAL A 1 473 ? -16.609 -5.797 29.877 1.00 95.94 473 VAL A O 1
ATOM 3818 N N . GLY A 1 474 ? -14.924 -6.836 30.922 1.00 96.50 474 GLY A N 1
ATOM 3819 C CA . GLY A 1 474 ? -13.874 -6.198 30.121 1.00 96.50 474 GLY A CA 1
ATOM 3820 C C . GLY A 1 474 ? -13.989 -6.474 28.616 1.00 96.50 474 GLY A C 1
ATOM 3821 O O . GLY A 1 474 ? -13.781 -5.571 27.813 1.00 96.50 474 GLY A O 1
ATOM 3822 N N . LEU A 1 475 ? -14.350 -7.697 28.215 1.00 97.50 475 LEU A N 1
ATOM 3823 C CA . LEU A 1 475 ? -14.574 -8.054 26.807 1.00 97.50 475 LEU A CA 1
ATOM 3824 C C . LEU A 1 475 ? -15.843 -7.412 26.236 1.00 97.50 475 LEU A C 1
ATOM 3826 O O . LEU A 1 475 ? -15.838 -6.979 25.085 1.00 97.50 475 LEU A O 1
ATOM 3830 N N . GLY A 1 476 ? -16.915 -7.348 27.027 1.00 97.19 476 GLY A N 1
ATOM 3831 C CA . GLY A 1 476 ? -18.153 -6.670 26.653 1.00 97.19 476 GLY A CA 1
ATOM 3832 C C . GLY A 1 476 ? -17.938 -5.176 26.444 1.00 97.19 476 GLY A C 1
ATOM 3833 O O . GLY A 1 476 ? -18.277 -4.650 25.388 1.00 97.19 476 GLY A O 1
ATOM 3834 N N . SER A 1 477 ? -17.269 -4.532 27.398 1.00 96.62 477 SER A N 1
ATOM 3835 C CA . SER A 1 477 ? -16.884 -3.124 27.330 1.00 96.62 477 SER A CA 1
ATOM 3836 C C . SER A 1 477 ? -15.951 -2.834 26.154 1.00 96.62 477 SER A C 1
ATOM 3838 O O . SER A 1 477 ? -16.182 -1.901 25.389 1.00 96.62 477 SER A O 1
ATOM 3840 N N . TRP A 1 478 ? -14.953 -3.692 25.912 1.00 97.56 478 TRP A N 1
ATOM 3841 C CA . TRP A 1 478 ? -14.102 -3.600 24.722 1.00 97.56 478 TRP A CA 1
ATOM 3842 C C . TRP A 1 478 ? -14.927 -3.619 23.436 1.00 97.56 478 TRP A C 1
ATOM 3844 O O . TRP A 1 478 ? -14.755 -2.765 22.568 1.00 97.56 478 TRP A O 1
ATOM 3854 N N . ALA A 1 479 ? -15.813 -4.608 23.291 1.00 97.06 479 ALA A N 1
ATOM 3855 C CA . ALA A 1 479 ? -16.647 -4.746 22.104 1.00 97.06 479 ALA A CA 1
ATOM 3856 C C . ALA A 1 479 ? -17.607 -3.560 21.948 1.00 97.06 479 ALA A C 1
ATOM 3858 O O . ALA A 1 479 ? -17.856 -3.118 20.827 1.00 97.06 479 ALA A O 1
ATOM 3859 N N . PHE A 1 480 ? -18.115 -3.019 23.055 1.00 97.31 480 PHE A N 1
ATOM 3860 C CA . PHE A 1 480 ? -18.952 -1.831 23.050 1.00 97.31 480 PHE A CA 1
ATOM 3861 C C . PHE A 1 480 ? -18.194 -0.610 22.540 1.00 97.31 480 PHE A C 1
ATOM 3863 O O . PHE A 1 480 ? -18.577 -0.073 21.508 1.00 97.31 480 PHE A O 1
ATOM 3870 N N . HIS A 1 481 ? -17.081 -0.234 23.162 1.00 96.56 481 HIS A N 1
ATOM 3871 C CA . HIS A 1 481 ? -16.298 0.939 22.763 1.00 96.56 481 HIS A CA 1
ATOM 3872 C C . HIS A 1 481 ? -15.686 0.818 21.366 1.00 96.56 481 HIS A C 1
ATOM 3874 O O . HIS A 1 481 ? -15.507 1.810 20.664 1.00 96.56 481 HIS A O 1
ATOM 3880 N N . MET A 1 482 ? -15.419 -0.403 20.905 1.00 95.56 482 MET A N 1
ATOM 3881 C CA . MET A 1 482 ? -14.945 -0.627 19.544 1.00 95.56 482 MET A CA 1
ATOM 3882 C C . MET A 1 482 ? -16.028 -0.342 18.492 1.00 95.56 482 MET A C 1
ATOM 3884 O O . MET A 1 482 ? -15.683 0.053 17.379 1.00 95.56 482 MET A O 1
ATOM 3888 N N . THR A 1 483 ? -17.309 -0.548 18.823 1.00 95.50 483 THR A N 1
ATOM 3889 C CA . THR A 1 483 ? -18.406 -0.614 17.837 1.00 95.50 483 THR A CA 1
ATOM 3890 C C . THR A 1 483 ? -19.517 0.423 18.021 1.00 95.50 483 THR A C 1
ATOM 3892 O O . THR A 1 483 ? -20.168 0.780 17.044 1.00 95.50 483 THR A O 1
ATOM 3895 N N . LEU A 1 484 ? -19.770 0.876 19.251 1.00 95.06 484 LEU A N 1
ATOM 3896 C CA . LEU A 1 484 ? -20.919 1.686 19.678 1.00 95.06 484 LEU A CA 1
ATOM 3897 C C . LEU A 1 484 ? -22.285 1.128 19.232 1.00 95.06 484 LEU A C 1
ATOM 3899 O O . LEU A 1 484 ? -23.230 1.851 18.901 1.00 95.06 484 LEU A O 1
ATOM 3903 N N . LEU A 1 485 ? -22.408 -0.202 19.219 1.00 94.81 485 LEU A N 1
ATOM 3904 C CA . LEU A 1 485 ? -23.650 -0.882 18.859 1.00 94.81 485 LEU A CA 1
ATOM 3905 C C . LEU A 1 485 ? -24.484 -1.237 20.094 1.00 94.81 485 LEU A C 1
ATOM 3907 O O . LEU A 1 485 ? -23.956 -1.716 21.097 1.00 94.81 485 LEU A O 1
ATOM 3911 N N . TRP A 1 486 ? -25.810 -1.105 19.993 1.00 93.50 486 TRP A N 1
ATOM 3912 C CA . TRP A 1 486 ? -26.745 -1.435 21.079 1.00 93.50 486 TRP A CA 1
ATOM 3913 C C . TRP A 1 486 ? -26.571 -2.858 21.651 1.00 93.50 486 TRP A C 1
ATOM 3915 O O . TRP A 1 486 ? -26.520 -3.003 22.873 1.00 93.50 486 TRP A O 1
ATOM 3925 N N . PRO A 1 487 ? -26.417 -3.926 20.838 1.00 94.25 487 PRO A N 1
ATOM 3926 C CA . PRO A 1 487 ? -26.150 -5.260 21.377 1.00 94.25 487 PRO A CA 1
ATOM 3927 C C . PRO A 1 487 ? -24.843 -5.347 22.173 1.00 94.25 487 PRO A C 1
ATOM 3929 O O . PRO A 1 487 ? -24.754 -6.139 23.108 1.00 94.25 487 PRO A O 1
ATOM 3932 N N . MET A 1 488 ? -23.842 -4.536 21.822 1.00 95.88 488 MET A N 1
ATOM 3933 C CA . MET A 1 488 ? -22.563 -4.506 22.529 1.00 95.88 488 MET A CA 1
ATOM 3934 C C . MET A 1 488 ? -22.654 -3.678 23.811 1.00 95.88 488 MET A C 1
ATOM 3936 O O . MET A 1 488 ? -22.084 -4.084 24.814 1.00 95.88 488 MET A O 1
ATOM 3940 N N . GLN A 1 489 ? -23.466 -2.617 23.844 1.00 94.88 489 GLN A N 1
ATOM 3941 C CA . GLN A 1 489 ? -23.798 -1.920 25.093 1.00 94.88 489 GLN A CA 1
ATOM 3942 C C . GLN A 1 489 ? -24.453 -2.870 26.113 1.00 94.88 489 GLN A C 1
ATOM 3944 O O . GLN A 1 489 ? -24.114 -2.859 27.293 1.00 94.88 489 GLN A O 1
ATOM 3949 N N . LEU A 1 490 ? -25.345 -3.763 25.664 1.00 94.06 490 LEU A N 1
ATOM 3950 C CA . LEU A 1 490 ? -25.893 -4.815 26.530 1.00 94.06 490 LEU A CA 1
ATOM 3951 C C . LEU A 1 490 ? -24.806 -5.783 27.023 1.00 94.06 490 LEU A C 1
ATOM 3953 O O . LEU A 1 490 ? -24.867 -6.239 28.166 1.00 94.06 490 LEU A O 1
ATOM 3957 N N . ALA A 1 491 ? -23.827 -6.100 26.173 1.00 94.31 491 ALA A N 1
ATOM 3958 C CA . ALA A 1 491 ? -22.690 -6.939 26.540 1.00 94.31 491 ALA A CA 1
ATOM 3959 C C . ALA A 1 491 ? -21.734 -6.248 27.526 1.00 94.31 491 ALA A C 1
ATOM 3961 O O . ALA A 1 491 ? -21.067 -6.946 28.280 1.00 94.31 491 ALA A O 1
ATOM 3962 N N . ASP A 1 492 ? -21.689 -4.919 27.561 1.00 94.12 492 ASP A N 1
ATOM 3963 C CA . ASP A 1 492 ? -20.961 -4.148 28.569 1.00 94.12 492 ASP A CA 1
ATOM 3964 C C . ASP A 1 492 ? -21.722 -4.133 29.908 1.00 94.12 492 ASP A C 1
ATOM 3966 O O . ASP A 1 492 ? -21.233 -4.603 30.936 1.00 94.12 492 ASP A O 1
ATOM 3970 N N . GLU A 1 493 ? -22.980 -3.693 29.895 1.00 93.50 493 GLU A N 1
ATOM 3971 C CA . GLU A 1 493 ? -23.727 -3.365 31.113 1.00 93.50 493 GLU A CA 1
ATOM 3972 C C . GLU A 1 493 ? -24.368 -4.565 31.833 1.00 93.50 493 GLU A C 1
ATOM 3974 O O . GLU A 1 493 ? -24.422 -4.598 33.071 1.00 93.50 493 GLU A O 1
ATOM 3979 N N . LEU A 1 494 ? -24.885 -5.565 31.102 1.00 93.00 494 LEU A N 1
ATOM 3980 C CA . LEU A 1 494 ? -25.546 -6.714 31.736 1.00 93.00 494 LEU A CA 1
ATOM 3981 C C . LEU A 1 494 ? -24.555 -7.533 32.582 1.00 93.00 494 LEU A C 1
ATOM 3983 O O . LEU A 1 494 ? -24.877 -7.822 33.744 1.00 93.00 494 LEU A O 1
ATOM 3987 N N . PRO A 1 495 ? -23.341 -7.873 32.097 1.00 94.12 495 PRO A N 1
ATOM 3988 C CA . PRO A 1 495 ? -22.367 -8.601 32.905 1.00 94.12 495 PRO A CA 1
ATOM 3989 C C . PRO A 1 495 ? -21.959 -7.884 34.192 1.00 94.12 495 PRO A C 1
ATOM 3991 O O . PRO A 1 495 ? -21.631 -8.565 35.161 1.00 94.12 495 PRO A O 1
ATOM 3994 N N . MET A 1 496 ? -22.038 -6.551 34.266 1.00 93.38 496 MET A N 1
ATOM 3995 C CA . MET A 1 496 ? -21.747 -5.817 35.504 1.00 93.38 496 MET A CA 1
ATOM 3996 C C . MET A 1 496 ? -22.759 -6.134 36.619 1.00 93.38 496 MET A C 1
ATOM 3998 O O . MET A 1 496 ? -22.381 -6.321 37.780 1.00 93.38 496 MET A O 1
ATOM 4002 N N . VAL A 1 497 ? -24.051 -6.242 36.283 1.00 93.19 497 VAL A N 1
ATOM 4003 C CA . VAL A 1 497 ? -25.119 -6.563 37.252 1.00 93.19 497 VAL A CA 1
ATOM 4004 C C . VAL A 1 497 ? -25.101 -8.045 37.631 1.00 93.19 497 VAL A C 1
ATOM 4006 O O . VAL A 1 497 ? -25.209 -8.401 38.810 1.00 93.19 497 VAL A O 1
ATOM 4009 N N . TRP A 1 498 ? -24.918 -8.924 36.646 1.00 92.75 498 TRP A N 1
ATOM 4010 C CA . TRP A 1 498 ? -24.788 -10.364 36.884 1.00 92.75 498 TRP A CA 1
ATOM 4011 C C . TRP A 1 498 ? -23.515 -10.695 37.681 1.00 92.75 498 TRP A C 1
ATOM 4013 O O . TRP A 1 498 ? -23.565 -11.470 38.638 1.00 92.75 498 TRP A O 1
ATOM 4023 N N . GLY A 1 499 ? -22.393 -10.051 37.358 1.00 91.31 499 GLY A N 1
ATOM 4024 C CA . GLY A 1 499 ? -21.111 -10.189 38.049 1.00 91.31 499 GLY A CA 1
ATOM 4025 C C . GLY A 1 499 ? -21.170 -9.754 39.511 1.00 91.31 499 GLY A C 1
ATOM 4026 O O . GLY A 1 499 ? -20.760 -10.503 40.399 1.00 91.31 499 GLY A O 1
ATOM 4027 N N . ASN A 1 500 ? -21.776 -8.602 39.806 1.00 91.69 500 ASN A N 1
ATOM 4028 C CA . ASN A 1 500 ? -21.969 -8.180 41.196 1.00 91.69 500 ASN A CA 1
ATOM 4029 C C . ASN A 1 500 ? -22.914 -9.103 41.978 1.00 91.69 500 ASN A C 1
ATOM 4031 O O . ASN A 1 500 ? -22.727 -9.301 43.176 1.00 91.69 500 ASN A O 1
ATOM 4035 N N . SER A 1 501 ? -23.885 -9.736 41.321 1.00 92.38 501 SER A N 1
ATOM 4036 C CA . SER A 1 501 ? -24.742 -10.731 41.977 1.00 92.38 501 SER A CA 1
ATOM 4037 C C . SER A 1 501 ? -23.962 -11.998 42.346 1.00 92.38 501 SER A C 1
ATOM 4039 O O . SER A 1 501 ? -24.179 -12.577 43.414 1.00 92.38 501 SER A O 1
ATOM 4041 N N . ILE A 1 502 ? -22.977 -12.384 41.525 1.00 90.88 502 ILE A N 1
ATOM 4042 C CA . ILE A 1 502 ? -21.996 -13.420 41.881 1.00 90.88 502 ILE A CA 1
ATOM 4043 C C . ILE A 1 502 ? -21.162 -12.965 43.088 1.00 90.88 502 ILE A C 1
ATOM 4045 O O . ILE A 1 502 ? -20.956 -13.763 44.002 1.00 90.88 502 ILE A O 1
ATOM 4049 N N . LEU A 1 503 ? -20.722 -11.702 43.151 1.00 90.94 503 LEU A N 1
ATOM 4050 C CA . LEU A 1 503 ? -19.998 -11.173 44.318 1.00 90.94 503 LEU A CA 1
ATOM 4051 C C . LEU A 1 503 ? -20.843 -11.203 45.601 1.00 90.94 503 LEU A C 1
ATOM 4053 O O . LEU A 1 503 ? -20.339 -11.625 46.642 1.00 90.94 503 LEU A O 1
ATOM 4057 N N . VAL A 1 504 ? -22.132 -10.855 45.540 1.00 91.56 504 VAL A N 1
ATOM 4058 C CA . VAL A 1 504 ? -23.058 -10.980 46.683 1.00 91.56 504 VAL A CA 1
ATOM 4059 C C . VAL A 1 504 ? -23.116 -12.426 47.182 1.00 91.56 504 VAL A C 1
ATOM 4061 O O . VAL A 1 504 ? -22.954 -12.677 48.381 1.00 91.56 504 VAL A O 1
ATOM 4064 N N . TYR A 1 505 ? -23.283 -13.394 46.276 1.00 89.06 505 TYR A N 1
ATOM 4065 C CA . TYR A 1 505 ? -23.278 -14.816 46.631 1.00 89.06 505 TYR A CA 1
ATOM 4066 C C . TYR A 1 505 ? -21.957 -15.242 47.291 1.00 89.06 505 TYR A C 1
ATOM 4068 O O . TYR A 1 505 ? -21.954 -15.940 48.309 1.00 89.06 505 TYR A O 1
ATOM 4076 N N . GLN A 1 506 ? -20.829 -14.784 46.752 1.00 87.81 506 GLN A N 1
ATOM 4077 C CA . GLN A 1 506 ? -19.499 -15.086 47.284 1.00 87.81 506 GLN A CA 1
ATOM 4078 C C . GLN A 1 506 ? -19.317 -14.557 48.697 1.00 87.81 506 GLN A C 1
ATOM 4080 O O . GLN A 1 506 ? -18.968 -15.322 49.597 1.00 87.81 506 GLN A O 1
ATOM 4085 N N . LEU A 1 507 ? -19.598 -13.270 48.913 1.00 88.62 507 LEU A N 1
ATOM 4086 C CA . LEU A 1 507 ? -19.485 -12.632 50.222 1.00 88.62 507 LEU A CA 1
ATOM 4087 C C . LEU A 1 507 ? -20.387 -13.307 51.261 1.00 88.62 507 LEU A C 1
ATOM 4089 O O . LEU A 1 507 ? -19.991 -13.461 52.419 1.00 88.62 507 LEU A O 1
ATOM 4093 N N . TRP A 1 508 ? -21.570 -13.767 50.846 1.00 86.69 508 TRP A N 1
ATOM 4094 C CA . TRP A 1 508 ? -22.468 -14.544 51.698 1.00 86.69 508 TRP A CA 1
ATOM 4095 C C . TRP A 1 508 ? -21.859 -15.890 52.112 1.00 86.69 508 TRP A C 1
ATOM 4097 O O . TRP A 1 508 ? -21.920 -16.280 53.282 1.00 86.69 508 TRP A O 1
ATOM 4107 N N . GLU A 1 509 ? -21.243 -16.606 51.171 1.00 83.44 509 GLU A N 1
ATOM 4108 C CA . GLU A 1 509 ? -20.625 -17.904 51.438 1.00 83.44 509 GLU A CA 1
ATOM 4109 C C . GLU A 1 509 ? -19.345 -17.835 52.276 1.00 83.44 509 GLU A C 1
ATOM 4111 O O . GLU A 1 509 ? -19.024 -18.824 52.943 1.00 83.44 509 GLU A O 1
ATOM 4116 N N . ILE A 1 510 ? -18.612 -16.713 52.277 1.00 80.19 510 ILE A N 1
ATOM 4117 C CA . ILE A 1 510 ? -17.316 -16.604 52.973 1.00 80.19 510 ILE A CA 1
ATOM 4118 C C . ILE A 1 510 ? -17.411 -17.059 54.439 1.00 80.19 510 ILE A C 1
ATOM 4120 O O . ILE A 1 510 ? -16.500 -17.738 54.916 1.00 80.19 510 ILE A O 1
ATOM 4124 N N . ARG A 1 511 ? -18.529 -16.765 55.119 1.00 68.69 511 ARG A N 1
ATOM 4125 C CA . ARG A 1 511 ? -18.746 -17.020 56.556 1.00 68.69 511 ARG A CA 1
ATOM 4126 C C . ARG A 1 511 ? -19.079 -18.467 56.923 1.00 68.69 511 ARG A C 1
ATOM 4128 O O . ARG A 1 511 ? -18.976 -18.824 58.094 1.00 68.69 511 ARG A O 1
ATOM 4135 N N . LYS A 1 512 ? -19.534 -19.302 55.983 1.00 61.34 512 LYS A N 1
ATOM 4136 C CA . LYS A 1 512 ? -20.033 -20.644 56.328 1.00 61.34 512 LYS A CA 1
ATOM 4137 C C . LYS A 1 512 ? -18.894 -21.662 56.406 1.00 61.34 512 LYS A C 1
ATOM 4139 O O . LYS A 1 512 ? -18.090 -21.789 55.477 1.00 61.34 512 LYS A O 1
ATOM 4144 N N . THR A 1 513 ? -18.858 -22.406 57.514 1.00 54.44 513 THR A N 1
ATOM 4145 C CA . THR A 1 513 ? -18.040 -23.611 57.717 1.00 54.44 513 THR A CA 1
ATOM 4146 C C . THR A 1 513 ? -18.298 -24.619 56.595 1.00 54.44 513 THR A C 1
ATOM 4148 O O . THR A 1 513 ? -19.392 -24.653 56.041 1.00 54.44 513 THR A O 1
ATOM 4151 N N . ALA A 1 514 ? -17.293 -25.436 56.261 1.00 49.28 514 ALA A N 1
ATOM 4152 C CA . ALA A 1 514 ? -17.193 -26.342 55.102 1.00 49.28 514 ALA A CA 1
ATOM 4153 C C . ALA A 1 514 ? -18.296 -27.419 54.909 1.00 49.28 514 ALA A C 1
ATOM 4155 O O . ALA A 1 514 ? -18.073 -28.415 54.220 1.00 49.28 514 ALA A O 1
ATOM 4156 N N . ARG A 1 515 ? -19.506 -27.260 55.456 1.00 47.81 515 ARG A N 1
ATOM 4157 C CA . ARG A 1 515 ? -20.653 -28.095 55.094 1.00 47.81 515 ARG A CA 1
ATOM 4158 C C . ARG A 1 515 ? -21.326 -27.564 53.828 1.00 47.81 515 ARG A C 1
ATOM 4160 O O . ARG A 1 515 ? -21.992 -26.535 53.829 1.00 47.81 515 ARG A O 1
ATOM 4167 N N . ARG A 1 516 ? -21.124 -28.337 52.757 1.00 54.69 516 ARG A N 1
ATOM 4168 C CA . ARG A 1 516 ? -21.740 -28.296 51.422 1.00 54.69 516 ARG A CA 1
ATOM 4169 C C . ARG A 1 516 ? -23.269 -28.145 51.453 1.00 54.69 516 ARG A C 1
ATOM 4171 O O . ARG A 1 516 ? -23.982 -29.127 51.272 1.00 54.69 516 ARG A O 1
ATOM 4178 N N . GLN A 1 517 ? -23.792 -26.939 51.619 1.00 59.88 517 GLN A N 1
ATOM 4179 C CA . GLN A 1 517 ? -25.163 -26.646 51.206 1.00 59.88 517 GLN A CA 1
ATOM 4180 C C . GLN A 1 517 ? -25.188 -25.319 50.459 1.00 59.88 517 GLN A C 1
ATOM 4182 O O . GLN A 1 517 ? -25.083 -24.247 51.057 1.00 59.88 517 GLN A O 1
ATOM 4187 N N . ILE A 1 518 ? -25.307 -25.432 49.134 1.00 73.50 518 ILE A N 1
ATOM 4188 C CA . ILE A 1 518 ? -25.610 -24.324 48.231 1.00 73.50 518 ILE A CA 1
ATOM 4189 C C . ILE A 1 518 ? -26.860 -23.630 48.769 1.00 73.50 518 ILE A C 1
ATOM 4191 O O . ILE A 1 518 ? -27.892 -24.270 48.988 1.00 73.50 518 ILE A O 1
ATOM 4195 N N . ASN A 1 519 ? -26.770 -22.325 49.022 1.00 78.44 519 ASN A N 1
ATOM 4196 C CA . ASN A 1 519 ? -27.931 -21.566 49.461 1.00 78.44 519 ASN A CA 1
ATOM 4197 C C . ASN A 1 519 ? -28.756 -21.154 48.240 1.00 78.44 519 ASN A C 1
ATOM 4199 O O . ASN A 1 519 ? -28.556 -20.083 47.667 1.00 78.44 519 ASN A O 1
ATOM 4203 N N . TRP A 1 520 ? -29.690 -22.026 47.866 1.00 84.94 520 TRP A N 1
ATOM 4204 C CA . TRP A 1 520 ? -30.595 -21.797 46.745 1.00 84.94 520 TRP A CA 1
ATOM 4205 C C . TRP A 1 520 ? -31.425 -20.522 46.895 1.00 84.94 520 TRP A C 1
ATOM 4207 O O . TRP A 1 520 ? -31.709 -19.889 45.890 1.00 84.94 520 TRP A O 1
ATOM 4217 N N . ALA A 1 521 ? -31.751 -20.088 48.117 1.00 87.62 521 ALA A N 1
ATOM 4218 C CA . ALA A 1 521 ? -32.515 -18.859 48.319 1.00 87.62 521 ALA A CA 1
ATOM 4219 C C . ALA A 1 521 ? -31.742 -17.615 47.848 1.00 87.62 521 ALA A C 1
ATOM 4221 O O . ALA A 1 521 ? -32.297 -16.801 47.118 1.00 87.62 521 ALA A O 1
ATOM 4222 N N . VAL A 1 522 ? -30.452 -17.492 48.188 1.00 87.62 522 VAL A N 1
ATOM 4223 C CA . VAL A 1 522 ? -29.616 -16.370 47.713 1.00 87.62 522 VAL A CA 1
ATOM 4224 C C . VAL A 1 522 ? -29.455 -16.418 46.195 1.00 87.62 522 VAL A C 1
ATOM 4226 O O . VAL A 1 522 ? -29.580 -15.388 45.542 1.00 87.62 522 VAL A O 1
ATOM 4229 N N . ILE A 1 523 ? -29.249 -17.608 45.622 1.00 89.50 523 ILE A N 1
ATOM 4230 C CA . ILE A 1 523 ? -29.148 -17.778 44.164 1.00 89.50 523 ILE A CA 1
ATOM 4231 C C . ILE A 1 523 ? -30.446 -17.358 43.475 1.00 89.50 523 ILE A C 1
ATOM 4233 O O . ILE A 1 523 ? -30.391 -16.600 42.515 1.00 89.50 523 ILE A O 1
ATOM 4237 N N . VAL A 1 524 ? -31.603 -17.805 43.968 1.00 93.44 524 VAL A N 1
ATOM 4238 C CA . VAL A 1 524 ? -32.912 -17.458 43.399 1.00 93.44 524 VAL A CA 1
ATOM 4239 C C . VAL A 1 524 ? -33.165 -15.956 43.500 1.00 93.44 524 VAL A C 1
ATOM 4241 O O . VAL A 1 524 ? -33.614 -15.367 42.521 1.00 93.44 524 VAL A O 1
ATOM 4244 N N . VAL A 1 525 ? -32.833 -15.312 44.624 1.00 93.44 525 VAL A N 1
ATOM 4245 C CA . VAL A 1 525 ? -32.975 -13.853 44.783 1.00 93.44 525 VAL A CA 1
ATOM 4246 C C . VAL A 1 525 ? -32.078 -13.101 43.797 1.00 93.44 525 VAL A C 1
ATOM 4248 O O . VAL A 1 525 ? -32.572 -12.252 43.058 1.00 93.44 525 VAL A O 1
ATOM 4251 N N . CYS A 1 526 ? -30.789 -13.443 43.729 1.00 92.88 526 CYS A N 1
ATOM 4252 C CA . CYS A 1 526 ? -29.840 -12.841 42.790 1.00 92.88 526 CYS A CA 1
ATOM 4253 C C . CYS A 1 526 ? -30.255 -13.062 41.329 1.00 92.88 526 CYS A C 1
ATOM 4255 O O . CYS A 1 526 ? -30.250 -12.128 40.534 1.00 92.88 526 CYS A O 1
ATOM 4257 N N . PHE A 1 527 ? -30.667 -14.279 40.977 1.00 93.94 527 PHE A N 1
ATOM 4258 C CA . PHE A 1 527 ? -31.113 -14.610 39.628 1.00 93.94 527 PHE A CA 1
ATOM 4259 C C . PHE A 1 527 ? -32.393 -13.860 39.255 1.00 93.94 527 PHE A C 1
ATOM 4261 O O . PHE A 1 527 ? -32.475 -13.301 38.167 1.00 93.94 527 PHE A O 1
ATOM 4268 N N . THR A 1 528 ? -33.370 -13.790 40.164 1.00 94.00 528 THR A N 1
ATOM 4269 C CA . THR A 1 528 ? -34.620 -13.043 39.947 1.00 94.00 528 THR A CA 1
ATOM 4270 C C . THR A 1 528 ? -34.335 -11.554 39.761 1.00 94.00 528 THR A C 1
ATOM 4272 O O . THR A 1 528 ? -34.895 -10.941 38.856 1.00 94.00 528 THR A O 1
ATOM 4275 N N . TYR A 1 529 ? -33.418 -10.987 40.554 1.00 94.19 529 TYR A N 1
ATOM 4276 C CA . TYR A 1 529 ? -32.964 -9.604 40.408 1.00 94.19 529 TYR A CA 1
ATOM 4277 C C . TYR A 1 529 ? -32.339 -9.351 39.031 1.00 94.19 529 TYR A C 1
ATOM 4279 O O . TYR A 1 529 ? -32.760 -8.443 38.316 1.00 94.19 529 TYR A O 1
ATOM 4287 N N . CYS A 1 530 ? -31.384 -10.192 38.623 1.00 94.25 530 CYS A N 1
ATOM 4288 C CA . CYS A 1 530 ? -30.724 -10.093 37.325 1.00 94.25 530 CYS A CA 1
ATOM 4289 C C . CYS A 1 530 ? -31.692 -10.278 36.151 1.00 94.25 530 CYS A C 1
ATOM 4291 O O . CYS A 1 530 ? -31.614 -9.535 35.173 1.00 94.25 530 CYS A O 1
ATOM 4293 N N . PHE A 1 531 ? -32.608 -11.244 36.239 1.00 94.38 531 PHE A N 1
ATOM 4294 C CA . PHE A 1 531 ? -33.610 -11.506 35.210 1.00 94.38 531 PHE A CA 1
ATOM 4295 C C . PHE A 1 531 ? -34.579 -10.331 35.067 1.00 94.38 531 PHE A C 1
ATOM 4297 O O . PHE A 1 531 ? -34.799 -9.852 33.956 1.00 94.38 531 PHE A O 1
ATOM 4304 N N . PHE A 1 532 ? -35.107 -9.825 36.184 1.00 93.62 532 PHE A N 1
ATOM 4305 C CA . PHE A 1 532 ? -36.007 -8.675 36.193 1.00 93.62 532 PHE A CA 1
ATOM 4306 C C . PHE A 1 532 ? -35.323 -7.418 35.647 1.00 93.62 532 PHE A C 1
ATOM 4308 O O . PHE A 1 532 ? -35.884 -6.753 34.780 1.00 93.62 532 PHE A O 1
ATOM 4315 N N . PHE A 1 533 ? -34.087 -7.141 36.075 1.00 92.19 533 PHE A N 1
ATOM 4316 C CA . PHE A 1 533 ? -33.275 -6.063 35.511 1.00 92.19 533 PHE A CA 1
ATOM 4317 C C . PHE A 1 533 ? -33.092 -6.225 33.997 1.00 92.19 533 PHE A C 1
ATOM 4319 O O . PHE A 1 533 ? -33.364 -5.290 33.251 1.00 92.19 533 PHE A O 1
ATOM 4326 N N . THR A 1 534 ? -32.687 -7.413 33.538 1.00 93.25 534 THR A N 1
ATOM 4327 C CA . THR A 1 534 ? -32.455 -7.684 32.110 1.00 93.25 534 THR A CA 1
ATOM 4328 C C . THR A 1 534 ? -33.736 -7.465 31.300 1.00 93.25 534 THR A C 1
ATOM 4330 O O . THR A 1 534 ? -33.703 -6.802 30.267 1.00 93.25 534 THR A O 1
ATOM 4333 N N . ALA A 1 535 ? -34.883 -7.948 31.788 1.00 92.94 535 ALA A N 1
ATOM 4334 C CA . ALA A 1 535 ? -36.177 -7.749 31.140 1.00 92.94 535 ALA A CA 1
ATOM 4335 C C . ALA A 1 535 ? -36.572 -6.264 31.078 1.00 92.94 535 ALA A C 1
ATOM 4337 O O . ALA A 1 535 ? -36.911 -5.768 30.005 1.00 92.94 535 ALA A O 1
ATOM 4338 N N . LEU A 1 536 ? -36.479 -5.534 32.197 1.00 92.00 536 LEU A N 1
ATOM 4339 C CA . LEU A 1 536 ? -36.761 -4.096 32.231 1.00 92.00 536 LEU A CA 1
ATOM 4340 C C . LEU A 1 536 ? -35.848 -3.316 31.286 1.00 92.00 536 LEU A C 1
ATOM 4342 O O . LEU A 1 536 ? -36.311 -2.423 30.576 1.00 92.00 536 LEU A O 1
ATOM 4346 N N . TYR A 1 537 ? -34.561 -3.656 31.260 1.00 92.38 537 TYR A N 1
ATOM 4347 C CA . TYR A 1 537 ? -33.587 -2.935 30.458 1.00 92.38 537 TYR A CA 1
ATOM 4348 C C . TYR A 1 537 ? -33.810 -3.139 28.956 1.00 92.38 537 TYR A C 1
ATOM 4350 O O . TYR A 1 537 ? -33.758 -2.178 28.188 1.00 92.38 537 TYR A O 1
ATOM 4358 N N . LEU A 1 538 ? -34.184 -4.355 28.546 1.00 90.94 538 LEU A N 1
ATOM 4359 C CA . LEU A 1 538 ? -34.562 -4.658 27.163 1.00 90.94 538 LEU A CA 1
ATOM 4360 C C . LEU A 1 538 ? -35.864 -3.966 26.725 1.00 90.94 538 LEU A C 1
ATOM 4362 O O . LEU A 1 538 ? -35.978 -3.591 25.558 1.00 90.94 538 LEU A O 1
ATOM 4366 N N . ILE A 1 539 ? -36.829 -3.786 27.637 1.00 90.50 539 ILE A N 1
ATOM 4367 C CA . ILE A 1 539 ? -38.121 -3.140 27.343 1.00 90.50 539 ILE A CA 1
ATOM 4368 C C . ILE A 1 539 ? -37.969 -1.622 27.219 1.00 90.50 539 ILE A C 1
ATOM 4370 O O . ILE A 1 539 ? -38.449 -1.031 26.254 1.00 90.50 539 ILE A O 1
ATOM 4374 N N . PHE A 1 540 ? -37.320 -0.983 28.194 1.00 89.44 540 PHE A N 1
ATOM 4375 C CA . PHE A 1 540 ? -37.324 0.478 28.315 1.00 89.44 540 PHE A CA 1
ATOM 4376 C C . PHE A 1 540 ? -36.106 1.165 27.693 1.00 89.44 540 PHE A C 1
ATOM 4378 O O . PHE A 1 540 ? -36.171 2.371 27.468 1.00 89.44 540 PHE A O 1
ATOM 4385 N N . LYS A 1 541 ? -35.011 0.434 27.425 1.00 88.88 541 LYS A N 1
ATOM 4386 C CA . LYS A 1 541 ? -33.768 0.951 26.813 1.00 88.88 541 LYS A CA 1
ATOM 4387 C C . LYS A 1 541 ? -33.286 2.275 27.425 1.00 88.88 541 LYS A C 1
ATOM 4389 O O . LYS A 1 541 ? -32.912 3.203 26.716 1.00 88.88 541 LYS A O 1
ATOM 4394 N N . ASN A 1 542 ? -33.355 2.383 28.751 1.00 88.56 542 ASN A N 1
ATOM 4395 C CA . ASN A 1 542 ? -33.011 3.603 29.474 1.00 88.56 542 ASN A CA 1
ATOM 4396 C C . ASN A 1 542 ? -31.818 3.346 30.411 1.00 88.56 542 ASN A C 1
ATOM 4398 O O . ASN A 1 542 ? -32.000 2.627 31.402 1.00 88.56 542 ASN A O 1
ATOM 4402 N N . PRO A 1 543 ? -30.638 3.948 30.160 1.00 87.06 543 PRO A N 1
ATOM 4403 C CA . PRO A 1 543 ? -29.428 3.775 30.976 1.00 87.06 543 PRO A CA 1
ATOM 4404 C C . PRO A 1 543 ? -29.618 4.063 32.469 1.00 87.06 543 PRO A C 1
ATOM 4406 O O . PRO A 1 543 ? -28.929 3.496 33.315 1.00 87.06 543 PRO A O 1
ATOM 4409 N N . LEU A 1 544 ? -30.598 4.898 32.835 1.00 88.56 544 LEU A N 1
ATOM 4410 C CA . LEU A 1 544 ? -30.911 5.184 34.235 1.00 88.56 544 LEU A CA 1
ATOM 4411 C C . LEU A 1 544 ? -31.341 3.926 35.006 1.00 88.56 544 LEU A C 1
ATOM 4413 O O . LEU A 1 544 ? -31.066 3.813 36.203 1.00 88.56 544 LEU A O 1
ATOM 4417 N N . ILE A 1 545 ? -31.983 2.965 34.332 1.00 90.38 545 ILE A N 1
ATOM 4418 C CA . ILE A 1 545 ? -32.360 1.674 34.926 1.00 90.38 545 ILE A CA 1
ATOM 4419 C C . ILE A 1 545 ? -31.100 0.898 35.308 1.00 90.38 545 ILE A C 1
ATOM 4421 O O . ILE A 1 545 ? -31.025 0.387 36.426 1.00 90.38 545 ILE A O 1
ATOM 4425 N N . HIS A 1 546 ? -30.100 0.860 34.421 1.00 90.19 546 HIS A N 1
ATOM 4426 C CA . HIS A 1 546 ? -28.804 0.258 34.715 1.00 90.19 546 HIS A CA 1
ATOM 4427 C C . HIS A 1 546 ? -28.125 0.960 35.892 1.00 90.19 546 HIS A C 1
ATOM 4429 O O . HIS A 1 546 ? -27.858 0.302 36.896 1.00 90.19 546 HIS A O 1
ATOM 4435 N N . HIS A 1 547 ? -27.941 2.284 35.841 1.00 89.31 547 HIS A N 1
ATOM 4436 C CA . HIS A 1 547 ? -27.287 3.034 36.922 1.00 89.31 547 HIS A CA 1
ATOM 4437 C C . HIS A 1 547 ? -27.946 2.799 38.289 1.00 89.31 547 HIS A C 1
ATOM 4439 O O . HIS A 1 547 ? -27.259 2.583 39.288 1.00 89.31 547 HIS A O 1
ATOM 4445 N N . THR A 1 548 ? -29.281 2.794 38.334 1.00 90.50 548 THR A N 1
ATOM 4446 C CA . THR A 1 548 ? -30.041 2.603 39.577 1.00 90.50 548 THR A CA 1
ATOM 4447 C C . THR A 1 548 ? -29.885 1.182 40.112 1.00 90.50 548 THR A C 1
ATOM 4449 O O . THR A 1 548 ? -29.549 0.988 41.280 1.00 90.50 548 THR A O 1
ATOM 4452 N N . MET A 1 549 ? -30.098 0.172 39.265 1.00 91.25 549 MET A N 1
ATOM 4453 C CA . MET A 1 549 ? -30.038 -1.234 39.676 1.00 91.25 549 MET A CA 1
ATOM 4454 C C . MET A 1 549 ? -28.606 -1.663 40.016 1.00 91.25 549 MET A C 1
ATOM 4456 O O . MET A 1 549 ? -28.369 -2.357 41.007 1.00 91.25 549 MET A O 1
ATOM 4460 N N . TYR A 1 550 ? -27.626 -1.228 39.236 1.00 92.69 550 TYR A N 1
ATOM 4461 C CA . TYR A 1 550 ? -26.223 -1.475 39.529 1.00 92.69 550 TYR A CA 1
ATOM 4462 C C . TYR A 1 550 ? -25.799 -0.781 40.834 1.00 92.69 550 TYR A C 1
ATOM 4464 O O . TYR A 1 550 ? -25.225 -1.424 41.713 1.00 92.69 550 TYR A O 1
ATOM 4472 N N . GLY A 1 551 ? -26.166 0.492 41.020 1.00 91.25 551 GLY A N 1
ATOM 4473 C CA . GLY A 1 551 ? -25.858 1.257 42.231 1.00 91.25 551 GLY A CA 1
ATOM 4474 C C . GLY A 1 551 ? -26.429 0.636 43.509 1.00 91.25 551 GLY A C 1
ATOM 4475 O O . GLY A 1 551 ? -25.709 0.500 44.501 1.00 91.25 551 GLY A O 1
ATOM 4476 N N . LEU A 1 552 ? -27.688 0.180 43.485 1.00 91.94 552 LEU A N 1
ATOM 4477 C CA . LEU A 1 552 ? -28.298 -0.538 44.613 1.00 91.94 552 LEU A CA 1
ATOM 4478 C C . LEU A 1 552 ? -27.514 -1.805 44.976 1.00 91.94 552 LEU A C 1
ATOM 4480 O O . LEU A 1 552 ? -27.289 -2.083 46.155 1.00 91.94 552 LEU A O 1
ATOM 4484 N N . LEU A 1 553 ? -27.062 -2.555 43.972 1.00 92.44 553 LEU A N 1
ATOM 4485 C CA . LEU A 1 553 ? -26.306 -3.785 44.178 1.00 92.44 553 LEU A CA 1
ATOM 4486 C C . LEU A 1 553 ? -24.909 -3.509 44.755 1.00 92.44 553 LEU A C 1
ATOM 4488 O O . LEU A 1 553 ? -24.483 -4.201 45.680 1.00 92.44 553 LEU A O 1
ATOM 4492 N N . VAL A 1 554 ? -24.232 -2.456 44.289 1.00 92.12 554 VAL A N 1
ATOM 4493 C CA . VAL A 1 554 ? -22.950 -1.996 44.850 1.00 92.12 554 VAL A CA 1
ATOM 4494 C C . VAL A 1 554 ? -23.100 -1.598 46.323 1.00 92.12 554 VAL A C 1
ATOM 4496 O O . VAL A 1 554 ? -22.259 -1.968 47.142 1.00 92.12 554 VAL A O 1
ATOM 4499 N N . ILE A 1 555 ? -24.188 -0.918 46.704 1.00 92.88 555 ILE A N 1
ATOM 4500 C CA . ILE A 1 555 ? -24.471 -0.579 48.112 1.00 92.88 555 ILE A CA 1
ATOM 4501 C C . ILE A 1 555 ? -24.616 -1.847 48.967 1.00 92.88 555 ILE A C 1
ATOM 4503 O O . ILE A 1 555 ? -24.085 -1.906 50.079 1.00 92.88 555 ILE A O 1
ATOM 4507 N N . VAL A 1 556 ? -25.300 -2.877 48.455 1.00 93.44 556 VAL A N 1
ATOM 4508 C CA . VAL A 1 556 ? -25.431 -4.171 49.146 1.00 93.44 556 VAL A CA 1
ATOM 4509 C C . VAL A 1 556 ? -24.064 -4.831 49.336 1.00 93.44 556 VAL A C 1
ATOM 4511 O O . VAL A 1 556 ? -23.747 -5.240 50.456 1.00 93.44 556 VAL A O 1
ATOM 4514 N N . VAL A 1 557 ? -23.243 -4.892 48.283 1.00 93.44 557 VAL A N 1
ATOM 4515 C CA . VAL A 1 557 ? -21.877 -5.446 48.327 1.00 93.44 557 VAL A CA 1
ATOM 4516 C C . VAL A 1 557 ? -21.029 -4.713 49.370 1.00 93.44 557 VAL A C 1
ATOM 4518 O O . VAL A 1 557 ? -20.518 -5.351 50.291 1.00 93.44 557 VAL A O 1
ATOM 4521 N N . LEU A 1 558 ? -20.986 -3.378 49.327 1.00 91.50 558 LEU A N 1
ATOM 4522 C CA . LEU A 1 558 ? -20.248 -2.560 50.297 1.00 91.50 558 LEU A CA 1
ATOM 4523 C C . LEU A 1 558 ? -20.732 -2.782 51.737 1.00 91.50 558 LEU A C 1
ATOM 4525 O O . LEU A 1 558 ? -19.927 -2.906 52.663 1.00 91.50 558 LEU A O 1
ATOM 4529 N N . GLY A 1 559 ? -22.047 -2.880 51.949 1.00 91.56 559 GLY A N 1
ATOM 4530 C CA . GLY A 1 559 ? -22.618 -3.184 53.261 1.00 91.56 559 GLY A CA 1
ATOM 4531 C C . GLY A 1 559 ? -22.190 -4.558 53.789 1.00 91.56 559 GLY A C 1
ATOM 4532 O O . GLY A 1 559 ? -21.929 -4.717 54.987 1.00 91.56 559 GLY A O 1
ATOM 4533 N N . MET A 1 560 ? -22.080 -5.556 52.910 1.00 92.25 560 MET A N 1
ATOM 4534 C CA . MET A 1 560 ? -21.567 -6.884 53.254 1.00 92.25 560 MET A CA 1
ATOM 4535 C C . MET A 1 560 ? -20.064 -6.855 53.548 1.00 92.25 560 MET A C 1
ATOM 4537 O O . MET A 1 560 ? -19.641 -7.457 54.541 1.00 92.25 560 MET A O 1
ATOM 4541 N N . ASP A 1 561 ? -19.282 -6.117 52.761 1.00 91.12 561 ASP A N 1
ATOM 4542 C CA . ASP A 1 561 ? -17.838 -5.958 52.943 1.00 91.12 561 ASP A CA 1
ATOM 4543 C C . ASP A 1 561 ? -17.502 -5.321 54.290 1.00 91.12 561 ASP A C 1
ATOM 4545 O O . ASP A 1 561 ? -16.699 -5.866 55.050 1.00 91.12 561 ASP A O 1
ATOM 4549 N N . LEU A 1 562 ? -18.168 -4.217 54.644 1.00 89.12 562 LEU A N 1
ATOM 4550 C CA . LEU A 1 562 ? -17.969 -3.531 55.926 1.00 89.12 562 LEU A CA 1
ATOM 4551 C C . LEU A 1 562 ? -18.293 -4.447 57.112 1.00 89.12 562 LEU A C 1
ATOM 4553 O O . LEU A 1 562 ? -17.529 -4.529 58.078 1.00 89.12 562 LEU A O 1
ATOM 4557 N N . ARG A 1 563 ? -19.393 -5.207 57.026 1.00 88.06 563 ARG A N 1
ATOM 4558 C CA . ARG A 1 563 ? -19.741 -6.210 58.046 1.00 88.06 563 ARG A CA 1
ATOM 4559 C C . ARG A 1 563 ? -18.701 -7.325 58.128 1.00 88.06 563 ARG A C 1
ATOM 4561 O O . ARG A 1 563 ? -18.492 -7.876 59.206 1.00 88.06 563 ARG A O 1
ATOM 4568 N N . LEU A 1 564 ? -18.104 -7.723 57.006 1.00 86.94 564 LEU A N 1
ATOM 4569 C CA . LEU A 1 564 ? -17.096 -8.779 56.945 1.00 86.94 564 LEU A CA 1
ATOM 4570 C C . LEU A 1 564 ? -15.743 -8.312 57.493 1.00 86.94 564 LEU A C 1
ATOM 4572 O O . LEU A 1 564 ? -15.116 -9.056 58.243 1.00 86.94 564 LEU A O 1
ATOM 4576 N N . VAL A 1 565 ? -15.321 -7.081 57.196 1.00 85.75 565 VAL A N 1
ATOM 4577 C CA . VAL A 1 565 ? -14.095 -6.478 57.746 1.00 85.75 565 VAL A CA 1
ATOM 4578 C C . VAL A 1 565 ? -14.185 -6.324 59.260 1.00 85.75 565 VAL A C 1
ATOM 4580 O O . VAL A 1 565 ? -13.264 -6.749 59.960 1.00 85.75 565 VAL A O 1
ATOM 4583 N N . ASN A 1 566 ? -15.305 -5.798 59.769 1.00 84.25 566 ASN A N 1
ATOM 4584 C CA . ASN A 1 566 ? -15.527 -5.650 61.211 1.00 84.25 566 ASN A CA 1
ATOM 4585 C C . ASN A 1 566 ? -15.491 -6.997 61.946 1.00 84.25 566 ASN A C 1
ATOM 4587 O O . ASN A 1 566 ? -15.033 -7.067 63.083 1.00 84.25 566 ASN A O 1
ATOM 4591 N N . TYR A 1 567 ? -15.940 -8.069 61.288 1.00 81.38 567 TYR A N 1
ATOM 4592 C CA . TYR A 1 567 ? -15.914 -9.415 61.851 1.00 81.38 567 TYR A CA 1
ATOM 4593 C C . TYR A 1 567 ? -14.518 -10.062 61.786 1.00 81.38 567 TYR A C 1
ATOM 4595 O O . TYR A 1 567 ? -14.061 -10.638 62.768 1.00 81.38 567 TYR A O 1
ATOM 4603 N N . ASN A 1 568 ? -13.829 -9.977 60.642 1.00 74.31 568 ASN A N 1
ATOM 4604 C CA . ASN A 1 568 ? -12.573 -10.699 60.404 1.00 74.31 568 ASN A CA 1
ATOM 4605 C C . ASN A 1 568 ? -11.342 -10.067 61.062 1.00 74.31 568 ASN A C 1
ATOM 4607 O O . ASN A 1 568 ? -10.341 -10.761 61.204 1.00 74.31 568 ASN A O 1
ATOM 4611 N N . GLN A 1 569 ? -11.364 -8.768 61.388 1.00 75.31 569 GLN A N 1
ATOM 4612 C CA . GLN A 1 569 ? -10.218 -8.025 61.954 1.00 75.31 569 GLN A CA 1
ATOM 4613 C C . G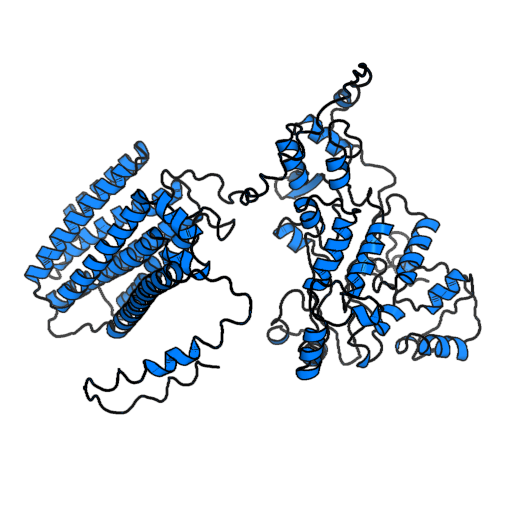LN A 1 569 ? -8.890 -8.212 61.178 1.00 75.31 569 GLN A C 1
ATOM 4615 O O . GLN A 1 569 ? -7.787 -8.067 61.702 1.00 75.31 569 GLN A O 1
ATOM 4620 N N . CYS A 1 570 ? -8.985 -8.527 59.886 1.00 76.62 570 CYS A N 1
ATOM 4621 C CA . CYS A 1 570 ? -7.853 -8.849 59.029 1.00 76.62 570 CYS A CA 1
ATOM 4622 C C . CYS A 1 570 ? -7.243 -7.566 58.442 1.00 76.62 570 CYS A C 1
ATOM 4624 O O . CYS A 1 570 ? -7.813 -6.954 57.538 1.00 76.62 570 CYS A O 1
ATOM 4626 N N . ARG A 1 571 ? -6.038 -7.187 58.896 1.00 81.06 571 ARG A N 1
ATOM 4627 C CA . ARG A 1 571 ? -5.341 -5.960 58.450 1.00 81.06 571 ARG A CA 1
ATOM 4628 C C . ARG A 1 571 ? -5.113 -5.908 56.935 1.00 81.06 571 ARG A C 1
ATOM 4630 O O . ARG A 1 571 ? -5.236 -4.845 56.334 1.00 81.06 571 ARG A O 1
ATOM 4637 N N . THR A 1 572 ? -4.775 -7.039 56.315 1.00 81.44 572 THR A N 1
ATOM 4638 C CA . THR A 1 572 ? -4.600 -7.136 54.854 1.00 81.44 572 THR A CA 1
ATOM 4639 C C . THR A 1 572 ? -5.922 -6.917 54.123 1.00 81.44 572 THR A C 1
ATOM 4641 O O . THR A 1 572 ? -5.963 -6.194 53.135 1.00 81.44 572 THR A O 1
ATOM 4644 N N . CYS A 1 573 ? -7.010 -7.479 54.648 1.00 84.88 573 CYS A N 1
ATOM 4645 C CA . CYS A 1 573 ? -8.346 -7.366 54.084 1.00 84.88 573 CYS A CA 1
ATOM 4646 C C . CYS A 1 573 ? -8.841 -5.913 54.135 1.00 84.88 573 CYS A C 1
ATOM 4648 O O . CYS A 1 573 ? -9.317 -5.398 53.129 1.00 84.88 573 CYS A O 1
ATOM 4650 N N . THR A 1 574 ? -8.638 -5.221 55.264 1.00 87.25 574 THR A N 1
ATOM 4651 C CA . THR A 1 574 ? -8.940 -3.787 55.386 1.00 87.25 574 THR A CA 1
ATOM 4652 C C . THR A 1 574 ? -8.148 -2.963 54.375 1.00 87.25 574 THR A C 1
ATOM 4654 O O . THR A 1 574 ? -8.730 -2.130 53.697 1.00 87.25 574 THR A O 1
ATOM 4657 N N . LYS A 1 575 ? -6.841 -3.221 54.209 1.00 86.12 575 LYS A N 1
ATOM 4658 C CA . LYS A 1 575 ? -6.015 -2.503 53.222 1.00 86.12 575 LYS A CA 1
ATOM 4659 C C . LYS A 1 575 ? -6.506 -2.703 51.787 1.00 86.12 575 LYS A C 1
ATOM 4661 O O . LYS A 1 575 ? -6.645 -1.719 51.071 1.00 86.12 575 LYS A O 1
ATOM 4666 N N . LEU A 1 576 ? -6.762 -3.949 51.378 1.00 88.44 576 LEU A N 1
ATOM 4667 C CA . LEU A 1 576 ? -7.252 -4.265 50.030 1.00 88.44 576 LEU A CA 1
ATOM 4668 C C . LEU A 1 576 ? -8.587 -3.570 49.751 1.00 88.44 576 LEU A C 1
ATOM 4670 O O . LEU A 1 576 ? -8.729 -2.929 48.713 1.00 88.44 576 LEU A O 1
ATOM 4674 N N . LEU A 1 577 ? -9.520 -3.634 50.705 1.00 89.88 577 LEU A N 1
ATOM 4675 C CA . LEU A 1 577 ? -10.819 -2.982 50.576 1.00 89.88 577 LEU A CA 1
ATOM 4676 C C . LEU A 1 577 ? -10.692 -1.452 50.545 1.00 89.88 577 LEU A C 1
ATOM 4678 O O . LEU A 1 577 ? -11.318 -0.822 49.704 1.00 89.88 577 LEU A O 1
ATOM 4682 N N . SER A 1 578 ? -9.869 -0.843 51.406 1.00 88.81 578 SER A N 1
A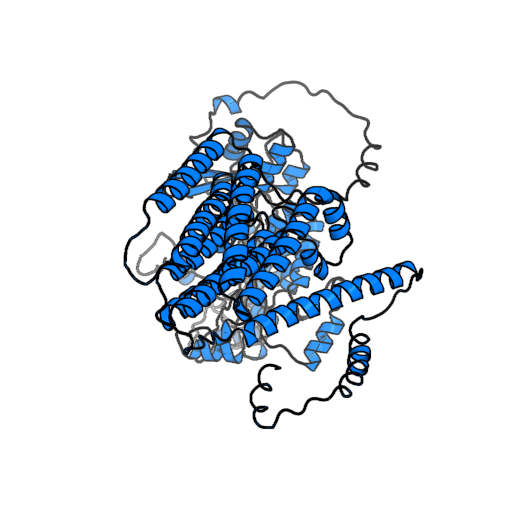TOM 4683 C CA . SER A 1 578 ? -9.676 0.616 51.424 1.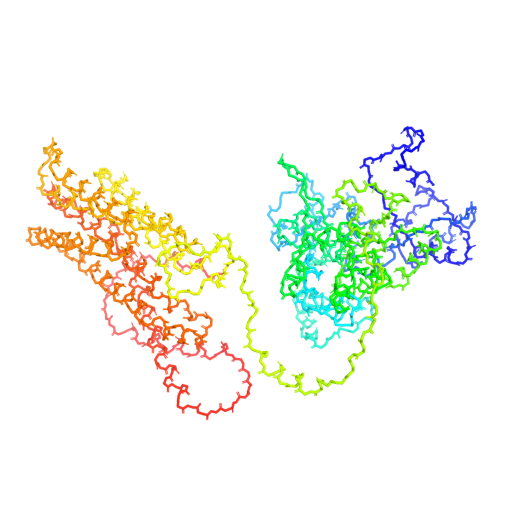00 88.81 578 SER A CA 1
ATOM 4684 C C . SER A 1 578 ? -9.037 1.141 50.137 1.00 88.81 578 SER A C 1
ATOM 4686 O O . SER A 1 578 ? -9.485 2.159 49.615 1.00 88.81 578 SER A O 1
ATOM 4688 N N . VAL A 1 579 ? -8.017 0.454 49.609 1.00 88.06 579 VAL A N 1
ATOM 4689 C CA . VAL A 1 579 ? -7.375 0.837 48.340 1.00 88.06 579 VAL A CA 1
ATOM 4690 C C . VAL A 1 579 ? -8.342 0.644 47.174 1.00 88.06 579 VAL A C 1
ATOM 4692 O O . VAL A 1 579 ? -8.505 1.560 46.374 1.00 88.06 579 VAL A O 1
ATOM 4695 N N . GLY A 1 580 ? -9.032 -0.500 47.108 1.00 90.62 580 GLY A N 1
ATOM 4696 C CA . GLY A 1 580 ? -10.039 -0.759 46.078 1.00 90.62 580 GLY A CA 1
ATOM 4697 C C . GLY A 1 580 ? -11.175 0.266 46.108 1.00 90.62 580 GLY A C 1
ATOM 4698 O O . GLY A 1 580 ? -11.523 0.824 45.073 1.00 90.62 580 GLY A O 1
ATOM 4699 N N . PHE A 1 581 ? -11.690 0.593 47.296 1.00 91.62 581 PHE A N 1
ATOM 4700 C CA . PHE A 1 581 ? -12.722 1.615 47.474 1.00 91.62 581 PHE A CA 1
ATOM 4701 C C . PHE A 1 581 ? -12.251 2.997 47.006 1.00 91.62 581 PHE A C 1
ATOM 4703 O O . PHE A 1 581 ? -12.977 3.681 46.285 1.00 91.62 581 PHE A O 1
ATOM 4710 N N . PHE A 1 582 ? -11.027 3.403 47.361 1.00 92.12 582 PHE A N 1
ATOM 4711 C CA . PHE A 1 582 ? -10.448 4.662 46.885 1.00 92.12 582 PHE A CA 1
ATOM 4712 C C . PHE A 1 582 ? -10.317 4.693 45.356 1.00 92.12 582 PHE A C 1
ATOM 4714 O O . PHE A 1 582 ? -10.749 5.655 44.730 1.00 92.12 582 PHE A O 1
ATOM 4721 N N . MET A 1 583 ? -9.777 3.636 44.742 1.00 92.94 583 MET A N 1
ATOM 4722 C CA . MET A 1 583 ? -9.649 3.551 43.281 1.00 92.94 583 MET A CA 1
ATOM 4723 C C . MET A 1 583 ? -11.011 3.630 42.589 1.00 92.94 583 MET A C 1
ATOM 4725 O O . MET A 1 583 ? -11.170 4.396 41.642 1.00 92.94 583 MET A O 1
ATOM 4729 N N . TYR A 1 584 ? -12.001 2.891 43.094 1.00 93.06 584 TYR A N 1
ATOM 4730 C CA . TYR A 1 584 ? -13.349 2.878 42.536 1.00 93.06 584 TYR A CA 1
ATOM 4731 C C . TYR A 1 584 ? -14.023 4.249 42.646 1.00 93.06 584 TYR A C 1
ATOM 4733 O O . TYR A 1 584 ? -14.548 4.760 41.665 1.00 93.06 584 TYR A O 1
ATOM 4741 N N . THR A 1 585 ? -13.984 4.876 43.825 1.00 92.62 585 THR A N 1
ATOM 4742 C CA . THR A 1 585 ? -14.590 6.201 44.052 1.00 92.62 585 THR A CA 1
ATOM 4743 C C . THR A 1 585 ? -13.895 7.308 43.270 1.00 92.62 585 THR A C 1
ATOM 4745 O O . THR A 1 585 ? -14.571 8.174 42.716 1.00 92.62 585 THR A O 1
ATOM 4748 N N . PHE A 1 586 ? -12.566 7.263 43.165 1.00 93.31 586 PHE A N 1
ATOM 4749 C CA . PHE A 1 586 ? -11.809 8.202 42.344 1.00 93.31 586 PHE A CA 1
ATOM 4750 C C . PHE A 1 586 ? -12.146 8.040 40.858 1.00 93.31 586 PHE A C 1
ATOM 4752 O O . PHE A 1 586 ? -12.486 9.021 40.201 1.00 93.31 586 PHE A O 1
ATOM 4759 N N . GLY A 1 587 ? -12.146 6.804 40.348 1.00 93.19 587 GLY A N 1
ATOM 4760 C CA . GLY A 1 587 ? -12.551 6.514 38.974 1.00 93.19 587 GLY A CA 1
ATOM 4761 C C . GLY A 1 587 ? -13.994 6.933 38.692 1.00 93.19 587 GLY A C 1
ATOM 4762 O O . GLY A 1 587 ? -14.259 7.539 37.662 1.00 93.19 587 GLY A O 1
ATOM 4763 N N . PHE A 1 588 ? -14.918 6.671 39.619 1.00 92.56 588 PHE A N 1
ATOM 4764 C CA . PHE A 1 588 ? -16.319 7.081 39.494 1.00 92.56 588 PHE A CA 1
ATOM 4765 C C . PHE A 1 588 ? -16.448 8.607 39.424 1.00 92.56 588 PHE A C 1
ATOM 4767 O O . PHE A 1 588 ? -17.265 9.131 38.670 1.00 92.56 588 PHE A O 1
ATOM 4774 N N . GLY A 1 589 ? -15.618 9.336 40.176 1.00 93.12 589 GLY A N 1
ATOM 4775 C CA . GLY A 1 589 ? -15.507 10.788 40.067 1.00 93.12 589 GLY A CA 1
ATOM 4776 C C . GLY A 1 589 ? -15.050 11.233 38.676 1.00 93.12 589 GLY A C 1
ATOM 4777 O O . GLY A 1 589 ? -15.686 12.102 38.087 1.00 93.12 589 GLY A O 1
ATOM 4778 N N . LEU A 1 590 ? -14.002 10.607 38.128 1.00 92.62 590 LEU A N 1
ATOM 4779 C CA . LEU A 1 590 ? -13.510 10.891 36.773 1.00 92.62 590 LEU A CA 1
ATOM 4780 C C . LEU A 1 590 ? -14.575 10.615 35.704 1.00 92.62 590 LEU A C 1
ATOM 4782 O O . LEU A 1 590 ? -14.789 11.458 34.841 1.00 92.62 590 LEU A O 1
ATOM 4786 N N . TRP A 1 591 ? -15.292 9.497 35.815 1.00 92.19 591 TRP A N 1
ATOM 4787 C CA . TRP A 1 591 ? -16.411 9.153 34.937 1.00 92.19 591 TRP A CA 1
ATOM 4788 C C . TRP A 1 591 ? -17.543 10.191 34.980 1.00 92.19 591 TRP A C 1
ATOM 4790 O O . TRP A 1 591 ? -18.034 10.628 33.944 1.00 92.19 591 TRP A O 1
ATOM 4800 N N . ASN A 1 592 ? -17.936 10.653 36.172 1.00 91.12 592 ASN A N 1
ATOM 4801 C CA . ASN A 1 592 ? -18.956 11.702 36.288 1.00 91.12 592 ASN A CA 1
ATOM 4802 C C . ASN A 1 592 ? -18.480 13.040 35.711 1.00 91.12 592 ASN A C 1
ATOM 4804 O O . ASN A 1 592 ? -19.280 13.771 35.130 1.00 91.12 592 ASN A O 1
ATOM 4808 N N . ILE A 1 593 ? -17.195 13.368 35.868 1.00 91.06 593 ILE A N 1
ATOM 4809 C CA . ILE A 1 593 ? -16.603 14.558 35.250 1.00 91.06 593 ILE A CA 1
ATOM 4810 C C . ILE A 1 593 ? -16.646 14.431 33.721 1.00 91.06 593 ILE A C 1
ATOM 4812 O O . ILE A 1 593 ? -17.045 15.393 33.070 1.00 91.06 593 ILE A O 1
ATOM 4816 N N . ASP A 1 594 ? -16.316 13.260 33.166 1.00 88.81 594 ASP A N 1
ATOM 4817 C CA . ASP A 1 594 ? -16.425 12.970 31.727 1.00 88.81 594 ASP A CA 1
ATOM 4818 C C . ASP A 1 594 ? -17.850 13.240 31.217 1.00 88.81 594 ASP A C 1
ATOM 4820 O O . ASP A 1 594 ? -18.042 14.015 30.284 1.00 88.81 594 ASP A O 1
ATOM 4824 N N . ASN A 1 595 ? -18.858 12.718 31.923 1.00 86.88 595 ASN A N 1
ATOM 4825 C CA . ASN A 1 595 ? -20.268 12.858 31.549 1.00 86.88 595 ASN A CA 1
ATOM 4826 C C . ASN A 1 595 ? -20.796 14.292 31.608 1.00 86.88 595 ASN A C 1
ATOM 4828 O O . ASN A 1 595 ? -21.613 14.689 30.781 1.00 86.88 595 ASN A O 1
ATOM 4832 N N . GLN A 1 596 ? -20.392 15.058 32.621 1.00 91.50 596 GLN A N 1
ATOM 4833 C CA . GLN A 1 596 ? -20.969 16.380 32.885 1.00 91.50 596 GLN A CA 1
ATOM 4834 C C . GLN A 1 596 ? -20.192 17.514 32.211 1.00 91.50 596 GLN A C 1
ATOM 4836 O O . GLN A 1 596 ? -20.767 18.561 31.918 1.00 91.50 596 GLN A O 1
ATOM 4841 N N . LEU A 1 597 ? -18.887 17.332 31.986 1.00 92.06 597 LEU A N 1
ATOM 4842 C CA . LEU A 1 597 ? -17.981 18.366 31.482 1.00 92.06 597 LEU A CA 1
ATOM 4843 C C . LEU A 1 597 ? -17.337 17.986 30.142 1.00 92.06 597 LEU A C 1
ATOM 4845 O O . LEU A 1 597 ? -16.265 18.496 29.807 1.00 92.06 597 LEU A O 1
ATOM 4849 N N . CYS A 1 598 ? -17.974 17.109 29.360 1.00 88.38 598 CYS A N 1
ATOM 4850 C CA . CYS A 1 598 ? -17.404 16.655 28.095 1.00 88.38 598 CYS A CA 1
ATOM 4851 C C . CYS A 1 598 ? -17.021 17.794 27.121 1.00 88.38 598 CYS A C 1
ATOM 4853 O O . CYS A 1 598 ? -15.897 17.773 26.603 1.00 88.38 598 CYS A O 1
ATOM 4855 N N . PRO A 1 599 ? -17.860 18.828 26.888 1.00 87.62 599 PRO A N 1
ATOM 4856 C CA . PRO A 1 599 ? -17.483 19.933 26.003 1.00 87.62 599 PRO A CA 1
ATOM 4857 C C . PRO A 1 599 ? -16.189 20.632 26.450 1.00 87.62 599 PRO A C 1
ATOM 4859 O O . PRO A 1 599 ? -15.298 20.879 25.637 1.00 87.62 599 PRO A O 1
ATOM 4862 N N . GLN A 1 600 ? -16.047 20.879 27.755 1.00 90.69 600 GLN A N 1
ATOM 4863 C CA . GLN A 1 600 ? -14.883 21.539 28.348 1.00 90.69 600 GLN A CA 1
ATOM 4864 C C . GLN A 1 600 ? -13.630 20.655 28.283 1.00 90.69 600 GLN A C 1
ATOM 4866 O O . GLN A 1 600 ? -12.529 21.150 28.036 1.00 90.69 600 GLN A O 1
ATOM 4871 N N . ILE A 1 601 ? -13.778 19.344 28.492 1.00 87.38 601 ILE A N 1
ATOM 4872 C CA . ILE A 1 601 ? -12.676 18.375 28.390 1.00 87.38 601 ILE A CA 1
ATOM 4873 C C . ILE A 1 601 ? -12.197 18.264 26.941 1.00 87.38 601 ILE A C 1
ATOM 4875 O O . ILE A 1 601 ? -10.990 18.244 26.693 1.00 87.38 601 ILE A O 1
ATOM 4879 N N . THR A 1 602 ? -13.122 18.248 25.983 1.00 86.06 602 THR A N 1
ATOM 4880 C CA . THR A 1 602 ? -12.811 18.200 24.548 1.00 86.06 602 THR A CA 1
ATOM 4881 C C . THR A 1 602 ? -12.068 19.459 24.101 1.00 86.06 602 THR A C 1
ATOM 4883 O O . THR A 1 602 ? -11.057 19.369 23.400 1.00 86.06 602 THR A O 1
ATOM 4886 N N . GLU A 1 603 ? -12.499 20.634 24.567 1.00 86.88 603 GLU A N 1
ATOM 4887 C CA . GLU A 1 603 ? -11.801 21.898 24.316 1.00 86.88 603 GLU A CA 1
ATOM 4888 C C . GLU A 1 603 ? -10.387 21.896 24.921 1.00 86.88 603 GLU A C 1
ATOM 4890 O O . GLU A 1 603 ? -9.413 22.237 24.244 1.00 86.88 603 GLU A O 1
ATOM 4895 N N . LEU A 1 604 ? -10.243 21.437 26.169 1.00 86.31 604 LEU A N 1
ATOM 4896 C CA . LEU A 1 604 ? -8.940 21.293 26.819 1.00 86.31 604 LEU A CA 1
ATOM 4897 C C . LEU A 1 604 ? -8.021 20.340 26.038 1.00 86.31 604 LEU A C 1
ATOM 4899 O O . LEU A 1 604 ? -6.840 20.636 25.850 1.00 86.31 604 LEU A O 1
ATOM 4903 N N . ARG A 1 605 ? -8.552 19.214 25.553 1.00 85.69 605 ARG A N 1
ATOM 4904 C CA . ARG A 1 605 ? -7.820 18.217 24.758 1.00 85.69 605 ARG A CA 1
ATOM 4905 C C . ARG A 1 605 ? -7.312 18.799 23.440 1.00 85.69 605 ARG A C 1
ATOM 4907 O O . ARG A 1 605 ? -6.179 18.508 23.050 1.00 85.69 605 ARG A O 1
ATOM 4914 N N . ALA A 1 606 ? -8.102 19.647 22.783 1.00 82.88 606 ALA A N 1
ATOM 4915 C CA . ALA A 1 606 ? -7.704 20.319 21.547 1.00 82.88 606 ALA A CA 1
ATOM 4916 C C . ALA A 1 606 ? -6.491 21.248 21.746 1.00 82.88 606 ALA A C 1
ATOM 4918 O O . ALA A 1 606 ? -5.658 21.370 20.846 1.00 82.88 606 ALA A O 1
ATOM 4919 N N . GLN A 1 607 ? -6.351 21.840 22.936 1.00 87.38 607 GLN A N 1
ATOM 4920 C CA . GLN A 1 607 ? -5.245 22.736 23.297 1.00 87.38 607 GLN A CA 1
ATOM 4921 C C . GLN A 1 607 ? -3.967 21.998 23.744 1.00 87.38 607 GLN A C 1
ATOM 4923 O O . GLN A 1 607 ? -2.914 22.623 23.880 1.00 87.38 607 GLN A O 1
ATOM 4928 N N . LEU A 1 608 ? -4.025 20.682 23.985 1.00 82.94 608 LEU A N 1
ATOM 4929 C CA . LEU A 1 608 ? -2.888 19.903 24.481 1.00 82.94 608 LEU A CA 1
ATOM 4930 C C . LEU A 1 608 ? -2.038 19.281 23.349 1.00 82.94 608 LEU A C 1
ATOM 4932 O O . LEU A 1 608 ? -2.578 18.837 22.323 1.00 82.94 608 LEU A O 1
ATOM 4936 N N . PRO A 1 609 ? -0.705 19.160 23.549 1.00 81.44 609 PRO A N 1
ATOM 4937 C CA . PRO A 1 609 ? 0.173 18.373 22.683 1.00 81.44 609 PRO A CA 1
ATOM 4938 C C . PRO A 1 609 ? -0.340 16.941 22.509 1.00 81.44 609 PRO A C 1
ATOM 4940 O O . PRO A 1 609 ? -0.879 16.359 23.450 1.00 81.44 609 PRO A O 1
ATOM 4943 N N . ARG A 1 610 ? -0.119 16.336 21.332 1.00 74.06 610 ARG A N 1
ATOM 4944 C CA . ARG A 1 610 ? -0.609 14.977 21.010 1.00 74.06 610 ARG A CA 1
ATOM 4945 C C . ARG A 1 610 ? -0.227 13.920 22.054 1.00 74.06 610 ARG A C 1
ATOM 4947 O O . ARG A 1 610 ? -1.038 13.050 22.336 1.00 74.06 610 ARG A O 1
ATOM 4954 N N . SER A 1 611 ? 0.953 14.029 22.666 1.00 78.00 611 SER A N 1
ATOM 4955 C CA . SER A 1 611 ? 1.414 13.122 23.727 1.00 78.00 611 SER A CA 1
ATOM 4956 C C . SER A 1 611 ? 0.595 13.199 25.022 1.00 78.00 611 SER A C 1
ATOM 4958 O O . SER A 1 611 ? 0.580 12.236 25.782 1.00 78.00 611 SER A O 1
ATOM 4960 N N . LEU A 1 612 ? -0.086 14.320 25.282 1.00 80.75 612 LEU A N 1
ATOM 4961 C CA . LEU A 1 612 ? -0.839 14.560 26.516 1.00 80.75 612 LEU A CA 1
ATOM 4962 C C . LEU A 1 612 ? -2.353 14.363 26.367 1.00 80.75 612 LEU A C 1
ATOM 4964 O O . LEU A 1 612 ? -3.054 14.234 27.369 1.00 80.75 612 LEU A O 1
ATOM 4968 N N . ARG A 1 613 ? -2.866 14.292 25.135 1.00 82.44 613 ARG A N 1
ATOM 4969 C CA . ARG A 1 613 ? -4.293 14.047 24.860 1.00 82.44 613 ARG A CA 1
ATOM 4970 C C . ARG A 1 613 ? -4.849 12.772 25.513 1.00 82.44 613 ARG A C 1
ATOM 4972 O O . ARG A 1 613 ? -5.949 12.866 26.059 1.00 82.44 613 ARG A O 1
ATOM 4979 N N . PRO A 1 614 ? -4.129 11.631 25.560 1.00 83.31 614 PRO A N 1
ATOM 4980 C CA . PRO A 1 614 ? -4.660 10.404 26.162 1.00 83.31 614 PRO A CA 1
ATOM 4981 C C . PRO A 1 614 ? -5.038 10.559 27.641 1.00 83.31 614 PRO A C 1
ATOM 4983 O O . PRO A 1 614 ? -5.992 9.951 28.109 1.00 83.31 614 PRO A O 1
ATOM 4986 N N . PHE A 1 615 ? -4.345 11.430 28.384 1.00 85.44 615 PHE A N 1
ATOM 4987 C CA . PHE A 1 615 ? -4.613 11.650 29.810 1.00 85.44 615 PHE A CA 1
ATOM 4988 C C . PHE A 1 615 ? -5.950 12.349 30.082 1.00 85.44 615 PHE A C 1
ATOM 4990 O O . PHE A 1 615 ? -6.422 12.324 31.215 1.00 85.44 615 PHE A O 1
ATOM 4997 N N . THR A 1 616 ? -6.561 12.952 29.059 1.00 87.75 616 THR A N 1
ATOM 4998 C CA . THR A 1 616 ? -7.869 13.622 29.151 1.00 87.75 616 THR A CA 1
ATOM 4999 C C . THR A 1 616 ? -9.053 12.707 28.831 1.00 87.75 616 THR A C 1
ATOM 5001 O O . THR A 1 616 ? -10.182 13.185 28.772 1.00 87.75 616 THR A O 1
ATOM 5004 N N . GLN A 1 617 ? -8.817 11.413 28.596 1.00 90.31 617 GLN A N 1
ATOM 5005 C CA . GLN A 1 617 ? -9.869 10.414 28.390 1.00 90.31 617 GLN A CA 1
ATOM 5006 C C . GLN A 1 617 ? -10.297 9.874 29.760 1.00 90.31 617 GLN A C 1
ATOM 5008 O O . GLN A 1 617 ? -9.733 8.901 30.262 1.00 90.31 617 GLN A O 1
ATOM 5013 N N . LEU A 1 618 ? -11.212 10.569 30.442 1.00 93.19 618 LEU A N 1
ATOM 5014 C CA . LEU A 1 618 ? -11.524 10.268 31.844 1.00 93.19 618 LEU A CA 1
ATOM 5015 C C . LEU A 1 618 ? -12.335 8.978 31.991 1.00 93.19 618 LEU A C 1
ATOM 5017 O O . LEU A 1 618 ? -12.147 8.260 32.977 1.00 93.19 618 LEU A O 1
ATOM 5021 N N . HIS A 1 619 ? -13.147 8.635 30.989 1.00 94.50 619 HIS A N 1
ATOM 5022 C CA . HIS A 1 619 ? -13.799 7.327 30.914 1.00 94.50 619 HIS A CA 1
ATOM 5023 C C . HIS A 1 619 ? -12.776 6.183 30.813 1.00 94.50 619 HIS A C 1
ATOM 5025 O O . HIS A 1 619 ? -12.825 5.256 31.617 1.00 94.50 619 HIS A O 1
ATOM 5031 N N . ALA A 1 620 ? -11.740 6.301 29.972 1.00 93.56 620 ALA A N 1
ATOM 5032 C CA . ALA A 1 620 ? -10.623 5.343 29.915 1.00 93.56 620 ALA A CA 1
ATOM 5033 C C . ALA A 1 620 ? -9.974 5.087 31.298 1.00 93.56 620 ALA A C 1
ATOM 5035 O O . ALA A 1 620 ? -9.659 3.949 31.661 1.00 93.56 620 ALA A O 1
ATOM 5036 N N . TRP A 1 621 ? -9.814 6.130 32.122 1.00 93.19 621 TRP A N 1
ATOM 5037 C CA . TRP A 1 621 ? -9.322 5.979 33.498 1.00 93.19 621 TRP A CA 1
ATOM 5038 C C . TRP A 1 621 ? -10.292 5.229 34.406 1.00 93.19 621 TRP A C 1
ATOM 5040 O O . TRP A 1 621 ? -9.845 4.472 35.274 1.00 93.19 621 TRP A O 1
ATOM 5050 N N . TRP A 1 622 ? -11.598 5.407 34.215 1.00 94.75 622 TRP A N 1
ATOM 5051 C CA . TRP A 1 622 ? -12.612 4.645 34.931 1.00 94.75 622 TRP A CA 1
ATOM 5052 C C . TRP A 1 622 ? -12.470 3.140 34.687 1.00 94.75 622 TRP A C 1
ATOM 5054 O O . TRP A 1 622 ? -12.408 2.406 35.673 1.00 94.75 622 TRP A O 1
ATOM 5064 N N . HIS A 1 623 ? -12.297 2.674 33.444 1.00 94.75 623 HIS A N 1
ATOM 5065 C CA . HIS A 1 623 ? -12.088 1.241 33.157 1.00 94.75 623 HIS A CA 1
ATOM 5066 C C . HIS A 1 623 ? -10.896 0.667 33.925 1.00 94.75 623 HIS A C 1
ATOM 5068 O O . HIS A 1 623 ? -10.994 -0.381 34.570 1.00 94.75 623 HIS A O 1
ATOM 5074 N N . ILE A 1 624 ? -9.764 1.376 33.898 1.00 93.25 624 ILE A N 1
ATOM 5075 C CA . ILE A 1 624 ? -8.540 0.944 34.579 1.00 93.25 624 ILE A CA 1
ATOM 5076 C C . ILE A 1 624 ? -8.781 0.888 36.091 1.00 93.25 624 ILE A C 1
ATOM 5078 O O . ILE A 1 624 ? -8.522 -0.133 36.733 1.00 93.25 624 ILE A O 1
ATOM 5082 N N . LEU A 1 625 ? -9.292 1.969 36.677 1.00 94.38 625 LEU A N 1
ATOM 5083 C CA . LEU A 1 625 ? -9.458 2.084 38.124 1.00 94.38 625 LEU A CA 1
ATOM 5084 C C . LEU A 1 625 ? -10.538 1.141 38.664 1.00 94.38 625 LEU A C 1
ATOM 5086 O O . LEU A 1 625 ? -10.301 0.478 39.675 1.00 94.38 625 LEU A O 1
ATOM 5090 N N . ALA A 1 626 ? -11.682 1.028 37.988 1.00 93.31 626 ALA A N 1
ATOM 5091 C CA . ALA A 1 626 ? -12.763 0.117 38.356 1.00 93.31 626 ALA A CA 1
ATOM 5092 C C . ALA A 1 626 ? -12.360 -1.353 38.167 1.00 93.31 626 ALA A C 1
ATOM 5094 O O . ALA A 1 626 ? -12.671 -2.190 39.022 1.00 93.31 626 ALA A O 1
ATOM 5095 N N . GLY A 1 627 ? -11.608 -1.670 37.107 1.00 93.62 627 GLY A N 1
ATOM 5096 C CA . GLY A 1 627 ? -11.041 -2.997 36.866 1.00 93.62 627 GLY A CA 1
ATOM 5097 C C . GLY A 1 627 ? -10.123 -3.455 37.988 1.00 93.62 627 GLY A C 1
ATOM 5098 O O . GLY A 1 627 ? -10.352 -4.500 38.605 1.00 93.62 627 GLY A O 1
ATOM 5099 N N . TYR A 1 628 ? -9.124 -2.635 38.319 1.00 93.31 628 TYR A N 1
ATOM 5100 C CA . TYR A 1 628 ? -8.215 -2.928 39.425 1.00 93.31 628 TYR A CA 1
ATOM 5101 C C . TYR A 1 628 ? -8.926 -2.927 40.780 1.00 93.31 628 TYR A C 1
ATOM 5103 O O . TYR A 1 628 ? -8.644 -3.796 41.602 1.00 93.31 628 TYR A O 1
ATOM 5111 N N . ALA A 1 629 ? -9.874 -2.018 41.023 1.00 93.75 629 ALA A N 1
ATOM 5112 C CA . ALA A 1 629 ? -10.660 -2.018 42.255 1.00 93.75 629 ALA A CA 1
ATOM 5113 C C . ALA A 1 629 ? -11.449 -3.323 42.434 1.00 93.75 629 ALA A C 1
ATOM 5115 O O . ALA A 1 629 ? -11.408 -3.927 43.507 1.00 93.75 629 ALA A O 1
ATOM 5116 N N . THR A 1 630 ? -12.107 -3.798 41.373 1.00 93.81 630 THR A N 1
ATOM 5117 C CA . THR A 1 630 ? -12.865 -5.057 41.390 1.00 93.81 630 THR A CA 1
ATOM 5118 C C . THR A 1 630 ? -11.937 -6.258 41.557 1.00 93.81 630 THR A C 1
ATOM 5120 O O . THR A 1 630 ? -12.228 -7.170 42.327 1.00 93.81 630 THR A O 1
ATOM 5123 N N . TYR A 1 631 ? -10.767 -6.245 40.917 1.00 94.06 631 TYR A N 1
ATOM 5124 C CA . TYR A 1 631 ? -9.744 -7.266 41.134 1.00 94.06 631 TYR A CA 1
ATOM 5125 C C . TYR A 1 631 ? -9.279 -7.308 42.601 1.00 94.06 631 TYR A C 1
ATOM 5127 O O . TYR A 1 631 ? -9.259 -8.375 43.215 1.00 94.06 631 TYR A O 1
ATOM 5135 N N . LEU A 1 632 ? -8.987 -6.153 43.213 1.00 91.94 632 LEU A N 1
ATOM 5136 C CA . LEU A 1 632 ? -8.637 -6.063 44.637 1.00 91.94 632 LEU A CA 1
ATOM 5137 C C . LEU A 1 632 ? -9.773 -6.531 45.553 1.00 91.94 632 LEU A C 1
ATOM 5139 O O . LEU A 1 632 ? -9.500 -7.130 46.595 1.00 91.94 632 LEU A O 1
ATOM 5143 N N . HIS A 1 633 ? -11.029 -6.313 45.161 1.00 93.06 633 HIS A N 1
ATOM 5144 C CA . HIS A 1 633 ? -12.202 -6.825 45.872 1.00 93.06 633 HIS A CA 1
ATOM 5145 C C . HIS A 1 633 ? -12.278 -8.359 45.843 1.00 93.06 633 HIS A C 1
ATOM 5147 O O . HIS A 1 633 ? -12.462 -8.995 46.884 1.00 93.06 633 HIS A O 1
ATOM 5153 N N . ILE A 1 634 ? -12.017 -8.982 44.690 1.00 92.19 634 ILE A N 1
ATOM 5154 C CA . ILE A 1 634 ? -11.947 -10.449 44.583 1.00 92.19 634 ILE A CA 1
ATOM 5155 C C . ILE A 1 634 ? -10.829 -11.000 45.483 1.00 92.19 634 ILE A C 1
ATOM 5157 O O . ILE A 1 634 ? -11.034 -11.973 46.217 1.00 92.19 634 ILE A O 1
ATOM 5161 N N . LEU A 1 635 ? -9.663 -10.350 45.490 1.00 89.50 635 LEU A N 1
ATOM 5162 C CA . LEU A 1 635 ? -8.547 -10.715 46.368 1.00 89.50 635 LEU A CA 1
ATOM 5163 C C . LEU A 1 635 ? -8.899 -10.542 47.850 1.00 89.50 635 LEU A C 1
ATOM 5165 O O . LEU A 1 635 ? -8.543 -11.391 48.672 1.00 89.50 635 LEU A O 1
ATOM 5169 N N . PHE A 1 636 ? -9.629 -9.482 48.201 1.00 90.62 636 PHE A N 1
ATOM 5170 C CA . PHE A 1 636 ? -10.194 -9.305 49.536 1.00 90.62 636 PHE A CA 1
ATOM 5171 C C . PHE A 1 636 ? -11.066 -10.507 49.926 1.00 90.62 636 PHE A C 1
ATOM 5173 O O . PHE A 1 636 ? -10.873 -11.055 51.014 1.00 90.62 636 PHE A O 1
ATOM 5180 N N . GLY A 1 637 ? -11.941 -10.980 49.034 1.00 88.88 637 GLY A N 1
ATOM 5181 C CA . GLY A 1 637 ? -12.765 -12.170 49.259 1.00 88.88 637 GLY A CA 1
ATOM 5182 C C . GLY A 1 637 ? -11.942 -13.439 49.520 1.00 88.88 637 GLY A C 1
ATOM 5183 O O . GLY A 1 637 ? -12.241 -14.193 50.450 1.00 88.88 637 GLY A O 1
ATOM 5184 N N . ILE A 1 638 ? -10.861 -13.648 48.761 1.00 87.12 638 ILE A N 1
ATOM 5185 C CA . ILE A 1 638 ? -9.933 -14.781 48.942 1.00 87.12 638 ILE A CA 1
ATOM 5186 C C . ILE A 1 638 ? -9.246 -14.722 50.313 1.00 87.12 638 ILE A C 1
ATOM 5188 O O . ILE A 1 638 ? -9.226 -15.719 51.040 1.00 87.12 638 ILE A O 1
ATOM 5192 N N . HIS A 1 639 ? -8.715 -13.561 50.707 1.00 83.62 639 HIS A N 1
ATOM 5193 C CA . HIS A 1 639 ? -8.058 -13.389 52.013 1.00 83.62 639 HIS A CA 1
ATOM 5194 C C . HIS A 1 639 ? -9.032 -13.512 53.176 1.00 83.62 639 HIS A C 1
ATOM 5196 O O . HIS A 1 639 ? -8.734 -14.184 54.166 1.00 83.62 639 HIS A O 1
ATOM 5202 N N . ALA A 1 640 ? -10.211 -12.904 53.047 1.00 85.12 640 ALA A N 1
ATOM 5203 C CA . ALA A 1 640 ? -11.269 -13.010 54.035 1.00 85.12 640 ALA A CA 1
ATOM 5204 C C . ALA A 1 640 ? -11.677 -14.474 54.237 1.00 85.12 640 ALA A C 1
ATOM 5206 O O . ALA A 1 640 ? -11.845 -14.902 55.377 1.00 85.12 640 ALA A O 1
ATOM 5207 N N . ARG A 1 641 ? -11.758 -15.263 53.158 1.00 82.50 641 ARG A N 1
ATOM 5208 C CA . ARG A 1 641 ? -12.020 -16.706 53.218 1.00 82.50 641 ARG A CA 1
ATOM 5209 C C . ARG A 1 641 ? -10.880 -17.491 53.867 1.00 82.50 641 ARG A C 1
ATOM 5211 O O . ARG A 1 641 ? -11.147 -18.346 54.708 1.00 82.50 641 ARG A O 1
ATOM 5218 N N . GLY A 1 642 ? -9.627 -17.194 53.523 1.00 76.81 642 GLY A N 1
ATOM 5219 C CA . GLY A 1 642 ? -8.452 -17.843 54.116 1.00 76.81 642 GLY A CA 1
ATOM 5220 C C . GLY A 1 642 ? -8.371 -17.662 55.635 1.00 76.81 642 GLY A C 1
ATOM 5221 O O . GLY A 1 642 ? -8.077 -18.619 56.356 1.00 76.81 642 GLY A O 1
ATOM 5222 N N . HIS A 1 643 ? -8.727 -16.471 56.127 1.00 74.88 643 HIS A N 1
ATOM 5223 C CA . HIS A 1 643 ? -8.751 -16.153 57.556 1.00 74.88 643 HIS A CA 1
ATOM 5224 C C . HIS A 1 643 ? -9.714 -17.048 58.362 1.00 74.88 643 HIS A C 1
ATOM 5226 O O . HIS A 1 643 ? -9.408 -17.407 59.495 1.00 74.88 643 HIS A O 1
ATOM 5232 N N . PHE A 1 644 ? -10.841 -17.472 57.774 1.00 71.38 644 PHE A N 1
ATOM 5233 C CA . PHE A 1 644 ? -11.813 -18.354 58.437 1.00 71.38 644 PHE A CA 1
ATOM 5234 C C . PHE A 1 644 ? -11.360 -19.815 58.566 1.00 71.38 644 PHE A C 1
ATOM 5236 O O . PHE A 1 644 ? -11.801 -20.498 59.488 1.00 71.38 644 PHE A O 1
ATOM 5243 N N . PHE A 1 645 ? -10.522 -20.324 57.652 1.00 64.19 645 PHE A N 1
ATOM 5244 C CA . PHE A 1 645 ? -10.215 -21.761 57.587 1.00 64.19 645 PHE A CA 1
ATOM 5245 C C . PHE A 1 645 ? -8.873 -22.155 58.204 1.00 64.19 645 PHE A C 1
ATOM 5247 O O . PHE A 1 645 ? -8.781 -23.272 58.714 1.00 64.19 645 PHE A O 1
ATOM 5254 N N . LYS A 1 646 ? -7.839 -21.297 58.189 1.00 53.72 646 LYS A N 1
ATOM 5255 C CA . LYS A 1 646 ? -6.521 -21.611 58.783 1.00 53.72 646 LYS A CA 1
ATOM 5256 C C . LYS A 1 646 ? -5.739 -20.345 59.189 1.00 53.72 646 LYS A C 1
ATOM 5258 O O . LYS A 1 646 ? -5.213 -19.668 58.311 1.00 53.72 646 LYS A O 1
ATOM 5263 N N . PRO A 1 647 ? -5.492 -20.090 60.492 1.00 46.38 647 PRO A N 1
ATOM 5264 C CA . PRO A 1 647 ? -4.631 -18.985 60.943 1.00 46.38 647 PRO A CA 1
ATOM 5265 C C . PRO A 1 647 ? -3.138 -19.135 60.578 1.00 46.38 647 PRO A C 1
ATOM 5267 O O . PRO A 1 647 ? -2.371 -18.193 60.751 1.00 46.38 647 PRO A O 1
ATOM 5270 N N . LYS A 1 648 ? -2.691 -20.320 60.119 1.00 38.16 648 LYS A N 1
ATOM 5271 C CA . LYS A 1 648 ? -1.259 -20.681 60.005 1.00 38.16 648 LYS A CA 1
ATOM 5272 C C . LYS A 1 648 ? -0.688 -20.802 58.588 1.00 38.16 648 LYS A C 1
ATOM 5274 O O . LYS A 1 648 ? 0.515 -20.982 58.451 1.00 38.16 648 LYS A O 1
ATOM 5279 N N . THR A 1 649 ? -1.483 -20.655 57.533 1.00 41.59 649 THR A N 1
ATOM 5280 C CA . THR A 1 649 ? -0.959 -20.556 56.160 1.00 41.59 649 THR A CA 1
ATOM 5281 C C . THR A 1 649 ? -1.166 -19.134 55.675 1.00 41.59 649 THR A C 1
ATOM 5283 O O . THR A 1 649 ? -2.240 -18.800 55.179 1.00 41.59 649 THR A O 1
ATOM 5286 N N . ARG A 1 650 ? -0.150 -18.277 55.842 1.00 43.72 650 ARG A N 1
ATOM 5287 C CA . ARG A 1 650 ? -0.092 -17.008 55.109 1.00 43.72 650 ARG A CA 1
ATOM 5288 C C . ARG A 1 650 ? -0.134 -17.366 53.627 1.00 43.72 650 ARG A C 1
ATOM 5290 O O . ARG A 1 650 ? 0.864 -17.822 53.083 1.00 43.72 650 ARG A O 1
ATOM 5297 N N . ILE A 1 651 ? -1.282 -17.181 52.980 1.00 47.12 651 ILE A N 1
ATOM 5298 C CA . ILE A 1 651 ? -1.343 -17.140 51.522 1.00 47.12 651 ILE A CA 1
ATOM 5299 C C . ILE A 1 651 ? -0.671 -15.818 51.128 1.00 47.12 651 ILE A C 1
ATOM 5301 O O . ILE A 1 651 ? -1.318 -14.792 50.926 1.00 47.12 651 ILE A O 1
ATOM 5305 N N . THR A 1 652 ? 0.660 -15.809 51.111 1.00 43.81 652 THR A N 1
ATOM 5306 C CA . THR A 1 652 ? 1.463 -14.761 50.481 1.00 43.81 652 THR A CA 1
ATOM 5307 C C . THR A 1 652 ? 1.371 -14.961 48.977 1.00 43.81 652 THR A C 1
ATOM 5309 O O . THR A 1 652 ? 2.290 -15.472 48.346 1.00 43.81 652 THR A O 1
ATOM 5312 N N . VAL A 1 653 ? 0.240 -14.574 48.387 1.00 47.56 653 VAL A N 1
ATOM 5313 C CA . VAL A 1 653 ? 0.261 -14.187 46.973 1.00 47.56 653 VAL A CA 1
ATOM 5314 C C . VAL A 1 653 ? 1.200 -12.975 46.906 1.00 47.56 653 VAL A C 1
ATOM 5316 O O . VAL A 1 653 ? 1.124 -12.081 47.757 1.00 47.56 653 VAL A O 1
ATOM 5319 N N . ARG A 1 654 ? 2.164 -12.980 45.983 1.00 44.75 654 ARG A N 1
ATOM 5320 C CA . ARG A 1 654 ? 3.176 -11.918 45.855 1.00 44.75 654 ARG A CA 1
ATOM 5321 C C . ARG A 1 654 ? 2.512 -10.623 45.367 1.00 44.75 654 ARG A C 1
ATOM 5323 O O . ARG A 1 654 ? 2.481 -10.342 44.180 1.00 44.75 654 ARG A O 1
ATOM 5330 N N . TYR A 1 655 ? 1.931 -9.846 46.284 1.00 46.66 655 TYR A N 1
ATOM 5331 C CA . TYR A 1 655 ? 1.292 -8.554 45.981 1.00 46.66 655 TYR A CA 1
ATOM 5332 C C . TYR A 1 655 ? 2.264 -7.372 45.997 1.00 46.66 655 TYR A C 1
ATOM 5334 O O . TYR A 1 655 ? 1.912 -6.295 45.517 1.00 46.66 655 TYR A O 1
ATOM 5342 N N . GLN A 1 656 ? 3.450 -7.541 46.591 1.00 40.12 656 GLN A N 1
ATOM 5343 C CA . GLN A 1 656 ? 4.417 -6.453 46.758 1.00 40.12 656 GLN A CA 1
ATOM 5344 C C . GLN A 1 656 ? 4.916 -5.920 45.410 1.00 40.12 656 GLN A C 1
ATOM 5346 O O . GLN A 1 656 ? 5.050 -4.708 45.268 1.00 40.12 656 GLN A O 1
ATOM 5351 N N . ASP A 1 657 ? 5.041 -6.785 44.403 1.00 41.66 657 ASP A N 1
ATOM 5352 C CA . ASP A 1 657 ? 5.499 -6.387 43.070 1.00 41.66 657 ASP A CA 1
ATOM 5353 C C . ASP A 1 657 ? 4.400 -5.653 42.277 1.00 41.66 657 ASP A C 1
ATOM 5355 O O . ASP A 1 657 ? 4.667 -4.649 41.620 1.00 41.66 657 ASP A O 1
ATOM 5359 N N . LEU A 1 658 ? 3.134 -6.075 42.409 1.00 43.41 658 LEU A N 1
ATOM 5360 C CA . LEU A 1 658 ? 1.997 -5.462 41.706 1.00 43.41 658 LEU A CA 1
ATOM 5361 C C . LEU A 1 658 ? 1.596 -4.104 42.311 1.00 43.41 658 LEU A C 1
ATOM 5363 O O . LEU A 1 658 ? 1.394 -3.140 41.580 1.00 43.41 658 LEU A O 1
ATOM 5367 N N . MET A 1 659 ? 1.521 -4.000 43.644 1.00 40.88 659 MET A N 1
ATOM 5368 C CA . MET A 1 659 ? 1.276 -2.720 44.330 1.00 40.88 659 MET A CA 1
ATOM 5369 C C . MET A 1 659 ? 2.457 -1.760 44.167 1.00 40.88 659 MET A C 1
ATOM 5371 O O . MET A 1 659 ? 2.240 -0.562 44.011 1.00 40.88 659 MET A O 1
ATOM 5375 N N . GLY A 1 660 ? 3.693 -2.275 44.165 1.00 42.19 660 GLY A N 1
ATOM 5376 C CA . GLY A 1 660 ? 4.891 -1.496 43.861 1.00 42.19 660 GLY A CA 1
ATOM 5377 C C . GLY A 1 660 ? 4.829 -0.897 42.459 1.00 42.19 660 GLY A C 1
ATOM 5378 O O . GLY A 1 660 ? 5.015 0.307 42.313 1.00 42.19 660 GLY A O 1
ATOM 5379 N N . SER A 1 661 ? 4.466 -1.703 41.457 1.00 42.53 661 SER A N 1
ATOM 5380 C CA . SER A 1 661 ? 4.309 -1.254 40.071 1.00 42.53 661 SER A CA 1
ATOM 5381 C C . SER A 1 661 ? 3.177 -0.226 39.920 1.00 42.53 661 SER A C 1
ATOM 5383 O O . SER A 1 661 ? 3.412 0.860 39.402 1.00 42.53 661 SER A O 1
ATOM 5385 N N . ILE A 1 662 ? 1.993 -0.478 40.496 1.00 45.06 662 ILE A N 1
ATOM 5386 C CA . ILE A 1 662 ? 0.839 0.443 40.441 1.00 45.06 662 ILE A CA 1
ATOM 5387 C C . ILE A 1 662 ? 1.123 1.765 41.169 1.00 45.06 662 ILE A C 1
ATOM 5389 O O . ILE A 1 662 ? 0.808 2.836 40.650 1.00 45.06 662 ILE A O 1
ATOM 5393 N N . CYS A 1 663 ? 1.753 1.733 42.349 1.00 40.16 663 CYS A N 1
ATOM 5394 C CA . CYS A 1 663 ? 2.167 2.952 43.049 1.00 40.16 663 CYS A CA 1
ATOM 5395 C C . CYS A 1 663 ? 3.256 3.717 42.287 1.00 40.16 663 CYS A C 1
ATOM 5397 O O . CYS A 1 663 ? 3.267 4.945 42.353 1.00 40.16 663 CYS A O 1
ATOM 5399 N N . TYR A 1 664 ? 4.148 3.030 41.565 1.00 41.94 664 TYR A N 1
ATOM 5400 C CA . TYR A 1 664 ? 5.156 3.659 40.707 1.00 41.94 664 TYR A CA 1
ATOM 5401 C C . TYR A 1 664 ? 4.500 4.364 39.511 1.00 41.94 664 TYR A C 1
ATOM 5403 O O . TYR A 1 664 ? 4.807 5.526 39.239 1.00 41.94 664 TYR A O 1
ATOM 5411 N N . THR A 1 665 ? 3.521 3.717 38.869 1.00 42.19 665 THR A N 1
ATOM 5412 C CA . THR A 1 665 ? 2.721 4.296 37.779 1.00 42.19 665 THR A CA 1
ATOM 5413 C C . THR A 1 665 ? 1.920 5.511 38.258 1.00 42.19 665 THR A C 1
ATOM 5415 O O . THR A 1 665 ? 2.001 6.578 37.652 1.00 42.19 665 THR A O 1
ATOM 5418 N N . LEU A 1 666 ? 1.223 5.404 39.396 1.00 41.25 666 LEU A N 1
ATOM 5419 C CA . LEU A 1 666 ? 0.446 6.504 39.982 1.00 41.25 666 LEU A CA 1
ATOM 5420 C C . LEU A 1 666 ? 1.333 7.666 40.475 1.00 41.25 666 LEU A C 1
ATOM 5422 O O . LEU A 1 666 ? 0.952 8.827 40.324 1.00 41.25 666 LEU A O 1
ATOM 5426 N N . ARG A 1 667 ? 2.535 7.397 41.013 1.00 40.88 667 ARG A N 1
ATOM 5427 C CA . ARG A 1 667 ? 3.513 8.450 41.364 1.00 40.88 667 ARG A CA 1
ATOM 5428 C C . ARG A 1 667 ? 4.028 9.188 40.133 1.00 40.88 667 ARG A C 1
ATOM 5430 O O . ARG A 1 667 ? 4.120 10.412 40.180 1.00 40.88 667 ARG A O 1
ATOM 5437 N N . GLY A 1 668 ? 4.338 8.471 39.051 1.00 43.66 668 GLY A N 1
ATOM 5438 C CA . GLY A 1 668 ? 4.721 9.082 37.775 1.00 43.66 668 GLY A CA 1
ATOM 5439 C C . GLY A 1 668 ? 3.638 10.028 37.245 1.00 43.66 668 GLY A C 1
ATOM 5440 O O . GLY A 1 668 ? 3.943 11.146 36.835 1.00 43.66 668 GLY A O 1
ATOM 5441 N N . LEU A 1 669 ? 2.371 9.623 37.369 1.00 43.41 669 LEU A N 1
ATOM 5442 C CA . LEU A 1 669 ? 1.188 10.399 36.981 1.00 43.41 669 LEU A CA 1
ATOM 5443 C C . LEU A 1 669 ? 1.007 11.694 37.784 1.00 43.41 669 LEU A C 1
ATOM 5445 O O . LEU A 1 669 ? 0.810 12.755 37.195 1.00 43.41 669 LEU A O 1
ATOM 5449 N N . VAL A 1 670 ? 1.121 11.646 39.115 1.00 43.66 670 VAL A N 1
ATOM 5450 C CA . VAL A 1 670 ? 0.993 12.850 39.961 1.00 43.66 670 VAL A CA 1
ATOM 5451 C C . VAL A 1 670 ? 2.136 13.837 39.698 1.00 43.66 670 VAL A C 1
ATOM 5453 O O . VAL A 1 670 ? 1.910 15.046 39.645 1.00 43.66 670 VAL A O 1
ATOM 5456 N N . ILE A 1 671 ? 3.356 13.334 39.484 1.00 46.81 671 ILE A N 1
ATOM 5457 C CA . ILE A 1 671 ? 4.527 14.164 39.166 1.00 46.81 671 ILE A CA 1
ATOM 5458 C C . ILE A 1 671 ? 4.360 14.840 37.798 1.00 46.81 671 ILE A C 1
ATOM 5460 O O . ILE A 1 671 ? 4.627 16.036 37.681 1.00 46.81 671 ILE A O 1
ATOM 5464 N N . GLN A 1 672 ? 3.858 14.126 36.788 1.00 46.31 672 GLN A N 1
ATOM 5465 C CA . GLN A 1 672 ? 3.585 14.705 35.469 1.00 46.31 672 GLN A CA 1
ATOM 5466 C C . GLN A 1 672 ? 2.427 15.715 35.501 1.00 46.31 672 GLN A C 1
ATOM 5468 O O . GLN A 1 672 ? 2.536 16.780 34.896 1.00 46.31 672 GLN A O 1
ATOM 5473 N N . MET A 1 673 ? 1.360 15.464 36.269 1.00 39.97 673 MET A N 1
ATOM 5474 C CA . MET A 1 673 ? 0.269 16.434 36.457 1.00 39.97 673 MET A CA 1
ATOM 5475 C C . MET A 1 673 ? 0.731 17.717 37.167 1.00 39.97 673 MET A C 1
ATOM 5477 O O . MET A 1 673 ? 0.345 18.815 36.768 1.00 39.97 673 MET A O 1
ATOM 5481 N N . LEU A 1 674 ? 1.611 17.614 38.168 1.00 43.03 674 LEU A N 1
ATOM 5482 C CA . LEU A 1 674 ? 2.219 18.782 38.818 1.00 43.03 674 LEU A CA 1
ATOM 5483 C C . LEU A 1 674 ? 3.154 19.553 37.871 1.00 43.03 674 LEU A C 1
ATOM 5485 O O . LEU A 1 674 ? 3.143 20.786 37.873 1.00 43.03 674 LEU A O 1
ATOM 5489 N N . GLN A 1 675 ? 3.916 18.853 37.023 1.00 43.09 675 GLN A N 1
ATOM 5490 C CA . GLN A 1 675 ? 4.743 19.476 35.982 1.00 43.09 675 GLN A CA 1
ATOM 5491 C C . GLN A 1 675 ? 3.900 20.260 34.966 1.00 43.09 675 GLN A C 1
ATOM 5493 O O . GLN A 1 675 ? 4.316 21.338 34.548 1.00 43.09 675 GLN A O 1
ATOM 5498 N N . ILE A 1 676 ? 2.694 19.787 34.632 1.00 45.00 676 ILE A N 1
ATOM 5499 C CA . ILE A 1 676 ? 1.752 20.481 33.738 1.00 45.00 676 ILE A CA 1
ATOM 5500 C C . ILE A 1 676 ? 1.256 21.796 34.358 1.00 45.00 676 ILE A C 1
ATOM 5502 O O . ILE A 1 676 ? 1.237 22.825 33.678 1.00 45.00 676 ILE A O 1
ATOM 5506 N N . THR A 1 677 ? 0.925 21.813 35.652 1.00 43.41 677 THR A N 1
ATOM 5507 C CA . THR A 1 677 ? 0.497 23.042 36.351 1.00 43.41 677 THR A CA 1
ATOM 5508 C C . THR A 1 677 ? 1.620 24.086 36.412 1.00 43.41 677 THR A C 1
ATOM 5510 O O . THR A 1 677 ? 1.376 25.287 36.252 1.00 43.41 677 THR A O 1
ATOM 5513 N N . ILE A 1 678 ? 2.869 23.634 36.571 1.00 48.28 678 ILE A N 1
ATOM 5514 C CA . ILE A 1 678 ? 4.059 24.498 36.577 1.00 48.28 678 ILE A CA 1
ATOM 5515 C C . ILE A 1 678 ? 4.367 25.016 35.163 1.00 48.28 678 ILE A C 1
ATOM 5517 O O . ILE A 1 678 ? 4.622 26.208 34.996 1.00 48.28 678 ILE A O 1
ATOM 5521 N N . TYR A 1 679 ? 4.274 24.167 34.134 1.00 43.88 679 TYR A N 1
ATOM 5522 C CA . TYR A 1 679 ? 4.532 24.543 32.739 1.00 43.88 679 TYR A CA 1
ATOM 5523 C C . TYR A 1 679 ? 3.495 25.548 32.208 1.00 43.88 679 TYR A C 1
ATOM 5525 O O . TYR A 1 679 ? 3.856 26.532 31.561 1.00 43.88 679 TYR A O 1
ATOM 5533 N N . LYS A 1 680 ? 2.215 25.384 32.573 1.00 40.72 680 LYS A N 1
ATOM 5534 C CA . LYS A 1 680 ? 1.140 26.335 32.232 1.00 40.72 680 LYS A CA 1
ATOM 5535 C C . LYS A 1 680 ? 1.320 27.686 32.941 1.00 40.72 680 LYS A C 1
ATOM 5537 O O . LYS A 1 680 ? 1.094 28.729 32.334 1.00 40.72 680 LYS A O 1
ATOM 5542 N N . SER A 1 681 ? 1.806 27.678 34.186 1.00 41.84 681 SER A N 1
ATOM 5543 C CA . SER A 1 681 ? 2.147 28.905 34.929 1.00 41.84 681 SER A CA 1
ATOM 5544 C C . SER A 1 681 ? 3.381 29.627 34.368 1.00 41.84 681 SER A C 1
ATOM 5546 O O . SER A 1 681 ? 3.498 30.842 34.520 1.00 41.84 681 SER A O 1
ATOM 5548 N N . PHE A 1 682 ? 4.292 28.899 33.714 1.00 40.28 682 PHE A N 1
ATOM 5549 C CA . PHE A 1 682 ? 5.490 29.457 33.084 1.00 40.28 682 PHE A CA 1
ATOM 5550 C C . PHE A 1 682 ? 5.180 30.095 31.717 1.00 40.28 682 PHE A C 1
ATOM 5552 O O . PHE A 1 682 ? 5.614 31.217 31.450 1.00 40.28 682 PHE A O 1
ATOM 5559 N N . LEU A 1 683 ? 4.348 29.440 30.897 1.00 41.47 683 LEU A N 1
ATOM 5560 C CA . LEU A 1 683 ? 3.912 29.957 29.592 1.00 41.47 683 LEU A CA 1
ATOM 5561 C C . LEU A 1 683 ? 2.984 31.177 29.706 1.00 41.47 683 LEU A C 1
ATOM 5563 O O . LEU A 1 683 ? 3.118 32.115 28.932 1.00 41.47 683 LEU A O 1
ATOM 5567 N N . LEU A 1 684 ? 2.107 31.233 30.715 1.00 43.66 684 LEU A N 1
ATOM 5568 C CA . LEU A 1 684 ? 1.250 32.408 30.950 1.00 43.66 684 LEU A CA 1
ATOM 5569 C C . LEU A 1 684 ? 2.017 33.643 31.463 1.00 43.66 684 LEU A C 1
ATOM 5571 O O . LEU A 1 684 ? 1.454 34.734 31.501 1.00 43.66 684 LEU A O 1
ATOM 5575 N N . LYS A 1 685 ? 3.291 33.495 31.855 1.00 36.88 685 LYS A N 1
ATOM 5576 C CA . LYS A 1 685 ? 4.136 34.596 32.350 1.00 36.88 685 LYS A CA 1
ATOM 5577 C C . LYS A 1 685 ? 5.171 35.108 31.351 1.00 36.88 685 LYS A C 1
ATOM 5579 O O . LYS A 1 685 ? 5.808 36.117 31.640 1.00 36.88 685 LYS A O 1
ATOM 5584 N N . THR A 1 686 ? 5.352 34.464 30.200 1.00 35.03 686 THR A N 1
ATOM 5585 C CA . THR A 1 686 ? 6.395 34.846 29.236 1.00 35.03 686 THR A CA 1
ATOM 5586 C C . THR A 1 686 ? 5.804 35.098 27.848 1.00 35.03 686 THR A C 1
ATOM 5588 O O . THR A 1 686 ? 5.731 34.216 27.006 1.00 35.03 686 THR A O 1
ATOM 5591 N N . ASN A 1 687 ? 5.389 36.347 27.609 1.00 37.00 687 ASN A N 1
ATOM 5592 C CA . ASN A 1 687 ? 5.221 36.897 26.261 1.00 37.00 687 ASN A CA 1
ATOM 5593 C C . ASN A 1 687 ? 6.615 37.044 25.638 1.00 37.00 687 ASN A C 1
ATOM 5595 O O . ASN A 1 687 ? 7.290 38.013 25.973 1.00 37.00 687 ASN A O 1
ATOM 5599 N N . TYR A 1 688 ? 7.063 36.126 24.778 1.00 32.59 688 TYR A N 1
ATOM 5600 C CA . TYR A 1 688 ? 8.197 36.391 23.884 1.00 32.59 688 TYR A CA 1
ATOM 5601 C C . TYR A 1 688 ? 8.148 35.533 22.615 1.00 32.59 688 TYR A C 1
ATOM 5603 O O . TYR A 1 688 ? 8.231 34.307 22.669 1.00 32.59 688 TYR A O 1
ATOM 5611 N N . ASP A 1 689 ? 8.073 36.224 21.477 1.00 36.16 689 ASP A N 1
ATOM 5612 C CA . ASP A 1 689 ? 8.497 35.742 20.166 1.00 36.16 689 ASP A CA 1
ATOM 5613 C C . ASP A 1 689 ? 9.999 35.426 20.202 1.00 36.16 689 ASP A C 1
ATOM 5615 O O . ASP A 1 689 ? 10.824 36.315 20.426 1.00 36.16 689 ASP A O 1
ATOM 5619 N N . ALA A 1 690 ? 10.371 34.169 19.961 1.00 29.92 690 ALA A N 1
ATOM 5620 C CA . ALA A 1 690 ? 11.742 33.796 19.636 1.00 29.92 690 ALA A CA 1
ATOM 5621 C C . ALA A 1 690 ? 11.765 32.552 18.739 1.00 29.92 690 ALA A C 1
ATOM 5623 O O . ALA A 1 690 ? 11.466 31.431 19.146 1.00 29.92 690 ALA A O 1
ATOM 5624 N N . VAL A 1 691 ? 12.149 32.793 17.490 1.00 32.09 691 VAL A N 1
ATOM 5625 C CA . VAL A 1 691 ? 12.692 31.816 16.547 1.00 32.09 691 VAL A CA 1
ATOM 5626 C C . VAL A 1 691 ? 13.974 31.207 17.156 1.00 32.09 691 VAL A C 1
ATOM 5628 O O . VAL A 1 691 ? 14.716 31.922 17.825 1.00 32.09 691 VAL A O 1
ATOM 5631 N N . ILE A 1 692 ? 14.264 29.942 16.807 1.00 31.91 692 ILE A N 1
ATOM 5632 C CA . ILE A 1 692 ? 15.588 29.270 16.763 1.00 31.91 692 ILE A CA 1
ATOM 5633 C C . ILE A 1 692 ? 15.857 28.133 17.802 1.00 31.91 692 ILE A C 1
ATOM 5635 O O . ILE A 1 692 ? 15.958 28.351 19.001 1.00 31.91 692 ILE A O 1
ATOM 5639 N N . HIS A 1 693 ? 16.099 26.931 17.239 1.00 31.16 693 HIS A N 1
ATOM 5640 C CA . HIS A 1 693 ? 16.870 25.746 17.696 1.00 31.16 693 HIS A CA 1
ATOM 5641 C C . HIS A 1 693 ? 16.432 24.879 18.911 1.00 31.16 693 HIS A C 1
ATOM 5643 O O . HIS A 1 693 ? 16.625 25.229 20.065 1.00 31.16 693 HIS A O 1
ATOM 5649 N N . GLY A 1 694 ? 16.019 23.635 18.597 1.00 30.11 694 GLY A N 1
ATOM 5650 C CA . GLY A 1 694 ? 16.392 22.374 19.275 1.00 30.11 694 GLY A CA 1
ATOM 5651 C C . GLY A 1 694 ? 15.978 22.139 20.742 1.00 30.11 694 GLY A C 1
ATOM 5652 O O . GLY A 1 694 ? 16.708 22.546 21.643 1.00 30.11 694 GLY A O 1
ATOM 5653 N N . PRO A 1 695 ? 14.916 21.355 21.027 1.00 35.12 695 PRO A N 1
ATOM 5654 C CA . PRO A 1 695 ? 14.499 21.055 22.395 1.00 35.12 695 PRO A CA 1
ATOM 5655 C C . PRO A 1 695 ? 14.951 19.669 22.902 1.00 35.12 695 PRO A C 1
ATOM 5657 O O . PRO A 1 695 ? 14.189 19.008 23.598 1.00 35.12 695 PRO A O 1
ATOM 5660 N N . GLU A 1 696 ? 16.173 19.208 22.605 1.00 36.56 696 GLU A N 1
ATOM 5661 C CA 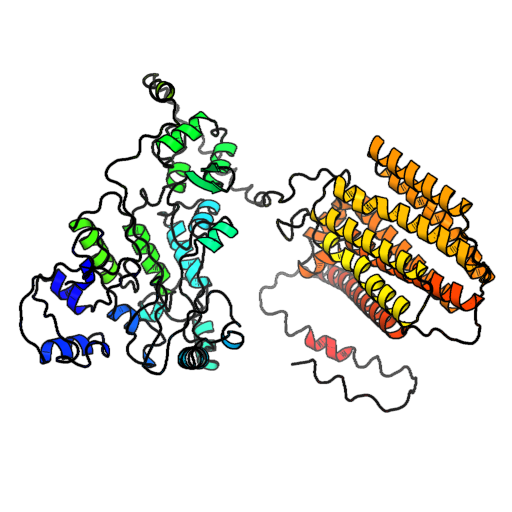. GLU A 1 696 ? 16.648 17.894 23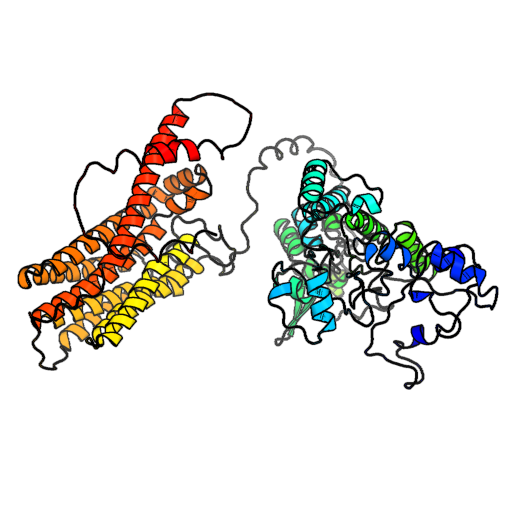.104 1.00 36.56 696 GLU A CA 1
ATOM 5662 C C . GLU A 1 696 ? 17.809 17.959 24.110 1.00 36.56 696 GLU A C 1
ATOM 5664 O O . GLU A 1 696 ? 18.068 16.990 24.818 1.00 36.56 696 GLU A O 1
ATOM 5669 N N . ILE A 1 697 ? 18.461 19.113 24.297 1.00 35.09 697 ILE A N 1
ATOM 5670 C CA . ILE A 1 697 ? 19.683 19.181 25.128 1.00 35.09 697 ILE A CA 1
ATOM 5671 C C . ILE A 1 697 ? 19.453 19.803 26.523 1.00 35.09 697 ILE A C 1
ATOM 5673 O O . ILE A 1 697 ? 20.267 19.612 27.430 1.00 35.09 697 ILE A O 1
ATOM 5677 N N . LEU A 1 698 ? 18.317 20.464 26.783 1.00 33.97 698 LEU A N 1
ATOM 5678 C CA . LEU A 1 698 ? 18.067 21.093 28.094 1.00 33.97 698 LEU A CA 1
ATOM 5679 C C . LEU A 1 698 ? 17.391 20.166 29.126 1.00 33.97 698 LEU A C 1
ATOM 5681 O O . LEU A 1 698 ? 17.586 20.349 30.329 1.00 33.97 698 LEU A O 1
ATOM 5685 N N . ALA A 1 699 ? 16.671 19.128 28.683 1.00 35.16 699 ALA A N 1
ATOM 5686 C CA . ALA A 1 699 ? 16.027 18.154 29.574 1.00 35.16 699 ALA A CA 1
ATOM 5687 C C . ALA A 1 699 ? 17.050 17.300 30.354 1.00 35.16 699 ALA A C 1
ATOM 5689 O O . ALA A 1 699 ? 16.840 16.972 31.523 1.00 35.16 699 ALA A O 1
ATOM 5690 N N . TYR A 1 700 ? 18.213 17.027 29.755 1.00 32.31 700 TYR A N 1
ATOM 5691 C CA . TYR A 1 700 ? 19.265 16.213 30.372 1.00 32.31 700 TYR A CA 1
ATOM 5692 C C . TYR A 1 700 ? 20.015 16.914 31.518 1.00 32.31 700 TYR A C 1
ATOM 5694 O O . TYR A 1 700 ? 20.517 16.243 32.421 1.00 32.31 700 TYR A O 1
ATOM 5702 N N . ARG A 1 701 ? 20.057 18.255 31.557 1.00 30.86 701 ARG A N 1
ATOM 5703 C CA . ARG A 1 701 ? 20.768 18.999 32.620 1.00 30.86 701 ARG A CA 1
ATOM 5704 C C . ARG A 1 701 ? 19.962 19.190 33.907 1.00 30.86 701 ARG A C 1
ATOM 5706 O O . ARG A 1 701 ? 20.559 19.422 34.955 1.00 30.86 701 ARG A O 1
ATOM 5713 N N . VAL A 1 702 ? 18.638 19.030 33.870 1.00 34.28 702 VAL A N 1
ATOM 5714 C CA . VAL A 1 702 ? 17.788 19.075 35.079 1.00 34.28 702 VAL A CA 1
ATOM 5715 C C . VAL A 1 702 ? 17.712 17.702 35.764 1.00 34.28 702 VAL A C 1
ATOM 5717 O O . VAL A 1 702 ? 17.687 17.627 36.993 1.00 34.28 702 VAL A O 1
ATOM 5720 N N . LEU A 1 703 ? 17.804 16.609 34.996 1.00 32.75 703 LEU A N 1
ATOM 5721 C CA . LEU A 1 703 ? 17.805 15.229 35.507 1.00 32.75 703 LEU A CA 1
ATOM 5722 C C . LEU A 1 703 ? 18.983 14.914 36.451 1.00 32.75 703 LEU A C 1
ATOM 5724 O O . LEU A 1 703 ? 18.833 14.111 37.371 1.00 32.75 703 LEU A O 1
ATOM 5728 N N . PHE A 1 704 ? 20.125 15.595 36.311 1.00 29.61 704 PHE A N 1
ATOM 5729 C CA . PHE A 1 704 ? 21.290 15.375 37.180 1.00 29.61 704 PHE A CA 1
ATOM 5730 C C . PHE A 1 704 ? 21.239 16.097 38.538 1.00 29.61 704 PHE A C 1
ATOM 5732 O O . PHE A 1 704 ? 22.030 15.769 39.421 1.00 29.61 704 PHE A O 1
ATOM 5739 N N . ARG A 1 705 ? 20.301 17.029 38.764 1.00 30.75 705 ARG A N 1
ATOM 5740 C CA . ARG A 1 705 ? 20.199 17.768 40.042 1.00 30.75 705 ARG A CA 1
ATOM 5741 C C . ARG A 1 705 ? 19.176 17.213 41.035 1.00 30.75 705 ARG A C 1
ATOM 5743 O O . ARG A 1 705 ? 19.187 17.623 42.188 1.00 30.75 705 ARG A O 1
ATOM 5750 N N . VAL A 1 706 ? 18.347 16.248 40.636 1.00 32.47 706 VAL A N 1
ATOM 5751 C CA . VAL A 1 706 ? 17.362 15.606 41.535 1.00 32.47 706 VAL A CA 1
ATOM 5752 C C . VAL A 1 706 ? 17.929 14.350 42.218 1.00 32.47 706 VAL A C 1
ATOM 5754 O O . VAL A 1 706 ? 17.438 13.929 43.262 1.00 32.47 706 VAL A O 1
ATOM 5757 N N . LYS A 1 707 ? 19.043 13.797 41.717 1.00 29.08 707 LYS A N 1
ATOM 5758 C CA . LYS A 1 707 ? 19.715 12.634 42.324 1.00 29.08 707 LYS A CA 1
ATOM 5759 C C . LYS A 1 707 ? 20.441 12.946 43.645 1.00 29.08 707 LYS A C 1
ATOM 5761 O O . LYS A 1 707 ? 20.769 12.015 44.369 1.00 29.08 707 LYS A O 1
ATOM 5766 N N . SER A 1 708 ? 20.655 14.222 43.996 1.00 29.33 708 SER A N 1
ATOM 5767 C CA . SER A 1 708 ? 21.363 14.611 45.232 1.00 29.33 708 SER A CA 1
ATOM 5768 C C . SER A 1 708 ? 20.453 14.876 46.441 1.00 29.33 708 SER A C 1
ATOM 5770 O O . SER A 1 708 ? 20.960 15.235 47.498 1.00 29.33 708 SER A O 1
ATOM 5772 N N . PHE A 1 709 ? 19.131 14.712 46.310 1.00 28.17 709 PHE A N 1
ATOM 5773 C CA . PHE A 1 709 ? 18.180 14.925 47.415 1.00 28.17 709 PHE A CA 1
ATOM 5774 C C . PHE A 1 709 ? 17.652 13.618 48.038 1.00 28.17 709 PHE A C 1
ATOM 5776 O O . PHE A 1 709 ? 16.851 13.661 48.965 1.00 28.17 709 PHE A O 1
ATOM 5783 N N . ALA A 1 710 ? 18.092 12.454 47.542 1.00 30.72 710 ALA A N 1
ATOM 5784 C CA . ALA A 1 710 ? 17.581 11.138 47.944 1.00 30.72 710 ALA A CA 1
ATOM 5785 C C . ALA A 1 710 ? 18.559 10.294 48.792 1.00 30.72 710 ALA A C 1
ATOM 5787 O O . ALA A 1 710 ? 18.258 9.145 49.098 1.00 30.72 710 ALA A O 1
ATOM 5788 N N . THR A 1 711 ? 19.708 10.843 49.202 1.00 32.56 711 THR A N 1
ATOM 5789 C CA . THR A 1 711 ? 20.710 10.161 50.052 1.00 32.56 711 THR A CA 1
ATOM 5790 C C . THR A 1 711 ? 20.692 10.598 51.523 1.00 32.56 711 THR A C 1
ATOM 5792 O O . THR A 1 711 ? 21.642 10.349 52.257 1.00 32.56 711 THR A O 1
ATOM 5795 N N . THR A 1 712 ? 19.596 11.193 51.997 1.00 32.78 712 THR A N 1
ATOM 5796 C CA . THR A 1 712 ? 19.404 11.565 53.412 1.00 32.78 712 THR A CA 1
ATOM 5797 C C . THR A 1 712 ? 18.011 11.184 53.919 1.00 32.78 712 THR A C 1
ATOM 5799 O O . THR A 1 712 ? 17.231 12.019 54.358 1.00 32.78 712 THR A O 1
ATOM 5802 N N . ALA A 1 713 ? 17.686 9.893 53.881 1.00 29.41 713 ALA A N 1
ATOM 5803 C CA . ALA A 1 713 ? 16.684 9.288 54.761 1.00 29.41 713 ALA A CA 1
ATOM 5804 C C . ALA A 1 713 ? 16.997 7.791 54.880 1.00 29.41 713 ALA A C 1
ATOM 5806 O O . ALA A 1 713 ? 16.796 7.030 53.938 1.00 29.41 713 ALA A O 1
ATOM 5807 N N . GLY A 1 714 ? 17.599 7.410 56.006 1.00 26.97 714 GLY A N 1
ATOM 5808 C CA . GLY A 1 714 ? 18.201 6.100 56.226 1.00 26.97 714 GLY A CA 1
ATOM 5809 C C . GLY A 1 714 ? 17.224 4.925 56.300 1.00 26.97 714 GLY A C 1
ATOM 5810 O O . GLY A 1 714 ? 16.045 5.069 56.622 1.00 26.97 714 GLY A O 1
ATOM 5811 N N . GLY A 1 715 ? 17.791 3.746 56.047 1.00 26.62 715 GLY A N 1
ATOM 5812 C CA . GLY A 1 715 ? 17.197 2.434 56.265 1.00 26.62 715 GLY A CA 1
ATOM 5813 C C . GLY A 1 715 ? 18.067 1.357 55.622 1.00 26.62 715 GLY A C 1
ATOM 5814 O O . GLY A 1 715 ? 17.854 1.015 54.464 1.00 26.62 715 GLY A O 1
ATOM 5815 N N . GLU A 1 716 ? 19.071 0.870 56.355 1.00 31.47 716 GLU A N 1
ATOM 5816 C CA . GLU A 1 716 ? 19.904 -0.278 55.977 1.00 31.47 716 GLU A CA 1
ATOM 5817 C C . GLU A 1 716 ? 19.039 -1.515 55.690 1.00 31.47 716 GLU A C 1
ATOM 5819 O O . GLU A 1 716 ? 18.283 -1.959 56.555 1.00 31.47 716 GLU A O 1
ATOM 5824 N N . VAL A 1 717 ? 19.193 -2.111 54.505 1.00 30.08 717 VAL A N 1
ATOM 5825 C CA . VAL A 1 717 ? 18.916 -3.534 54.276 1.00 30.08 717 VAL A CA 1
ATOM 5826 C C . VAL A 1 717 ? 20.046 -4.100 53.418 1.00 30.08 717 VAL A C 1
ATOM 5828 O O . VAL A 1 717 ? 20.527 -3.453 52.491 1.00 30.08 717 VAL A O 1
ATOM 5831 N N . ALA A 1 718 ? 20.493 -5.278 53.842 1.00 30.02 718 ALA A N 1
ATOM 5832 C CA . ALA A 1 718 ? 21.734 -5.962 53.531 1.00 30.02 718 ALA A CA 1
ATOM 5833 C C . ALA A 1 718 ? 21.931 -6.351 52.055 1.00 30.02 718 ALA A C 1
ATOM 5835 O O . ALA A 1 718 ? 20.995 -6.380 51.262 1.00 30.02 718 ALA A O 1
ATOM 5836 N N . GLY A 1 719 ? 23.199 -6.638 51.748 1.00 33.12 719 GLY A N 1
ATOM 5837 C CA . GLY A 1 719 ? 23.734 -6.987 50.438 1.00 33.12 719 GLY A CA 1
ATOM 5838 C C . GLY A 1 719 ? 23.173 -8.264 49.811 1.00 33.12 719 GLY A C 1
ATOM 5839 O O . GLY A 1 719 ? 22.503 -9.061 50.462 1.00 33.12 719 GLY A O 1
ATOM 5840 N N . ASP A 1 720 ? 23.556 -8.411 48.542 1.00 32.50 720 ASP A N 1
ATOM 5841 C CA . ASP A 1 720 ? 23.350 -9.539 47.627 1.00 32.50 720 ASP A CA 1
ATOM 5842 C C . ASP A 1 720 ? 22.004 -9.591 46.882 1.00 32.50 720 ASP A C 1
ATOM 5844 O O . ASP A 1 720 ? 21.142 -10.395 47.204 1.00 32.50 720 ASP A O 1
ATOM 5848 N N . ASP A 1 721 ? 21.848 -8.741 45.848 1.00 31.41 721 ASP A N 1
ATOM 5849 C CA . ASP A 1 721 ? 21.282 -9.129 44.528 1.00 31.41 721 ASP A CA 1
ATOM 5850 C C . ASP A 1 721 ? 21.247 -7.949 43.521 1.00 31.41 721 ASP A C 1
ATOM 5852 O O . ASP A 1 721 ? 20.201 -7.452 43.108 1.00 31.41 721 ASP A O 1
ATOM 5856 N N . LEU A 1 722 ? 22.421 -7.464 43.095 1.00 29.78 722 LEU A N 1
ATOM 5857 C CA . LEU A 1 722 ? 22.560 -6.363 42.116 1.00 29.78 722 LEU A CA 1
ATOM 5858 C C . LEU A 1 722 ? 23.276 -6.786 40.817 1.00 29.78 722 LEU A C 1
ATOM 5860 O O . LEU A 1 722 ? 23.997 -5.997 40.217 1.00 29.78 722 LEU A O 1
ATOM 5864 N N . ARG A 1 723 ? 23.094 -8.034 40.357 1.00 29.23 723 ARG A N 1
ATOM 5865 C CA . ARG A 1 723 ? 23.705 -8.535 39.100 1.00 29.23 723 ARG A CA 1
ATOM 5866 C C . ARG A 1 723 ? 22.729 -8.908 37.979 1.00 29.23 723 ARG A C 1
ATOM 5868 O O . ARG A 1 723 ? 23.144 -9.522 37.003 1.00 29.23 723 ARG A O 1
ATOM 5875 N N . THR A 1 724 ? 21.461 -8.512 38.055 1.00 31.28 724 THR A N 1
ATOM 5876 C CA . THR A 1 724 ? 20.446 -8.935 37.064 1.00 31.28 724 THR A CA 1
ATOM 5877 C C . THR A 1 724 ? 19.684 -7.801 36.374 1.00 31.28 724 THR A C 1
ATOM 5879 O O . THR A 1 724 ? 18.732 -8.076 35.650 1.00 31.28 724 THR A O 1
ATOM 5882 N N . ILE A 1 725 ? 20.110 -6.539 36.513 1.00 30.95 725 ILE A N 1
ATOM 5883 C CA . ILE A 1 725 ? 19.447 -5.381 35.875 1.00 30.95 725 ILE A CA 1
ATOM 5884 C C . ILE A 1 725 ? 20.460 -4.507 35.115 1.00 30.95 725 ILE A C 1
ATOM 5886 O O . ILE A 1 725 ? 20.470 -3.297 35.269 1.00 30.95 725 ILE A O 1
ATOM 5890 N N . ASP A 1 726 ? 21.318 -5.119 34.294 1.00 28.62 726 ASP A N 1
ATOM 5891 C CA . ASP A 1 726 ? 22.206 -4.376 33.374 1.00 28.62 726 ASP A CA 1
ATOM 5892 C C . ASP A 1 726 ? 22.090 -4.821 31.899 1.00 28.62 726 ASP A C 1
ATOM 5894 O O . ASP A 1 726 ? 22.806 -4.316 31.046 1.00 28.62 726 ASP A O 1
ATOM 5898 N N . ASN A 1 727 ? 21.138 -5.698 31.543 1.00 28.94 727 ASN A N 1
ATOM 5899 C CA . ASN A 1 727 ? 20.998 -6.218 30.167 1.00 28.94 727 ASN A CA 1
ATOM 5900 C C . ASN A 1 727 ? 19.726 -5.778 29.409 1.00 28.94 727 ASN A C 1
ATOM 5902 O O . ASN A 1 727 ? 19.376 -6.394 28.407 1.00 28.94 727 ASN A O 1
ATOM 5906 N N . CYS A 1 728 ? 19.036 -4.713 29.833 1.00 26.38 728 CYS A N 1
ATOM 5907 C CA . CYS A 1 728 ? 17.870 -4.175 29.100 1.00 26.38 728 CYS A CA 1
ATOM 5908 C C . CYS A 1 728 ? 17.994 -2.694 28.701 1.00 26.38 728 CYS A C 1
ATOM 5910 O O . CYS A 1 728 ? 16.984 -2.022 28.509 1.00 26.38 728 CYS A O 1
ATOM 5912 N N . ALA A 1 729 ? 19.216 -2.186 28.543 1.00 31.61 729 ALA A N 1
ATOM 5913 C CA . ALA A 1 729 ? 19.468 -0.874 27.949 1.00 31.61 729 ALA A CA 1
ATOM 5914 C C . ALA A 1 729 ? 20.576 -0.974 26.888 1.00 31.61 729 ALA A C 1
ATOM 5916 O O . ALA A 1 729 ? 21.703 -0.532 27.106 1.00 31.61 729 ALA A O 1
ATOM 5917 N N . LEU A 1 730 ? 20.230 -1.595 25.758 1.00 28.95 730 LEU A N 1
ATOM 5918 C CA . LEU A 1 730 ? 20.905 -1.473 24.465 1.00 28.95 730 LEU A CA 1
ATOM 5919 C C . LEU A 1 730 ? 19.841 -1.293 23.385 1.00 28.95 730 LEU A C 1
ATOM 5921 O O . LEU A 1 730 ? 18.866 -2.082 23.412 1.00 28.95 730 LEU A O 1
#

Organism: NCBI:txid39272

InterPro domains:
  IPR000788 Ribonucleotide reductase large subunit, C-terminal [PF02867] (1-65)
  IPR000788 Ribonucleotide reductase large subunit, C-terminal [PF02867] (123-180)
  IPR000788 Ribonucleotide reductase large subunit, C-terminal [PF02867] (182-355)
  IPR008901 Alkaline ceramidase [PF05875] (412-644)
  IPR013346 Ribonucleotide reductase, class I, alpha subunit, C-terminal [PS00089] (198-220)
  IPR039718 Ribonucleoside-diphosphate reductase large subunit [PTHR11573] (182-381)

Sequence (730 aa):
MEFLELKKNTGKEENRARDLFYALWIPDLFMKRVEQNADWSLMCPHDAPGLFAVWGEEFEDLYIRKYGIKLLNPKLKQALLTWCNLKSNQKNLGTIKCSNLCTEVVQYSSSDEVAVCNLASIAVIDVNYYPVPEVEVSNKRHRPIGIGIQGLADAFLLMRYPFESEQAKLLNIQIFETIFMILQYDMWNVTPTDLWNWNNLKGRIAEHGLRNSLFLAPMPTASTAQILGNNEAIEAYTSNIYTRRVLSGEFQVVNPHLLKDLTELGLWNSDMKNKLIAGNGSVQHIKEIPQDLKALYKTVWEISQKCVLDMSADRGAYIDQSQSLNIHIAEPTFAKLTSMHFYTWKKGLKTGMYYLRTKPAANAIQFTVDKSKLQNHEDTTAVPIYTTLDSGLQKFRRQLSVMPPLPEQFWGPPTSTLDWCEVNYEASPFVAEFWNTISNLGMILPPLFGIYEVLRLGLEKKFVLTHTFLIVVGLGSWAFHMTLLWPMQLADELPMVWGNSILVYQLWEIRKTARRQINWAVIVVCFTYCFFFTALYLIFKNPLIHHTMYGLLVIVVLGMDLRLVNYNQCRTCTKLLSVGFFMYTFGFGLWNIDNQLCPQITELRAQLPRSLRPFTQLHAWWHILAGYATYLHILFGIHARGHFFKPKTRITVRYQDLMGSICYTLRGLVIQMLQITIYKSFLLKTNYDAVIHGPEILAYRVLFRVKSFATTAGGEVAGDDLRTIDNCAL

Radius of gyration: 36.01 Å; chains: 1; bounding box: 73×67×105 Å

Secondary structure (DSSP, 8-state):
-GGGGTT-SSS-GGG--TTS-----B-HHHHHHHHTT-------TTTSTTGGG--HHHHHHHHHHH-------------BHHHHHHT-TTGGG-------TTS-------SS------BS-SSHHHHPPPSSHHHHHHHHHH---BB----HHHHHHHTT--TTSHHHHHHHHHHHHHH--S-GGGGGT-PPPTTS-HHHHHHHHHHH--S-S--B-----HHHHHHHTPPPTTPPPS-SEEEEEETTEEEEEE-HHHHHHHHHTT--SHHHHHHHHHTTT--TT-TTS-HHHHHHT--TTTS-HHHHHHHHHHHHTT-SS-----EE-SS--HHHHHHHHHHHHHTT-S-S-SPEE---SSPPP-TTS-GGGSS--------------TTSHHHHTT---SPPP----TT-S--SS---SSPTTSSBTTBSSHHHHHHTHHHHHHHHHHHHHHHHTT--THHHHHHHHHHHHHHHHHHHHHH--HHHHHHHHHHHHHHHHHHHHHHHHHTS-S-----HHHHHHHHHHHHHHHHHHHHH--HHHHHHHHHHHHHHHHHHHHHHHHHH--HHHHHHHHHHHHHHHHHHHHHHHHHHSHHHHHHHHHHS-TTTGGGG-HHHHHHHHHHHHHHHHHHHHHHHHHHHH-TT-------HHHHHHHHHHHHHHHHHHHHHHHHHHHHTT---------SSSSHHHHHTTSTTSSSSS---------SSSSSS--